Protein AF-B4INZ4-F1 (afdb_monomer)

Solvent-accessible surface area (backbone atoms only — not comparable to full-atom values): 35494 Å² total; per-residue (Å²): 134,81,77,63,56,92,54,33,78,78,42,62,69,62,51,53,52,50,35,51,53,48,46,49,45,40,71,78,51,72,49,47,65,74,44,70,55,65,82,94,34,57,68,61,54,47,55,53,28,49,56,53,33,53,55,36,43,75,65,68,50,48,58,88,77,84,84,70,77,55,80,51,32,49,32,55,50,42,22,50,50,51,49,49,60,54,21,35,54,56,96,87,61,84,56,75,90,51,46,16,88,86,41,51,88,56,38,77,68,44,66,46,32,23,62,51,49,55,50,49,36,27,67,71,49,74,32,51,64,46,50,32,49,41,51,22,36,31,55,64,87,62,36,54,57,52,57,55,44,46,51,58,55,50,74,80,44,58,69,76,70,34,47,62,53,49,34,43,50,50,42,13,47,48,44,21,42,65,73,48,39,45,72,73,60,48,54,53,49,51,51,50,49,51,52,37,48,66,72,66,51,66,48,44,76,76,54,39,59,74,47,88,46,71,68,58,43,45,51,47,53,52,52,53,52,46,40,52,49,51,35,47,44,65,48,65,59,63,60,88,77,60,74,82,57,82,66,33,67,64,37,52,45,48,39,70,74,76,74,74,62,82,51,97,69,46,58,70,60,50,52,51,50,48,49,54,54,47,55,49,48,51,42,39,59,81,70,60,43,71,73,42,51,58,52,26,54,76,34,80,38,94,50,93,91,33,28,38,36,50,47,46,15,35,52,38,35,55,40,48,55,58,32,59,73,33,88,69,61,41,67,40,75,41,54,68,65,40,44,68,38,25,73,66,32,67,52,71,66,60,52,53,68,71,48,52,71,72,58,46,50,58,50,65,74,37,93,81,63,52,72,70,59,42,49,51,45,49,57,50,48,71,70,37,73,72,40,62,72,33,72,72,48,43,50,55,50,40,77,42,43,92,77,62,52,67,67,57,50,46,51,53,45,52,52,48,20,51,54,42,52,57,54,52,56,63,64,71,65,65,76,78,80,85,77,89,78,96,73,77,97,82,72,98,62,85,77,48,67,80,48,46,60,42,43,63,57,36,46,48,55,46,52,71,75,46,53,67,70,49,44,52,55,50,50,36,51,37,59,75,46,49,35,72,79,60,40,83,56,60,55,96,59,45,69,60,54,51,53,52,54,64,75,62,72,57,97,87,62,79,81,64,57,63,62,51,54,51,46,35,63,30,40,38,60,62,48,49,34,56,49,47,55,48,15,20,60,33,70,68,40,33,52,52,48,51,53,50,38,69,72,41,29,74,57,37,60,76,38,48,59,62,33,50,54,54,47,74,75,30,68,76,51,55,69,29,91,27,15,68,64,44,52,53,44,54,66,54,42,60,40,44,61,69,17,42,44,77,54,97,92,38,87,40,72,60,68,94,82,68,91,78,96,74,57,75,67,65,58,57,66,72,75,112

Foldseek 3Di:
DQAQDPALQPQVVLLVVLQVLQVCCCVVHPNQVVPQACPPCVVVLVVSLVVNLVSCVVNVQADPVGPDGDPSSVSPLLNVLLLLLLQADDPPPPDLQWWFPVCSVSHPSHRHHHLLSSVSNCLRNVVLVSLLLCLQQAQLVSNLVNLQSVLRNLVVDDLVSSLVSLLSNLLSLLNNLLNAVDVVSLVSVLVSNLSSCVSRPQLAPVSLVVPPDPVVSLVSLLSNLLSLLCSLCSNQPCSVPDDDDPCSVNNVNTTPDPPDNPDPDSVVSSLSSNLSSLVSVLSSLVVQDPVSLVVQQVACDLQLLGGSLLSSLCSLLVSLVSQCVDPVSNPRPCSVSSVVSVVVHDDLLRSLLPDDPVSLLVNLPDPRDDLVSNLSSLVNCLVDLVLQQDPSSLVSLLVPLVSDALVSLLSVLVSLLVVVVVVVVVVVVDPPPPDDDDDDDDDPPVQAPRRVSVLPRHNLSSLLPYDLVSLLVSLLSNLVSVSVVRYQLADPCLVVLLVVLVVPPDDPDDRPSSSLSSSCSRPVQVSLLVLLLVLLQDVVSVVVSVVVCVVRLQSNLSRLVSNLVVCVVDPVSCPHPRSVVSNVCSLVVNCVSQQFDDDPNDTDRDDPDDGHDDDPVVVVVSPD

Radius of gyration: 36.43 Å; Cα contacts (8 Å, |Δi|>4): 647; chains: 1; bounding box: 94×57×107 Å

Organism: Drosophila sechellia (NCBI:txid7238)

Nearest PDB structures (foldseek):
  6vfk-assembly1_B  TM=3.497E-01  e=1.041E-01  synthetic construct
  7sqc-assembly1_H2  TM=3.010E-01  e=1.305E-01  Chlamydomonas reinhardtii
  5k7v-assembly1_B  TM=2.258E-01  e=2.476E-01  synthetic construct
  6u1s-assembly1_A  TM=2.470E-01  e=3.348E-01  synthetic construct
  8qai-assembly2_B  TM=1.677E-01  e=8.244E+00  synthetic construct

Structure (mmCIF, N/CA/C/O backbone):
data_AF-B4INZ4-F1
#
_entry.id   AF-B4INZ4-F1
#
loop_
_atom_site.group_PDB
_atom_site.id
_atom_site.type_symbol
_atom_site.label_atom_id
_atom_site.label_alt_id
_atom_site.label_comp_id
_atom_site.label_asym_id
_atom_site.label_entity_id
_atom_site.label_seq_id
_atom_site.pdbx_PDB_ins_code
_atom_site.Cartn_x
_atom_site.Cartn_y
_atom_site.Cartn_z
_atom_site.occupancy
_atom_site.B_iso_or_equiv
_atom_site.auth_seq_id
_atom_site.auth_comp_id
_atom_site.auth_asym_id
_atom_site.auth_atom_id
_atom_site.pdbx_PDB_model_num
ATOM 1 N N . MET A 1 1 ? -3.413 -24.691 -17.798 1.00 51.38 1 MET A N 1
ATOM 2 C CA . MET A 1 1 ? -3.088 -24.500 -16.359 1.00 51.38 1 MET A CA 1
ATOM 3 C C . MET A 1 1 ? -1.576 -24.476 -16.229 1.00 51.38 1 MET A C 1
ATOM 5 O O . MET A 1 1 ? -0.945 -25.505 -16.454 1.00 51.38 1 MET A O 1
ATOM 9 N N . ILE A 1 2 ? -1.001 -23.307 -15.942 1.00 61.28 2 ILE A N 1
ATOM 10 C CA . ILE A 1 2 ? 0.451 -23.105 -15.897 1.00 61.28 2 ILE A CA 1
ATOM 11 C C . ILE A 1 2 ? 1.015 -23.823 -14.669 1.00 61.28 2 ILE A C 1
ATOM 13 O O . ILE A 1 2 ? 0.662 -23.518 -13.532 1.00 61.28 2 ILE A O 1
ATOM 17 N N . THR A 1 3 ? 1.898 -24.796 -14.876 1.00 64.31 3 THR A N 1
ATOM 18 C CA . THR A 1 3 ? 2.639 -25.415 -13.773 1.00 64.31 3 THR A CA 1
ATOM 19 C C . THR A 1 3 ? 3.769 -24.485 -13.349 1.00 64.31 3 THR A C 1
ATOM 21 O O . THR A 1 3 ? 4.727 -24.313 -14.103 1.00 64.31 3 THR A O 1
ATOM 24 N N . ALA A 1 4 ? 3.689 -23.913 -12.146 1.00 63.69 4 ALA A N 1
ATOM 25 C CA . ALA A 1 4 ? 4.745 -23.061 -11.608 1.00 63.69 4 ALA A CA 1
ATOM 26 C C . ALA A 1 4 ? 6.092 -23.810 -11.576 1.00 63.69 4 ALA A C 1
ATOM 28 O O . ALA A 1 4 ? 6.258 -24.804 -10.863 1.00 63.69 4 ALA A O 1
ATOM 29 N N . LYS A 1 5 ? 7.072 -23.336 -12.354 1.00 66.38 5 LYS A N 1
ATOM 30 C CA . LYS A 1 5 ? 8.404 -23.954 -12.406 1.00 66.38 5 LYS A CA 1
ATOM 31 C C . LYS A 1 5 ? 9.279 -23.516 -11.246 1.00 66.38 5 LYS A C 1
ATOM 33 O O . LYS A 1 5 ? 9.379 -22.330 -10.939 1.00 66.38 5 LYS A O 1
ATOM 38 N N . LYS A 1 6 ? 9.983 -24.481 -10.651 1.00 65.31 6 LYS A N 1
ATOM 39 C CA . LYS A 1 6 ? 10.970 -24.236 -9.589 1.00 65.31 6 LYS A CA 1
ATOM 40 C C . LYS A 1 6 ? 12.276 -23.644 -10.134 1.00 65.31 6 LYS A C 1
ATOM 42 O O . LYS A 1 6 ? 12.878 -22.808 -9.467 1.00 65.31 6 LYS A O 1
ATOM 47 N N . HIS A 1 7 ? 12.676 -24.037 -11.345 1.00 74.69 7 HIS A N 1
ATOM 48 C CA . HIS A 1 7 ? 13.897 -23.575 -12.006 1.00 74.69 7 HIS A CA 1
ATOM 49 C C . HIS A 1 7 ? 13.561 -22.863 -13.329 1.00 74.69 7 HIS A C 1
ATOM 51 O O . HIS A 1 7 ? 12.976 -23.484 -14.217 1.00 74.69 7 HIS A O 1
ATOM 57 N N . PRO A 1 8 ? 13.914 -21.570 -13.484 1.00 77.81 8 PRO A N 1
ATOM 58 C CA . PRO A 1 8 ? 13.638 -20.796 -14.699 1.00 77.81 8 PRO A CA 1
ATOM 59 C C . PRO A 1 8 ? 14.218 -21.387 -15.991 1.00 77.81 8 PRO A C 1
ATOM 61 O O . PRO A 1 8 ? 13.613 -21.254 -17.050 1.00 77.81 8 PRO A O 1
ATOM 64 N N . LEU A 1 9 ? 15.373 -22.057 -15.912 1.00 78.44 9 LEU A N 1
ATOM 65 C CA . LEU A 1 9 ? 16.098 -22.586 -17.075 1.00 78.44 9 LEU A CA 1
ATOM 66 C C . LEU A 1 9 ? 15.559 -23.934 -17.586 1.00 78.44 9 LEU A C 1
ATOM 68 O O . LEU A 1 9 ? 15.911 -24.350 -18.685 1.00 78.44 9 LEU A O 1
ATOM 72 N N . ASP A 1 10 ? 14.634 -24.574 -16.865 1.00 77.19 10 ASP A N 1
ATOM 73 C CA . ASP A 1 10 ? 14.036 -25.862 -17.249 1.00 77.19 10 ASP A CA 1
ATOM 74 C C . ASP A 1 10 ? 12.870 -25.668 -18.242 1.00 77.19 10 ASP A C 1
ATOM 76 O O . ASP A 1 10 ? 11.789 -26.250 -18.101 1.00 77.19 10 ASP A O 1
ATOM 80 N N . ASN A 1 11 ? 13.034 -24.791 -19.240 1.00 80.56 11 ASN A N 1
ATOM 81 C CA . ASN A 1 11 ? 11.987 -24.415 -20.197 1.00 80.56 11 ASN A CA 1
ATOM 82 C C . ASN A 1 11 ? 12.196 -24.974 -21.613 1.00 80.56 11 ASN A C 1
ATOM 84 O O . ASN A 1 11 ? 11.962 -24.297 -22.611 1.00 80.56 11 ASN A O 1
ATOM 88 N N . CYS A 1 12 ? 12.592 -26.249 -21.686 1.00 79.44 12 CYS A N 1
ATOM 89 C CA . CYS A 1 12 ? 13.017 -26.924 -22.915 1.00 79.44 12 CYS A CA 1
ATOM 90 C C . CYS A 1 12 ? 12.019 -26.824 -24.080 1.00 79.44 12 CYS A C 1
ATOM 92 O O . CYS A 1 12 ? 12.437 -26.607 -25.212 1.00 79.44 12 CYS A O 1
ATOM 94 N N . GLN A 1 13 ? 10.712 -26.967 -23.831 1.00 84.81 13 GLN A N 1
ATOM 95 C CA . GLN A 1 13 ? 9.705 -26.911 -24.900 1.00 84.81 13 GLN A CA 1
ATOM 96 C C . GLN A 1 13 ? 9.635 -25.520 -25.543 1.00 84.81 13 GLN A C 1
ATOM 98 O O . GLN A 1 13 ? 9.736 -25.413 -26.766 1.00 84.81 13 GLN A O 1
ATOM 103 N N . LEU A 1 14 ? 9.542 -24.469 -24.720 1.00 86.06 14 LEU A N 1
ATOM 104 C CA . LEU A 1 14 ? 9.530 -23.088 -25.198 1.00 86.06 14 LEU A CA 1
ATOM 105 C C . LEU A 1 14 ? 10.840 -22.750 -25.920 1.00 86.06 14 LEU A C 1
ATOM 107 O O . LEU A 1 14 ? 10.804 -22.176 -27.002 1.00 86.06 14 LEU A O 1
ATOM 111 N N . PHE A 1 15 ? 11.992 -23.160 -25.375 1.00 90.12 15 PHE A N 1
ATOM 112 C CA . PHE A 1 15 ? 13.302 -22.913 -25.993 1.00 90.12 15 PHE A CA 1
ATOM 113 C C . PHE A 1 15 ? 13.436 -23.581 -27.366 1.00 90.12 15 PHE A C 1
ATOM 115 O O . PHE A 1 15 ? 13.928 -22.960 -28.304 1.00 90.12 15 PHE A O 1
ATOM 122 N N . VAL A 1 16 ? 12.951 -24.817 -27.523 1.00 89.00 16 VAL A N 1
ATOM 123 C CA . VAL A 1 16 ? 12.966 -25.521 -28.815 1.00 89.00 16 VAL A CA 1
ATOM 124 C C . VAL A 1 16 ? 12.075 -24.825 -29.845 1.00 89.00 16 VAL A C 1
ATOM 126 O O . VAL A 1 16 ? 12.470 -24.712 -31.006 1.00 89.00 16 VAL A O 1
ATOM 129 N N . GLN A 1 17 ? 10.890 -24.355 -29.451 1.00 89.50 17 GLN A N 1
ATOM 130 C CA . GLN A 1 17 ? 9.996 -23.626 -30.357 1.00 89.50 17 GLN A CA 1
ATOM 131 C C . GLN A 1 17 ? 10.566 -22.253 -30.736 1.00 89.50 17 GLN A C 1
ATOM 133 O O . GLN A 1 17 ? 10.583 -21.925 -31.921 1.00 89.50 17 GLN A O 1
ATOM 138 N N . LEU A 1 18 ? 11.142 -21.516 -29.778 1.00 89.62 18 LEU A N 1
ATOM 139 C CA . LEU A 1 18 ? 11.868 -20.269 -30.043 1.00 89.62 18 LEU A CA 1
ATOM 140 C C . LEU A 1 18 ? 13.015 -20.490 -31.027 1.00 89.62 18 LEU A C 1
ATOM 142 O O . LEU A 1 18 ? 13.162 -19.762 -32.005 1.00 89.62 18 LEU A O 1
ATOM 146 N N . LYS A 1 19 ? 13.818 -21.531 -30.786 1.00 89.88 19 LYS A N 1
ATOM 147 C CA . LYS A 1 19 ? 14.938 -21.887 -31.650 1.00 89.88 19 LYS A CA 1
ATOM 148 C C . LYS A 1 19 ? 14.467 -22.112 -33.083 1.00 89.88 19 LYS A C 1
ATOM 150 O O . LYS A 1 19 ? 15.082 -21.574 -33.999 1.00 89.88 19 LYS A O 1
ATOM 155 N N . LYS A 1 20 ? 13.392 -22.880 -33.284 1.00 88.75 20 LYS A N 1
ATOM 156 C CA . LYS A 1 20 ? 12.818 -23.118 -34.619 1.00 88.75 20 LYS A CA 1
ATOM 157 C C . LYS A 1 20 ? 12.350 -21.820 -35.277 1.00 88.75 20 LYS A C 1
ATOM 159 O O . LYS A 1 20 ? 12.676 -21.602 -36.438 1.00 88.75 20 LYS A O 1
ATOM 164 N N . LEU A 1 21 ? 11.658 -20.962 -34.529 1.00 89.25 21 LEU A N 1
ATOM 165 C CA . LEU A 1 21 ? 11.178 -19.660 -34.998 1.00 89.25 21 LEU A CA 1
ATOM 166 C C . LEU A 1 21 ? 12.339 -18.783 -35.492 1.00 89.25 21 LEU A C 1
ATOM 168 O O . LEU A 1 21 ? 12.305 -18.294 -36.619 1.00 89.25 21 LEU A O 1
ATOM 172 N N . PHE A 1 22 ? 13.401 -18.629 -34.695 1.00 88.75 22 PHE A N 1
ATOM 173 C CA . PHE A 1 22 ? 14.542 -17.792 -35.077 1.00 88.75 22 PHE A CA 1
ATOM 174 C C . PHE A 1 22 ? 15.360 -18.365 -36.238 1.00 88.75 22 PHE A C 1
ATOM 176 O O . PHE A 1 22 ? 15.821 -17.593 -37.074 1.00 88.75 22 PHE A O 1
ATOM 183 N N . HIS A 1 23 ? 15.524 -19.690 -36.334 1.00 87.06 23 HIS A N 1
ATOM 184 C CA . HIS A 1 23 ? 16.171 -20.299 -37.505 1.00 87.06 23 HIS A CA 1
ATOM 185 C C . HIS A 1 23 ? 15.343 -20.086 -38.773 1.00 87.06 23 HIS A C 1
ATOM 187 O O . HIS A 1 23 ? 15.900 -19.648 -39.773 1.00 87.06 23 HIS A O 1
ATOM 193 N N . GLY A 1 24 ? 14.024 -20.302 -38.706 1.00 83.62 24 GLY A N 1
ATOM 194 C CA . GLY A 1 24 ? 13.122 -20.055 -39.833 1.00 83.62 24 GLY A CA 1
ATOM 195 C C . GLY A 1 24 ? 13.192 -18.607 -40.314 1.00 83.62 24 GLY A C 1
ATOM 196 O O . GLY A 1 24 ? 13.429 -18.361 -41.489 1.00 83.62 24 GLY A O 1
ATOM 197 N N . ASN A 1 25 ? 13.117 -17.633 -39.402 1.00 81.88 25 ASN A N 1
ATOM 198 C CA . ASN A 1 25 ? 13.246 -16.218 -39.766 1.00 81.88 25 ASN A CA 1
ATOM 199 C C . ASN A 1 25 ? 14.622 -15.863 -40.346 1.00 81.88 25 ASN A C 1
ATOM 201 O O . ASN A 1 25 ? 14.708 -15.037 -41.250 1.00 81.88 25 ASN A O 1
ATOM 205 N N . ASN A 1 26 ? 15.696 -16.477 -39.848 1.00 81.94 26 ASN A N 1
ATOM 206 C CA . ASN A 1 26 ? 17.045 -16.231 -40.353 1.00 81.94 26 ASN A CA 1
ATOM 207 C C . ASN A 1 26 ? 17.288 -16.833 -41.752 1.00 81.94 26 ASN A C 1
ATOM 209 O O . ASN A 1 26 ? 18.203 -16.386 -42.441 1.00 81.94 26 ASN A O 1
ATOM 213 N N . GLU A 1 27 ? 16.506 -17.841 -42.151 1.00 78.81 27 GLU A N 1
ATOM 214 C CA . GLU A 1 27 ? 16.570 -18.496 -43.466 1.00 78.81 27 GLU A CA 1
ATOM 215 C C . GLU A 1 27 ? 15.585 -17.893 -44.484 1.00 78.81 27 GLU A C 1
ATOM 217 O O . GLU A 1 27 ? 15.933 -17.737 -45.653 1.00 78.81 27 GLU A O 1
ATOM 222 N N . GLU A 1 28 ? 14.369 -17.543 -44.054 1.00 72.25 28 GLU A N 1
ATOM 223 C CA . GLU A 1 28 ? 13.276 -17.079 -44.924 1.00 72.25 28 GLU A CA 1
ATOM 224 C C . GLU A 1 28 ? 13.213 -15.551 -45.090 1.00 72.25 28 GLU A C 1
ATOM 226 O O . GLU A 1 28 ? 12.586 -15.059 -46.031 1.00 72.25 28 GLU A O 1
ATOM 231 N N . ALA A 1 29 ? 13.832 -14.787 -44.185 1.00 73.81 29 ALA A N 1
ATOM 232 C CA . ALA A 1 29 ? 13.800 -13.325 -44.175 1.00 73.81 29 ALA A CA 1
ATOM 233 C C . ALA A 1 29 ? 15.217 -12.721 -44.118 1.00 73.81 29 ALA A C 1
ATOM 235 O O . ALA A 1 29 ? 16.205 -13.341 -44.517 1.00 73.81 29 ALA A O 1
ATOM 236 N N . LYS A 1 30 ? 15.328 -11.466 -43.666 1.00 72.50 30 LYS A N 1
ATOM 237 C CA . LYS A 1 30 ? 16.617 -10.803 -43.452 1.00 72.50 30 LYS A CA 1
ATOM 238 C C . LYS A 1 30 ? 17.405 -11.531 -42.360 1.00 72.50 30 LYS A C 1
ATOM 240 O O . LYS A 1 30 ? 16.855 -11.863 -41.310 1.00 72.50 30 LYS A O 1
ATOM 245 N N . CYS A 1 31 ? 18.701 -11.751 -42.592 1.00 79.81 31 CYS A N 1
ATOM 246 C CA . CYS A 1 31 ? 19.563 -12.400 -41.610 1.00 79.81 31 CYS A CA 1
ATOM 247 C C . CYS A 1 31 ? 19.535 -11.607 -40.297 1.00 79.81 31 CYS A C 1
ATOM 249 O O . CYS A 1 31 ? 19.759 -10.395 -40.293 1.00 79.81 31 CYS A O 1
ATOM 251 N N . LEU A 1 32 ? 19.264 -12.287 -39.180 1.00 81.12 32 LEU A N 1
ATOM 252 C CA . LEU A 1 32 ? 18.994 -11.627 -37.899 1.00 81.12 32 LEU A CA 1
ATOM 253 C C . LEU A 1 32 ? 20.165 -10.754 -37.448 1.00 81.12 32 LEU A C 1
ATOM 255 O O . LEU A 1 32 ? 19.948 -9.669 -36.921 1.00 81.12 32 LEU A O 1
ATOM 259 N N . LYS A 1 33 ? 21.400 -11.181 -37.733 1.00 78.88 33 LYS A N 1
ATOM 260 C CA . LYS A 1 33 ? 22.630 -10.439 -37.418 1.00 78.88 33 LYS A CA 1
ATOM 261 C C . LYS A 1 33 ? 22.715 -9.060 -38.094 1.00 78.88 33 LYS A C 1
ATOM 263 O O . LYS A 1 33 ? 23.441 -8.200 -37.610 1.00 78.88 33 LYS A O 1
ATOM 268 N N . ASP A 1 34 ? 21.978 -8.849 -39.187 1.00 80.56 34 ASP A N 1
ATOM 269 C CA . ASP A 1 34 ? 21.985 -7.601 -39.959 1.00 80.56 34 ASP A CA 1
ATOM 270 C C . ASP A 1 34 ? 20.964 -6.576 -39.415 1.00 80.56 34 ASP A C 1
ATOM 272 O O . ASP A 1 34 ? 20.907 -5.433 -39.881 1.00 80.56 34 ASP A O 1
ATOM 276 N N . ILE A 1 35 ? 20.161 -6.953 -38.409 1.00 81.25 35 ILE A N 1
ATOM 277 C CA . ILE A 1 35 ? 19.206 -6.083 -37.702 1.00 81.25 35 ILE A CA 1
ATOM 278 C C . ILE A 1 35 ? 19.942 -5.335 -36.578 1.00 81.25 35 ILE A C 1
ATOM 280 O O . ILE A 1 35 ? 19.699 -5.523 -35.389 1.00 81.25 35 ILE A O 1
ATOM 284 N N . ILE A 1 36 ? 20.917 -4.512 -36.959 1.00 78.19 36 ILE A N 1
ATOM 285 C CA . ILE A 1 36 ? 21.814 -3.833 -36.006 1.00 78.19 36 ILE A CA 1
ATOM 286 C C . ILE A 1 36 ? 21.144 -2.601 -35.378 1.00 78.19 36 ILE A C 1
ATOM 288 O O . ILE A 1 36 ? 21.390 -2.289 -34.216 1.00 78.19 36 ILE A O 1
ATOM 292 N N . TYR A 1 37 ? 20.267 -1.932 -36.130 1.00 79.25 37 TYR A N 1
ATOM 293 C CA . TYR A 1 37 ? 19.571 -0.711 -35.720 1.00 79.25 37 TYR A CA 1
ATOM 294 C C . TYR A 1 37 ? 18.063 -0.907 -35.766 1.00 79.25 37 TYR A C 1
ATOM 296 O O . TYR A 1 37 ? 17.557 -1.690 -36.571 1.00 79.25 37 TYR A O 1
ATOM 304 N N . TRP A 1 38 ? 17.331 -0.151 -34.953 1.00 80.75 38 TRP A N 1
ATOM 305 C CA . TRP A 1 38 ? 15.870 -0.170 -35.016 1.00 80.75 38 TRP A CA 1
ATOM 306 C C . TRP A 1 38 ? 15.358 0.496 -36.301 1.00 80.75 38 TRP A C 1
ATOM 308 O O . TRP A 1 38 ? 14.532 -0.067 -37.014 1.00 80.75 38 TRP A O 1
ATOM 318 N N . SER A 1 39 ? 15.909 1.669 -36.629 1.00 79.50 39 SER A N 1
ATOM 319 C CA . SER A 1 39 ? 15.538 2.454 -37.811 1.00 79.50 39 SER A CA 1
ATOM 320 C C . SER A 1 39 ? 15.762 1.677 -39.110 1.00 79.50 39 SER A C 1
ATOM 322 O O . SER A 1 39 ? 16.893 1.294 -39.419 1.00 79.50 39 SER A O 1
ATOM 324 N N . GLY A 1 40 ? 14.699 1.497 -39.896 1.00 79.38 40 GLY A N 1
ATOM 325 C CA . GLY A 1 40 ? 14.760 0.792 -41.179 1.00 79.38 40 GLY A CA 1
ATOM 326 C C . GLY A 1 40 ? 14.650 -0.730 -41.061 1.00 79.38 40 GLY A C 1
ATOM 327 O O . GLY A 1 40 ? 14.757 -1.413 -42.075 1.00 79.38 40 GLY A O 1
ATOM 328 N N . ASN A 1 41 ? 14.422 -1.252 -39.850 1.00 84.62 41 ASN A N 1
ATOM 329 C CA . ASN A 1 41 ? 14.072 -2.652 -39.591 1.00 84.62 41 ASN A CA 1
ATOM 330 C C . ASN A 1 41 ? 12.747 -2.775 -38.814 1.00 84.62 41 ASN A C 1
ATOM 332 O O . ASN A 1 41 ? 12.456 -3.823 -38.243 1.00 84.62 41 ASN A O 1
ATOM 336 N N . ASP A 1 42 ? 11.950 -1.706 -38.755 1.00 84.94 42 ASP A N 1
ATOM 337 C CA . ASP A 1 42 ? 10.740 -1.616 -37.937 1.00 84.94 42 ASP A CA 1
ATOM 338 C C . ASP A 1 42 ? 9.724 -2.732 -38.244 1.00 84.94 42 ASP A C 1
ATOM 340 O O . ASP A 1 42 ? 9.144 -3.313 -37.321 1.00 84.94 42 ASP A O 1
ATOM 344 N N . GLU A 1 43 ? 9.537 -3.059 -39.527 1.00 85.75 43 GLU A N 1
ATOM 345 C CA . GLU A 1 43 ? 8.633 -4.124 -39.985 1.00 85.75 43 GLU A CA 1
ATOM 346 C C . GLU A 1 43 ? 9.144 -5.513 -39.580 1.00 85.75 43 GLU A C 1
ATOM 348 O O . GLU A 1 43 ? 8.392 -6.297 -39.000 1.00 85.75 43 GLU A O 1
ATOM 353 N N . ASP A 1 44 ? 10.433 -5.789 -39.798 1.00 86.25 44 ASP A N 1
ATOM 354 C CA . ASP A 1 44 ? 11.066 -7.064 -39.439 1.00 86.25 44 ASP A CA 1
ATOM 355 C C . ASP A 1 44 ? 11.046 -7.294 -37.920 1.00 86.25 44 ASP A C 1
ATOM 357 O O . ASP A 1 44 ? 10.667 -8.367 -37.449 1.00 86.25 44 ASP A O 1
ATOM 361 N N . ILE A 1 45 ? 11.394 -6.268 -37.134 1.00 87.81 45 ILE A N 1
ATOM 362 C CA . ILE A 1 45 ? 11.354 -6.318 -35.666 1.00 87.81 45 ILE A CA 1
ATOM 363 C C . ILE A 1 45 ? 9.928 -6.583 -35.184 1.00 87.81 45 ILE A C 1
ATOM 365 O O . ILE A 1 45 ? 9.727 -7.389 -34.276 1.00 87.81 45 ILE A O 1
ATOM 369 N N . THR A 1 46 ? 8.938 -5.910 -35.775 1.00 88.56 46 THR A N 1
ATOM 370 C CA . THR A 1 46 ? 7.531 -6.076 -35.392 1.00 88.56 46 THR A CA 1
ATOM 371 C C . THR A 1 46 ? 7.044 -7.483 -35.717 1.00 88.56 46 THR A C 1
ATOM 373 O O . THR A 1 46 ? 6.554 -8.153 -34.816 1.00 88.56 46 THR A O 1
ATOM 376 N N . LYS A 1 47 ? 7.320 -7.992 -36.923 1.00 89.50 47 LYS A N 1
ATOM 377 C CA . LYS A 1 47 ? 6.987 -9.368 -37.318 1.00 89.50 47 LYS A CA 1
ATOM 378 C C . LYS A 1 47 ? 7.581 -10.410 -36.365 1.00 89.50 47 LYS A C 1
ATOM 380 O O . LYS A 1 47 ? 6.891 -11.348 -35.975 1.00 89.50 47 LYS A O 1
ATOM 385 N N . ILE A 1 48 ? 8.847 -10.251 -35.974 1.00 90.31 48 ILE A N 1
ATOM 386 C CA . ILE A 1 48 ? 9.501 -11.165 -35.025 1.00 90.31 48 ILE A CA 1
ATOM 387 C C . ILE A 1 48 ? 8.839 -11.073 -33.643 1.00 90.31 48 ILE A C 1
ATOM 389 O O . ILE A 1 48 ? 8.589 -12.101 -33.016 1.00 90.31 48 ILE A O 1
ATOM 393 N N . CYS A 1 49 ? 8.537 -9.863 -33.164 1.00 90.56 49 CYS A N 1
ATOM 394 C CA . CYS A 1 49 ? 7.864 -9.673 -31.878 1.00 90.56 49 CYS A CA 1
ATOM 395 C C . CYS A 1 49 ? 6.454 -10.277 -31.870 1.00 90.56 49 CYS A C 1
ATOM 397 O O . CYS A 1 49 ? 6.072 -10.889 -30.875 1.00 90.56 49 CYS A O 1
ATOM 399 N N . ASP A 1 50 ? 5.706 -10.158 -32.966 1.00 90.00 50 ASP A N 1
ATOM 400 C CA . ASP A 1 50 ? 4.361 -10.724 -33.087 1.00 90.00 50 ASP A CA 1
ATOM 401 C C . ASP A 1 50 ? 4.412 -12.255 -33.004 1.00 90.00 50 ASP A C 1
ATOM 403 O O . ASP A 1 50 ? 3.732 -12.851 -32.175 1.00 90.00 50 ASP A O 1
ATOM 407 N N . GLN A 1 51 ? 5.326 -12.898 -33.738 1.00 90.44 51 GLN A N 1
ATOM 408 C CA . GLN A 1 51 ? 5.497 -14.355 -33.681 1.00 90.44 51 GLN A CA 1
ATOM 409 C C . GLN A 1 51 ? 5.943 -14.856 -32.296 1.00 90.44 51 GLN A C 1
ATOM 411 O O . GLN A 1 51 ? 5.525 -15.925 -31.851 1.00 90.44 51 GLN A O 1
ATOM 416 N N . VAL A 1 52 ? 6.807 -14.106 -31.599 1.00 90.50 52 VAL A N 1
ATOM 417 C CA . VAL A 1 52 ? 7.199 -14.439 -30.218 1.00 90.50 52 VAL A CA 1
ATOM 418 C C . VAL A 1 52 ? 6.021 -14.248 -29.262 1.00 90.50 52 VAL A C 1
ATOM 420 O O . VAL A 1 52 ? 5.840 -15.055 -28.352 1.00 90.50 52 VAL A O 1
ATOM 423 N N . THR A 1 53 ? 5.203 -13.218 -29.472 1.00 89.19 53 THR A N 1
ATOM 424 C CA . THR A 1 53 ? 3.991 -12.963 -28.685 1.00 89.19 53 THR A CA 1
ATOM 425 C C . THR A 1 53 ? 2.978 -14.090 -28.868 1.00 89.19 53 THR A C 1
ATOM 427 O O . THR A 1 53 ? 2.497 -14.617 -27.869 1.00 89.19 53 THR A O 1
ATOM 430 N N . ASP A 1 54 ? 2.723 -14.527 -30.102 1.00 88.19 54 ASP A N 1
ATOM 431 C CA . ASP A 1 54 ? 1.824 -15.647 -30.405 1.00 88.19 54 ASP A CA 1
ATOM 432 C C . ASP A 1 54 ? 2.266 -16.931 -29.694 1.00 88.19 54 ASP A C 1
ATOM 434 O O . ASP A 1 54 ? 1.457 -17.623 -29.077 1.00 88.19 54 ASP A O 1
ATOM 438 N N . LEU A 1 55 ? 3.573 -17.207 -29.699 1.00 89.12 55 LEU A N 1
ATOM 439 C CA . LEU A 1 55 ? 4.141 -18.345 -28.984 1.00 89.12 55 LEU A CA 1
ATOM 440 C C . LEU A 1 55 ? 3.970 -18.213 -27.462 1.00 89.12 55 LEU A C 1
ATOM 442 O O . LEU A 1 55 ? 3.692 -19.195 -26.782 1.00 89.12 55 LEU A O 1
ATOM 446 N N . LEU A 1 56 ? 4.128 -17.019 -26.892 1.00 87.12 56 LEU A N 1
ATOM 447 C CA . LEU A 1 56 ? 3.916 -16.805 -25.458 1.00 87.12 56 LEU A CA 1
ATOM 448 C C . LEU A 1 56 ? 2.442 -16.945 -25.055 1.00 87.12 56 LEU A C 1
ATOM 450 O O . LEU A 1 56 ? 2.166 -17.458 -23.969 1.00 87.12 56 LEU A O 1
ATOM 454 N N . VAL A 1 57 ? 1.518 -16.530 -25.925 1.00 86.44 57 VAL A N 1
ATOM 455 C CA . VAL A 1 57 ? 0.072 -16.725 -25.747 1.00 86.44 57 VAL A CA 1
ATOM 456 C C . VAL A 1 57 ? -0.289 -18.211 -25.835 1.00 86.44 57 VAL A C 1
ATOM 458 O O . VAL A 1 57 ? -1.046 -18.687 -24.997 1.00 86.44 57 VAL A O 1
ATOM 461 N N . GLU A 1 58 ? 0.293 -18.974 -26.771 1.00 85.62 58 GLU A N 1
ATOM 462 C CA . GLU A 1 58 ? 0.073 -20.431 -26.895 1.00 85.62 58 GLU A CA 1
ATOM 463 C C . GLU A 1 58 ? 0.429 -21.191 -25.603 1.00 85.62 58 GLU A C 1
ATOM 465 O O . GLU A 1 58 ? -0.203 -22.190 -25.262 1.00 85.62 58 GLU A O 1
ATOM 470 N N . HIS A 1 59 ? 1.432 -20.710 -24.862 1.00 83.19 59 HIS A N 1
ATOM 471 C CA . HIS A 1 59 ? 1.866 -21.300 -23.589 1.00 83.19 59 HIS A CA 1
ATOM 472 C C . HIS A 1 59 ? 1.147 -20.733 -22.356 1.00 83.19 59 HIS A C 1
ATOM 474 O O . HIS A 1 59 ? 1.575 -21.010 -21.233 1.00 83.19 59 HIS A O 1
ATOM 480 N N . ASP A 1 60 ? 0.094 -19.933 -22.543 1.00 78.62 60 ASP A N 1
ATOM 481 C CA . ASP A 1 60 ? -0.617 -19.196 -21.489 1.00 78.62 60 ASP A CA 1
ATOM 482 C C . ASP A 1 60 ? 0.300 -18.258 -20.664 1.00 78.62 60 ASP A C 1
ATOM 484 O O . ASP A 1 60 ? -0.047 -17.863 -19.555 1.00 78.62 60 ASP A O 1
ATOM 488 N N . LEU A 1 61 ? 1.495 -17.890 -21.151 1.00 79.69 61 LEU A N 1
ATOM 489 C CA . LEU A 1 61 ? 2.478 -17.133 -20.355 1.00 79.69 61 LEU A CA 1
ATOM 490 C C . LEU A 1 61 ? 2.180 -15.633 -20.288 1.00 79.69 61 LEU A C 1
ATOM 492 O O . LEU A 1 61 ? 2.652 -14.958 -19.371 1.00 79.69 61 LEU A O 1
ATOM 496 N N . ILE A 1 62 ? 1.424 -15.119 -21.257 1.00 76.69 62 ILE A N 1
ATOM 497 C CA . ILE A 1 62 ? 0.941 -13.738 -21.308 1.00 76.69 62 ILE A CA 1
ATOM 498 C C . ILE A 1 62 ? -0.547 -13.734 -21.679 1.00 76.69 62 ILE A C 1
ATOM 500 O O . ILE A 1 62 ? -0.990 -14.536 -22.498 1.00 76.69 62 ILE A O 1
ATOM 504 N N . ILE A 1 63 ? -1.316 -12.820 -21.084 1.00 66.88 63 ILE A N 1
ATOM 505 C CA . ILE A 1 63 ? -2.757 -12.659 -21.331 1.00 66.88 63 ILE A CA 1
ATOM 506 C C . ILE A 1 63 ? -2.967 -11.422 -22.213 1.00 66.88 63 ILE A C 1
ATOM 508 O O . ILE A 1 63 ? -2.325 -10.392 -21.999 1.00 66.88 63 ILE A O 1
ATOM 512 N N . GLN A 1 64 ? -3.868 -11.513 -23.196 1.00 59.84 64 GLN A N 1
ATOM 513 C CA . GLN A 1 64 ? -4.342 -10.359 -23.966 1.00 59.84 64 GLN A CA 1
ATOM 514 C C . GLN A 1 64 ? -5.814 -10.058 -23.610 1.00 59.84 64 GLN A C 1
ATOM 516 O O . GLN A 1 64 ? -6.648 -10.951 -23.771 1.00 59.84 64 GLN A O 1
ATOM 521 N N . PRO A 1 65 ? -6.166 -8.831 -23.164 1.00 52.72 65 PRO A N 1
ATOM 522 C CA . PRO A 1 65 ? -5.295 -7.671 -22.943 1.00 52.72 65 PRO A CA 1
ATOM 523 C C . PRO A 1 65 ? -4.390 -7.824 -21.697 1.00 52.72 65 PRO A C 1
ATOM 525 O O . PRO A 1 65 ? -4.732 -8.562 -20.772 1.00 52.72 65 PRO A O 1
ATOM 528 N N . PRO A 1 66 ? -3.227 -7.144 -21.659 1.00 55.16 66 PRO A N 1
ATOM 529 C CA . PRO A 1 66 ? -2.210 -7.331 -20.627 1.00 55.16 66 PRO A CA 1
ATOM 530 C C . PRO A 1 66 ? -2.596 -6.602 -19.335 1.00 55.16 66 PRO A C 1
ATOM 532 O O . PRO A 1 66 ? -2.105 -5.507 -19.072 1.00 55.16 66 PRO A O 1
ATOM 535 N N . GLU A 1 67 ? -3.491 -7.176 -18.531 1.00 47.41 67 GLU A N 1
ATOM 536 C CA . GLU A 1 67 ? -3.942 -6.517 -17.295 1.00 47.41 67 GLU A CA 1
ATOM 537 C C . GLU A 1 67 ? -3.271 -7.020 -16.015 1.00 47.41 67 GLU A C 1
ATOM 539 O O . GLU A 1 67 ? -3.302 -6.310 -15.022 1.00 47.41 67 GLU A O 1
ATOM 544 N N . THR A 1 68 ? -2.579 -8.160 -16.013 1.00 51.31 68 THR A N 1
ATOM 545 C CA . THR A 1 68 ? -1.614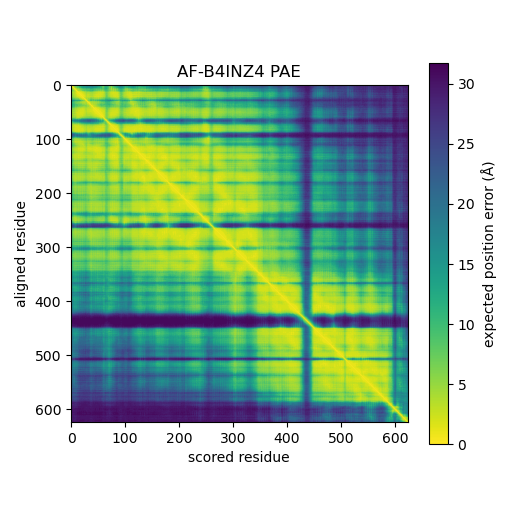 -8.558 -14.962 1.00 51.31 68 THR A CA 1
ATOM 546 C C . THR A 1 68 ? -0.945 -9.872 -15.368 1.00 51.31 68 THR A C 1
ATOM 548 O O . THR A 1 68 ? -1.600 -10.758 -15.914 1.00 51.31 68 THR A O 1
ATOM 551 N N . MET A 1 69 ? 0.365 -10.014 -15.141 1.00 58.00 69 MET A N 1
ATOM 552 C CA . MET A 1 69 ? 1.062 -11.279 -15.403 1.00 58.00 69 MET A CA 1
ATOM 553 C C . MET A 1 69 ? 0.751 -12.298 -14.304 1.00 58.00 69 MET A C 1
ATOM 555 O O . MET A 1 69 ? 0.788 -11.957 -13.122 1.00 58.00 69 MET A O 1
ATOM 559 N N . ASP A 1 70 ? 0.476 -13.551 -14.681 1.00 64.12 70 ASP A N 1
ATOM 560 C CA . ASP A 1 70 ? 0.302 -14.638 -13.713 1.00 64.12 70 ASP A CA 1
ATOM 561 C C . ASP A 1 70 ? 1.630 -14.852 -12.952 1.00 64.12 70 ASP A C 1
ATOM 563 O O . ASP A 1 70 ? 2.659 -15.143 -13.579 1.00 64.12 70 ASP A O 1
ATOM 567 N N . PRO A 1 71 ? 1.650 -14.756 -11.607 1.00 64.38 71 PRO A N 1
ATOM 568 C CA . PRO A 1 71 ? 2.833 -15.051 -10.802 1.00 64.38 71 PRO A CA 1
ATOM 569 C C . PRO A 1 71 ? 3.463 -16.423 -11.106 1.00 64.38 71 PRO A C 1
ATOM 571 O O . PRO A 1 71 ? 4.674 -16.596 -10.937 1.00 64.38 71 PRO A O 1
ATOM 574 N N . CYS A 1 72 ? 2.670 -17.390 -11.584 1.00 69.50 72 CYS A N 1
ATOM 575 C CA . CYS A 1 72 ? 3.127 -18.720 -11.984 1.00 69.50 72 CYS A CA 1
ATOM 576 C C . CYS A 1 72 ? 3.948 -18.713 -13.289 1.00 69.50 72 CYS A C 1
ATOM 578 O O . CYS A 1 72 ? 4.820 -19.571 -13.460 1.00 69.50 72 CYS A O 1
ATOM 580 N N . ALA A 1 73 ? 3.735 -17.733 -14.177 1.00 79.75 73 ALA A N 1
ATOM 581 C CA . ALA A 1 73 ? 4.433 -17.591 -15.458 1.00 79.75 73 ALA A CA 1
ATOM 582 C C . ALA A 1 73 ? 5.823 -16.937 -15.325 1.00 79.75 73 ALA A C 1
ATOM 584 O O . ALA A 1 73 ? 6.705 -17.161 -16.157 1.00 79.75 73 ALA A O 1
ATOM 585 N N . MET A 1 74 ? 6.078 -16.185 -14.249 1.00 84.25 74 MET A N 1
ATOM 586 C CA . MET A 1 74 ? 7.290 -15.365 -14.105 1.00 84.25 74 MET A CA 1
ATOM 587 C C . MET A 1 74 ? 8.608 -16.134 -14.247 1.00 84.25 74 MET A C 1
ATOM 589 O O . MET A 1 74 ? 9.553 -15.635 -14.855 1.00 84.25 74 MET A O 1
ATOM 593 N N . ASN A 1 75 ? 8.702 -17.365 -13.735 1.00 85.62 75 ASN A N 1
ATOM 594 C CA . ASN A 1 75 ? 9.926 -18.160 -13.893 1.00 85.62 75 ASN A CA 1
ATOM 595 C C . ASN A 1 75 ? 10.153 -18.624 -15.339 1.00 85.62 75 ASN A C 1
ATOM 597 O O . ASN A 1 75 ? 11.304 -18.711 -15.761 1.00 85.62 75 ASN A O 1
ATOM 601 N N . HIS A 1 76 ? 9.095 -18.859 -16.117 1.00 85.38 76 HIS A N 1
ATOM 602 C CA . HIS A 1 76 ? 9.230 -19.169 -17.541 1.00 85.38 76 HIS A CA 1
ATOM 603 C C . HIS A 1 76 ? 9.766 -17.965 -18.319 1.00 85.38 76 HIS A C 1
ATOM 605 O O . HIS A 1 76 ? 10.663 -18.122 -19.146 1.00 85.38 76 HIS A O 1
ATOM 611 N N . LEU A 1 77 ? 9.256 -16.770 -18.012 1.00 88.88 77 LEU A N 1
ATOM 612 C CA . LEU A 1 77 ? 9.653 -15.519 -18.660 1.00 88.88 77 LEU A CA 1
ATOM 613 C C . LEU A 1 77 ? 11.083 -15.100 -18.284 1.00 88.88 77 LEU A C 1
ATOM 615 O O . LEU A 1 77 ? 11.843 -14.674 -19.151 1.00 88.88 77 LEU A O 1
ATOM 619 N N . ARG A 1 78 ? 11.497 -15.305 -17.023 1.00 89.69 78 ARG A N 1
ATOM 620 C CA . ARG A 1 78 ? 12.904 -15.165 -16.596 1.00 89.69 78 ARG A CA 1
ATOM 621 C C . ARG A 1 78 ? 13.821 -16.084 -17.402 1.00 89.69 78 ARG A C 1
ATOM 623 O O . ARG A 1 78 ? 14.837 -15.633 -17.919 1.00 89.69 78 ARG A O 1
ATOM 630 N N . GLY A 1 79 ? 13.449 -17.359 -17.538 1.00 89.00 79 GLY A N 1
ATOM 631 C CA . GLY A 1 79 ? 14.199 -18.333 -18.332 1.00 89.00 79 GLY A CA 1
ATOM 632 C C . GLY A 1 79 ? 14.309 -17.945 -19.802 1.00 89.00 79 GLY A C 1
ATOM 633 O O . GLY A 1 79 ? 15.391 -18.022 -20.376 1.00 89.00 79 GLY A O 1
ATOM 634 N N . LEU A 1 80 ? 13.205 -17.479 -20.392 1.00 91.38 80 LEU A N 1
ATOM 635 C CA . LEU A 1 80 ? 13.170 -16.978 -21.763 1.00 91.38 80 LEU A CA 1
ATOM 636 C C . LEU A 1 80 ? 14.114 -15.792 -21.963 1.00 91.38 80 LEU A C 1
ATOM 638 O O . LEU A 1 80 ? 14.899 -15.796 -22.909 1.00 91.38 80 LEU A O 1
ATOM 642 N N . LEU A 1 81 ? 14.072 -14.799 -21.072 1.00 92.38 81 LEU A N 1
ATOM 643 C CA . LEU A 1 81 ? 14.967 -13.651 -21.168 1.00 92.38 81 LEU A CA 1
ATOM 644 C C . LEU A 1 81 ? 16.432 -14.086 -21.076 1.00 92.38 81 LEU A C 1
ATOM 646 O O . LEU A 1 81 ? 17.238 -13.656 -21.895 1.00 92.38 81 LEU A O 1
ATOM 650 N N . VAL A 1 82 ? 16.775 -14.966 -20.130 1.00 90.12 82 VAL A N 1
ATOM 651 C CA . VAL A 1 82 ? 18.142 -15.499 -20.022 1.00 90.12 82 VAL A CA 1
ATOM 652 C C . VAL A 1 82 ? 18.544 -16.226 -21.306 1.00 90.12 82 VAL A C 1
ATOM 654 O O . VAL A 1 82 ? 19.645 -16.012 -21.802 1.00 90.12 82 VAL A O 1
ATOM 657 N N . TYR A 1 83 ? 17.652 -17.022 -21.896 1.00 90.56 83 TYR A N 1
ATOM 658 C CA . TYR A 1 83 ? 17.922 -17.722 -23.152 1.00 90.56 83 TYR A CA 1
ATOM 659 C C . TYR A 1 83 ? 18.202 -16.767 -24.323 1.00 90.56 83 TYR A C 1
ATOM 661 O O . TYR A 1 83 ? 19.146 -16.993 -25.083 1.00 90.56 83 TYR A O 1
ATOM 669 N N . LEU A 1 84 ? 17.437 -15.675 -24.440 1.00 90.62 84 LEU A N 1
ATOM 670 C CA . LEU A 1 84 ? 17.679 -14.618 -25.429 1.00 90.62 84 LEU A CA 1
ATOM 671 C C . LEU A 1 84 ? 19.023 -13.919 -25.182 1.00 90.62 84 LEU A C 1
ATOM 673 O O . LEU A 1 84 ? 19.821 -13.772 -26.106 1.00 90.62 84 LEU A O 1
ATOM 677 N N . VAL A 1 85 ? 19.304 -13.551 -23.929 1.00 89.25 85 VAL A N 1
ATOM 678 C CA . VAL A 1 85 ? 20.549 -12.885 -23.520 1.00 89.25 85 VAL A CA 1
ATOM 679 C C . VAL A 1 85 ? 21.780 -13.729 -23.866 1.00 89.25 85 VAL A C 1
ATOM 681 O O . VAL A 1 85 ? 22.725 -13.213 -24.456 1.00 89.25 85 VAL A O 1
ATOM 684 N N . LEU A 1 86 ? 21.757 -15.032 -23.564 1.00 86.62 86 LEU A N 1
ATOM 685 C CA . LEU A 1 86 ? 22.868 -15.960 -23.831 1.00 86.62 86 LEU A CA 1
ATOM 686 C C . LEU A 1 86 ? 23.157 -16.173 -25.324 1.00 86.62 86 LEU A C 1
ATOM 688 O O . LEU A 1 86 ? 24.252 -16.595 -25.684 1.00 86.62 86 LEU A O 1
ATOM 692 N N . ASN A 1 87 ? 22.178 -15.913 -26.191 1.00 86.31 87 ASN A N 1
ATOM 693 C CA . ASN A 1 87 ? 22.294 -16.060 -27.644 1.00 86.31 87 ASN A CA 1
ATOM 694 C C . ASN A 1 87 ? 22.328 -14.701 -28.366 1.00 86.31 87 ASN A C 1
ATOM 696 O O . ASN A 1 87 ? 22.161 -14.627 -29.587 1.00 86.31 87 ASN A O 1
ATOM 700 N N . THR A 1 88 ? 22.533 -13.616 -27.617 1.00 84.38 88 THR A N 1
ATOM 701 C CA . THR A 1 88 ? 22.677 -12.285 -28.196 1.00 84.38 88 THR A CA 1
ATOM 702 C C . THR A 1 88 ? 24.073 -12.144 -28.819 1.00 84.38 88 THR A C 1
ATOM 704 O O . THR A 1 88 ? 25.076 -12.520 -28.219 1.00 84.38 88 THR A O 1
ATOM 707 N N . ALA A 1 89 ? 24.145 -11.619 -30.041 1.00 65.19 89 ALA A N 1
ATOM 708 C CA . ALA A 1 89 ? 25.369 -11.375 -30.789 1.00 65.19 89 ALA A CA 1
ATOM 709 C C . ALA A 1 89 ? 26.237 -10.369 -30.027 1.00 65.19 89 ALA A C 1
ATOM 711 O O . ALA A 1 89 ? 25.852 -9.206 -29.873 1.00 65.19 89 ALA A O 1
ATOM 712 N N . HIS A 1 90 ? 27.384 -10.810 -29.516 1.00 64.81 90 HIS A N 1
ATOM 713 C CA . HIS A 1 90 ? 28.356 -9.924 -28.892 1.00 64.81 90 HIS A CA 1
ATOM 714 C C . HIS A 1 90 ? 29.754 -10.205 -29.453 1.00 64.81 90 HIS A C 1
ATOM 716 O O . HIS A 1 90 ? 30.245 -11.330 -29.353 1.00 64.81 90 HIS A O 1
ATOM 722 N N . ASP A 1 91 ? 30.423 -9.176 -29.974 1.00 52.94 91 ASP A N 1
ATOM 723 C CA . ASP A 1 91 ? 31.776 -9.306 -30.537 1.00 52.94 91 ASP A CA 1
ATOM 724 C C . ASP A 1 91 ? 32.845 -9.606 -29.458 1.00 52.94 91 ASP A C 1
ATOM 726 O O . ASP A 1 91 ? 33.869 -10.223 -29.743 1.00 52.94 91 ASP A O 1
ATOM 730 N N . ASP A 1 92 ? 32.577 -9.260 -28.191 1.00 52.28 92 ASP A N 1
ATOM 731 C CA . ASP A 1 92 ? 33.527 -9.374 -27.069 1.00 52.28 92 ASP A CA 1
ATOM 732 C C . ASP A 1 92 ? 33.439 -10.691 -26.256 1.00 52.28 92 ASP A C 1
ATOM 734 O O . ASP A 1 92 ? 34.206 -10.880 -25.304 1.00 52.28 92 ASP A O 1
ATOM 738 N N . PHE A 1 93 ? 32.500 -11.598 -26.568 1.00 53.91 93 PHE A N 1
ATOM 739 C CA . PHE A 1 93 ? 32.140 -12.742 -25.698 1.00 53.91 93 PHE A CA 1
ATOM 740 C C . PHE A 1 93 ? 32.432 -14.121 -26.305 1.00 53.91 93 PHE A C 1
ATOM 742 O O . PHE A 1 93 ? 31.949 -15.140 -25.816 1.00 53.91 93 PHE A O 1
ATOM 749 N N . LEU A 1 94 ? 33.292 -14.181 -27.322 1.00 50.47 94 LEU A N 1
ATOM 750 C CA . LEU A 1 94 ? 33.706 -15.425 -27.990 1.00 50.47 94 LEU A CA 1
ATOM 751 C C . LEU A 1 94 ? 34.536 -16.383 -27.106 1.00 50.47 94 LEU A C 1
ATOM 753 O O . LEU A 1 94 ? 34.986 -17.424 -27.579 1.00 50.47 94 LEU A O 1
ATOM 757 N N . CYS A 1 95 ? 34.762 -16.057 -25.830 1.00 53.41 95 CYS A N 1
ATOM 758 C CA . CYS A 1 95 ? 35.495 -16.911 -24.903 1.00 53.41 95 CYS A CA 1
ATOM 759 C C . CYS A 1 95 ? 34.516 -17.679 -23.999 1.00 53.41 95 CYS A C 1
ATOM 761 O O . CYS A 1 95 ? 34.009 -17.137 -23.016 1.00 53.41 95 CYS A O 1
ATOM 763 N N . GLU A 1 96 ? 34.278 -18.958 -24.316 1.00 55.97 96 GLU A N 1
ATOM 764 C CA . GLU A 1 96 ? 33.395 -19.877 -23.570 1.00 55.97 96 GLU A CA 1
ATOM 765 C C . GLU A 1 96 ? 33.731 -19.986 -22.070 1.00 55.97 96 GLU A C 1
ATOM 767 O O . GLU A 1 96 ? 32.872 -20.353 -21.271 1.00 55.97 96 GLU A O 1
ATOM 772 N N . SER A 1 97 ? 34.949 -19.608 -21.660 1.00 56.28 97 SER A N 1
ATOM 773 C CA . SER A 1 97 ? 35.428 -19.675 -20.274 1.00 56.28 97 SER A CA 1
ATOM 774 C C . SER A 1 97 ? 34.735 -18.712 -19.299 1.00 56.28 97 SER A C 1
ATOM 776 O O . SER A 1 97 ? 35.063 -18.720 -18.116 1.00 56.28 97 SER A O 1
ATOM 778 N N . GLN A 1 98 ? 33.840 -17.842 -19.777 1.00 70.38 98 GLN A N 1
ATOM 779 C CA . GLN A 1 98 ? 33.192 -16.793 -18.975 1.00 70.38 98 GLN A CA 1
ATOM 780 C C . GLN A 1 98 ? 31.777 -17.177 -18.507 1.00 70.38 98 GLN A C 1
ATOM 782 O O . GLN A 1 98 ? 31.270 -16.620 -17.525 1.00 70.38 98 GLN A O 1
ATOM 787 N N . TRP A 1 99 ? 31.146 -18.141 -19.183 1.00 79.56 99 TRP A N 1
ATOM 788 C CA . TRP A 1 99 ? 29.817 -18.641 -18.838 1.00 79.56 99 TRP A CA 1
ATOM 789 C C . TRP A 1 99 ? 29.899 -19.682 -17.728 1.00 79.56 99 TRP A C 1
ATOM 791 O O . TRP A 1 99 ? 30.824 -20.493 -17.682 1.00 79.56 99 TRP A O 1
ATOM 801 N N . SER A 1 100 ? 28.918 -19.686 -16.825 1.00 82.06 100 SER A N 1
ATOM 802 C CA . SER A 1 100 ? 28.864 -20.733 -15.805 1.00 82.06 100 SER A CA 1
ATOM 803 C C . SER A 1 100 ? 28.484 -22.087 -16.420 1.00 82.06 100 SER A C 1
ATOM 805 O O . SER A 1 100 ? 27.772 -22.167 -17.428 1.00 82.06 100 SER A O 1
ATOM 807 N N . ALA A 1 101 ? 28.873 -23.177 -15.754 1.00 81.06 101 ALA A N 1
ATOM 808 C CA . ALA A 1 101 ? 28.480 -24.532 -16.145 1.00 81.06 101 ALA A CA 1
ATOM 809 C C . ALA A 1 101 ? 26.950 -24.733 -16.194 1.00 81.06 101 ALA A C 1
ATOM 811 O O . ALA A 1 101 ? 26.464 -25.595 -16.925 1.00 81.06 101 ALA A O 1
ATOM 812 N N . ASN A 1 102 ? 26.183 -23.916 -15.463 1.00 80.81 102 ASN A N 1
ATOM 813 C CA . ASN A 1 102 ? 24.725 -24.016 -15.408 1.00 80.81 102 ASN A CA 1
ATOM 814 C C . ASN A 1 102 ? 24.043 -23.499 -16.680 1.00 80.81 102 ASN A C 1
ATOM 816 O O . ASN A 1 102 ? 22.906 -23.876 -16.940 1.00 80.81 102 ASN A O 1
ATOM 820 N N . VAL A 1 103 ? 24.708 -22.645 -17.465 1.00 84.00 103 VAL A N 1
ATOM 821 C CA . VAL A 1 103 ? 24.092 -21.972 -18.623 1.00 84.00 103 VAL A CA 1
ATOM 822 C C . VAL A 1 103 ? 24.808 -22.227 -19.944 1.00 84.00 103 VAL A C 1
ATOM 824 O O . VAL A 1 103 ? 24.210 -22.015 -20.993 1.00 84.00 103 VAL A O 1
ATOM 827 N N . ILE A 1 104 ? 26.048 -22.729 -19.920 1.00 83.50 104 ILE A N 1
ATOM 828 C CA . ILE A 1 104 ? 26.869 -22.908 -21.129 1.00 83.50 104 ILE A CA 1
ATOM 829 C C . ILE A 1 104 ? 26.188 -23.767 -22.206 1.00 83.50 104 ILE A C 1
ATOM 831 O O . ILE A 1 104 ? 26.328 -23.506 -23.396 1.00 83.50 104 ILE A O 1
ATOM 835 N N . HIS A 1 105 ? 25.383 -24.751 -21.795 1.00 83.38 105 HIS A N 1
ATOM 836 C CA . HIS A 1 105 ? 24.649 -25.629 -22.704 1.00 83.38 105 HIS A CA 1
ATOM 837 C C . HIS A 1 105 ? 23.541 -24.911 -23.494 1.00 83.38 105 HIS A C 1
ATOM 839 O O . HIS A 1 105 ? 23.065 -25.462 -24.484 1.00 83.38 105 HIS A O 1
ATOM 845 N N . LEU A 1 106 ? 23.120 -23.715 -23.064 1.00 85.25 106 LEU A N 1
ATOM 846 C CA . LEU A 1 106 ? 22.092 -22.887 -23.702 1.00 85.25 106 LEU A CA 1
ATOM 847 C C . LEU A 1 106 ? 22.670 -21.835 -24.663 1.00 85.25 106 LEU A C 1
ATOM 849 O O . LEU A 1 106 ? 21.906 -21.226 -25.414 1.00 85.25 106 LEU A O 1
ATOM 853 N N . CYS A 1 107 ? 23.988 -21.624 -24.656 1.00 84.06 107 CYS A N 1
ATOM 854 C CA . CYS A 1 107 ? 24.671 -20.697 -25.556 1.00 84.06 107 CYS A CA 1
ATOM 855 C C . CYS A 1 107 ? 24.738 -21.254 -26.989 1.00 84.06 107 CYS A C 1
ATOM 857 O O . CYS A 1 107 ? 24.751 -22.469 -27.193 1.00 84.06 107 CYS A O 1
ATOM 859 N N . ASN A 1 108 ? 24.819 -20.365 -27.987 1.00 80.25 108 ASN A N 1
ATOM 860 C CA . ASN A 1 108 ? 24.968 -20.700 -29.414 1.00 80.25 108 ASN A CA 1
ATOM 861 C C . ASN A 1 108 ? 23.904 -21.671 -29.968 1.00 80.25 108 ASN A C 1
ATOM 863 O O . ASN A 1 108 ? 24.131 -22.377 -30.952 1.00 80.25 108 ASN A O 1
ATOM 867 N N . GLN A 1 109 ? 22.733 -21.738 -29.333 1.00 84.00 109 GLN A N 1
ATOM 868 C CA . GLN A 1 109 ? 21.634 -22.588 -29.773 1.00 84.00 109 GLN A CA 1
ATOM 869 C C . GLN A 1 109 ? 20.746 -21.921 -30.823 1.00 84.00 109 GLN A C 1
ATOM 871 O O . GLN A 1 109 ? 20.055 -22.651 -31.535 1.00 84.00 109 GLN A O 1
ATOM 876 N N . MET A 1 110 ? 20.740 -20.588 -30.898 1.00 84.44 110 MET A N 1
ATOM 877 C CA . MET A 1 110 ? 19.991 -19.775 -31.864 1.00 84.44 110 MET A CA 1
ATOM 878 C C . MET A 1 110 ? 20.955 -19.049 -32.816 1.00 84.44 110 MET A C 1
ATOM 880 O O . MET A 1 110 ? 22.128 -18.885 -32.471 1.00 84.44 110 MET A O 1
ATOM 884 N N . PRO A 1 111 ? 20.497 -18.588 -33.998 1.00 83.25 111 PRO A N 1
ATOM 885 C CA . PRO A 1 111 ? 21.278 -17.647 -34.791 1.00 83.25 111 PRO A CA 1
ATOM 886 C C . PRO A 1 111 ? 21.569 -16.396 -33.945 1.00 83.25 111 PRO A C 1
ATOM 888 O O . PRO A 1 111 ? 20.738 -16.040 -33.109 1.00 83.25 111 PRO A O 1
ATOM 891 N N . PRO A 1 112 ? 22.717 -15.727 -34.136 1.00 81.81 112 PRO A N 1
ATOM 892 C CA . PRO A 1 112 ? 23.118 -14.598 -33.302 1.00 81.81 112 PRO A CA 1
ATOM 893 C C . PRO A 1 112 ? 22.089 -13.460 -33.386 1.00 81.81 112 PRO A C 1
ATOM 895 O O . PRO A 1 112 ? 21.850 -12.908 -34.461 1.00 81.81 112 PRO A O 1
ATOM 898 N N . ILE A 1 113 ? 21.481 -13.122 -32.245 1.00 85.94 113 ILE A N 1
ATOM 899 C CA . ILE A 1 113 ? 20.412 -12.117 -32.137 1.00 85.94 113 ILE A CA 1
ATOM 900 C C . ILE A 1 113 ? 21.029 -10.768 -31.744 1.00 85.94 113 ILE A C 1
ATOM 902 O O . ILE A 1 113 ? 21.674 -10.698 -30.706 1.00 85.94 113 ILE A O 1
ATOM 906 N N . PRO A 1 114 ? 20.857 -9.668 -32.487 1.00 87.50 114 PRO A N 1
ATOM 907 C CA . PRO A 1 114 ? 21.364 -8.365 -32.053 1.00 87.50 114 PRO A CA 1
ATOM 908 C C . PRO A 1 114 ? 20.740 -7.885 -30.731 1.00 87.50 114 PRO A C 1
ATOM 910 O O . PRO A 1 114 ? 19.558 -8.119 -30.476 1.00 87.50 114 PRO A O 1
ATOM 913 N N . LEU A 1 115 ? 21.502 -7.135 -29.921 1.00 88.50 115 LEU A N 1
ATOM 914 C CA . LEU A 1 115 ? 21.040 -6.556 -28.642 1.00 88.50 115 LEU A CA 1
ATOM 915 C C . LEU A 1 115 ? 19.709 -5.803 -28.778 1.00 88.50 115 LEU A C 1
ATOM 917 O O . LEU A 1 115 ? 18.816 -5.944 -27.941 1.00 88.50 115 LEU A O 1
ATOM 921 N N . ILE A 1 116 ? 19.571 -5.021 -29.853 1.00 88.31 116 ILE A N 1
ATOM 922 C CA . ILE A 1 116 ? 18.375 -4.221 -30.119 1.00 88.31 116 ILE A CA 1
ATOM 923 C C . ILE A 1 116 ? 17.128 -5.094 -30.299 1.00 88.31 116 ILE A C 1
ATOM 925 O O . ILE A 1 116 ? 16.057 -4.732 -29.817 1.00 88.31 116 ILE A O 1
ATOM 929 N N . LEU A 1 117 ? 17.272 -6.273 -30.914 1.00 89.06 117 LEU A N 1
ATOM 930 C CA . LEU A 1 117 ? 16.177 -7.212 -31.133 1.00 89.06 117 LEU A CA 1
ATOM 931 C C . LEU A 1 117 ? 15.780 -7.905 -29.823 1.00 89.06 117 LEU A C 1
ATOM 933 O O . LEU A 1 117 ? 14.590 -8.008 -29.534 1.00 89.06 117 LEU A O 1
ATOM 937 N N . THR A 1 118 ? 16.746 -8.282 -28.978 1.00 91.12 118 THR A N 1
ATOM 938 C CA . THR A 1 118 ? 16.469 -8.799 -27.624 1.00 91.12 118 THR A CA 1
ATOM 939 C C . THR A 1 118 ? 15.679 -7.786 -26.788 1.00 91.12 118 THR A C 1
ATOM 941 O O . THR A 1 118 ? 14.701 -8.145 -26.130 1.00 91.12 118 THR A O 1
ATOM 944 N N . ILE A 1 119 ? 16.050 -6.502 -26.845 1.00 91.19 119 ILE A N 1
ATOM 945 C CA . ILE A 1 119 ? 15.334 -5.422 -26.148 1.00 91.19 119 ILE A CA 1
ATOM 946 C C . ILE A 1 119 ? 13.944 -5.196 -26.748 1.00 91.19 119 ILE A C 1
ATOM 948 O O . ILE A 1 119 ? 12.980 -5.042 -25.998 1.00 91.19 119 ILE A O 1
ATOM 952 N N . ALA A 1 120 ? 13.816 -5.204 -28.077 1.00 90.06 120 ALA A N 1
ATOM 953 C CA . ALA A 1 120 ? 12.532 -5.050 -28.755 1.00 90.06 120 ALA A CA 1
ATOM 954 C C . ALA A 1 120 ? 11.543 -6.143 -28.336 1.00 90.06 120 ALA A C 1
ATOM 956 O O . ALA A 1 120 ? 10.423 -5.832 -27.928 1.00 90.06 120 ALA A O 1
ATOM 957 N N . ILE A 1 121 ? 11.994 -7.401 -28.347 1.00 90.44 121 ILE A N 1
ATOM 958 C CA . ILE A 1 121 ? 11.220 -8.548 -27.870 1.00 90.44 121 ILE A CA 1
ATOM 959 C C . ILE A 1 121 ? 10.843 -8.338 -26.408 1.00 90.44 121 ILE A C 1
ATOM 961 O O . ILE A 1 121 ? 9.681 -8.507 -26.044 1.00 90.44 121 ILE A O 1
ATOM 965 N N . ALA A 1 122 ? 11.782 -7.904 -25.567 1.00 90.88 122 ALA A N 1
ATOM 966 C CA . ALA A 1 122 ? 11.491 -7.733 -24.155 1.00 90.88 122 ALA A CA 1
ATOM 967 C C . ALA A 1 122 ? 10.446 -6.640 -23.870 1.00 90.88 122 ALA A C 1
ATOM 969 O O . ALA A 1 122 ? 9.579 -6.815 -23.012 1.00 90.88 122 ALA A O 1
ATOM 970 N N . ILE A 1 123 ? 10.490 -5.533 -24.615 1.00 88.25 123 ILE A N 1
ATOM 971 C CA . ILE A 1 123 ? 9.544 -4.421 -24.477 1.00 88.25 123 ILE A CA 1
ATOM 972 C C . ILE A 1 123 ? 8.171 -4.776 -25.064 1.00 88.25 123 ILE A C 1
ATOM 974 O O . ILE A 1 123 ? 7.157 -4.448 -24.443 1.00 88.25 123 ILE A O 1
ATOM 978 N N . LYS A 1 124 ? 8.120 -5.421 -26.239 1.00 86.81 124 LYS A N 1
ATOM 979 C CA . LYS A 1 124 ? 6.870 -5.685 -26.975 1.00 86.81 124 LYS A CA 1
ATOM 980 C C . LYS A 1 124 ? 6.165 -6.984 -26.565 1.00 86.81 124 LYS A C 1
ATOM 982 O O . LYS A 1 124 ? 4.944 -7.021 -26.599 1.00 86.81 124 LYS A O 1
ATOM 987 N N . CYS A 1 125 ? 6.895 -8.002 -26.105 1.00 87.69 125 CYS A N 1
ATOM 988 C CA . CYS A 1 125 ? 6.360 -9.351 -25.855 1.00 87.69 125 CYS A CA 1
ATOM 989 C C . CYS A 1 125 ? 6.126 -9.648 -24.359 1.00 87.69 125 CYS A C 1
ATOM 991 O O . CYS A 1 125 ? 6.222 -10.791 -23.923 1.00 87.69 125 CYS A O 1
ATOM 993 N N . GLY A 1 126 ? 5.889 -8.623 -23.532 1.00 82.19 126 GLY A N 1
ATOM 994 C CA . GLY A 1 126 ? 5.550 -8.811 -22.112 1.00 82.19 126 GLY A CA 1
ATOM 995 C C . GLY A 1 126 ? 6.716 -9.163 -21.172 1.00 82.19 126 GLY A C 1
ATOM 996 O O . GLY A 1 126 ? 6.475 -9.481 -20.014 1.00 82.19 126 GLY A O 1
ATOM 997 N N . LEU A 1 127 ? 7.983 -9.052 -21.594 1.00 88.25 127 LEU A N 1
ATOM 998 C CA . LEU A 1 127 ? 9.149 -9.341 -20.731 1.00 88.25 127 LEU A CA 1
ATOM 999 C C . LEU A 1 127 ? 9.716 -8.097 -20.024 1.00 88.25 127 LEU A C 1
ATOM 1001 O O . LEU A 1 127 ? 10.874 -8.103 -19.601 1.00 88.25 127 LEU A O 1
ATOM 1005 N N . LYS A 1 128 ? 8.921 -7.032 -19.866 1.00 89.19 128 LYS A N 1
ATOM 1006 C CA . LYS A 1 128 ? 9.356 -5.776 -19.223 1.00 89.19 128 LYS A CA 1
ATOM 1007 C C . LYS A 1 128 ? 9.832 -6.002 -17.785 1.00 89.19 128 LYS A C 1
ATOM 1009 O O . LYS A 1 128 ? 10.883 -5.495 -17.406 1.00 89.19 128 LYS A O 1
ATOM 1014 N N . GLU A 1 129 ? 9.088 -6.790 -17.008 1.00 89.56 129 GLU A N 1
ATOM 1015 C CA . GLU A 1 129 ? 9.450 -7.132 -15.628 1.00 89.56 129 GLU A CA 1
ATOM 1016 C C . GLU A 1 129 ? 10.729 -7.988 -15.551 1.00 89.56 129 GLU A C 1
ATOM 1018 O O . GLU A 1 129 ? 11.662 -7.566 -14.863 1.00 89.56 129 GLU A O 1
ATOM 1023 N N . PRO A 1 130 ? 10.857 -9.123 -16.279 1.00 91.19 130 PRO A N 1
ATOM 1024 C CA . PRO A 1 130 ? 12.124 -9.848 -16.381 1.00 91.19 130 PRO A CA 1
ATOM 1025 C C . PRO A 1 130 ? 13.307 -8.966 -16.797 1.00 91.19 130 PRO A C 1
ATOM 1027 O O . PRO A 1 130 ? 14.387 -9.095 -16.224 1.00 91.19 130 PRO A O 1
ATOM 1030 N N . LEU A 1 131 ? 13.119 -8.054 -17.759 1.00 93.25 131 LEU A N 1
ATOM 1031 C CA . LEU A 1 131 ? 14.173 -7.140 -18.206 1.00 93.25 131 LEU A CA 1
ATOM 1032 C C . LEU A 1 131 ? 14.605 -6.200 -17.077 1.00 93.25 131 LEU A C 1
ATOM 1034 O O . LEU A 1 131 ? 15.802 -6.022 -16.859 1.00 93.25 131 LEU A O 1
ATOM 1038 N N . GLU A 1 132 ? 13.653 -5.640 -16.326 1.00 93.12 132 GLU A N 1
ATOM 1039 C CA . GLU A 1 132 ? 13.949 -4.808 -15.158 1.00 93.12 132 GLU A CA 1
ATOM 1040 C C . GLU A 1 132 ? 14.743 -5.593 -14.096 1.00 93.12 132 GLU A C 1
ATOM 1042 O O . GLU A 1 132 ? 15.726 -5.088 -13.549 1.00 93.12 132 GLU A O 1
ATOM 1047 N N . GLU A 1 133 ? 14.355 -6.843 -13.818 1.00 92.75 133 GLU A N 1
ATOM 1048 C CA . GLU A 1 133 ? 15.083 -7.711 -12.887 1.00 92.75 133 GLU A CA 1
ATOM 1049 C C . GLU A 1 133 ? 16.501 -8.026 -13.372 1.00 92.75 133 GLU A C 1
ATOM 1051 O O . GLU A 1 133 ? 17.445 -7.958 -12.582 1.00 92.75 133 GLU A O 1
ATOM 1056 N N . PHE A 1 134 ? 16.655 -8.345 -14.658 1.00 92.56 134 PHE A N 1
ATOM 1057 C CA . PHE A 1 134 ? 17.942 -8.643 -15.270 1.00 92.56 134 PHE A CA 1
ATOM 1058 C C . PHE A 1 134 ? 18.886 -7.435 -15.208 1.00 92.56 134 PHE A C 1
ATOM 1060 O O . PHE A 1 134 ? 20.034 -7.575 -14.799 1.00 92.56 134 PHE A O 1
ATOM 1067 N N . LEU A 1 135 ? 18.412 -6.229 -15.521 1.00 92.94 135 LEU A N 1
ATOM 1068 C CA . LEU A 1 135 ? 19.215 -5.005 -15.404 1.00 92.94 135 LEU A CA 1
ATOM 1069 C C . LEU A 1 135 ? 19.628 -4.706 -13.953 1.00 92.94 135 LEU A C 1
ATOM 1071 O O . LEU A 1 135 ? 20.708 -4.165 -13.713 1.00 92.94 135 LEU A O 1
ATOM 1075 N N . ALA A 1 136 ? 18.775 -5.060 -12.986 1.00 90.81 136 ALA A N 1
ATOM 1076 C CA . ALA A 1 136 ? 19.012 -4.843 -11.561 1.00 90.81 136 ALA A CA 1
ATOM 1077 C C . ALA A 1 136 ? 19.957 -5.877 -10.922 1.00 90.81 136 ALA A C 1
ATOM 1079 O O . ALA A 1 136 ? 20.673 -5.561 -9.967 1.00 90.81 136 ALA A O 1
ATOM 1080 N N . CYS A 1 137 ? 19.899 -7.126 -11.389 1.00 88.94 137 CYS A N 1
ATOM 1081 C CA . CYS A 1 137 ? 20.476 -8.293 -10.715 1.00 88.94 137 CYS A CA 1
ATOM 1082 C C . CYS A 1 137 ? 21.366 -9.155 -11.617 1.00 88.94 137 CYS A C 1
ATOM 1084 O O . CYS A 1 137 ? 21.794 -10.223 -11.194 1.00 88.94 137 CYS A O 1
ATOM 1086 N N . GLY A 1 138 ? 21.584 -8.752 -12.865 1.00 87.81 138 GLY A N 1
ATOM 1087 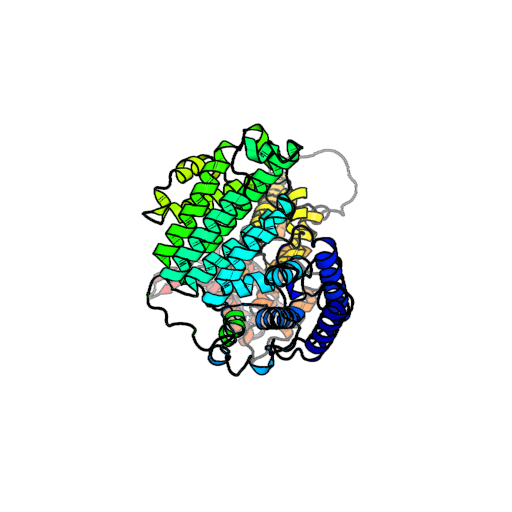C CA . GLY A 1 138 ? 22.439 -9.447 -13.812 1.00 87.81 138 GLY A CA 1
ATOM 1088 C C . GLY A 1 138 ? 23.907 -9.041 -13.695 1.00 87.81 138 GLY A C 1
ATOM 1089 O O . GLY A 1 138 ? 24.226 -7.992 -13.128 1.00 87.81 138 GLY A O 1
ATOM 1090 N N . PRO A 1 139 ? 24.822 -9.839 -14.272 1.00 84.75 139 PRO A N 1
ATOM 1091 C CA . PRO A 1 139 ? 26.243 -9.515 -14.307 1.00 84.75 139 PRO A CA 1
ATOM 1092 C C . PRO A 1 139 ? 26.487 -8.117 -14.887 1.00 84.75 139 PRO A C 1
ATOM 1094 O O . PRO A 1 139 ? 26.024 -7.788 -15.985 1.00 84.75 139 PRO A O 1
ATOM 1097 N N . ARG A 1 140 ? 27.231 -7.277 -14.155 1.00 81.19 140 ARG A N 1
ATOM 1098 C CA . ARG A 1 140 ? 27.381 -5.849 -14.475 1.00 81.19 140 ARG A CA 1
ATOM 1099 C C . ARG A 1 140 ? 27.925 -5.600 -15.883 1.00 81.19 140 ARG A C 1
ATOM 1101 O O . ARG A 1 140 ? 27.352 -4.805 -16.624 1.00 81.19 140 ARG A O 1
ATOM 1108 N N . ARG A 1 141 ? 28.965 -6.342 -16.268 1.00 77.38 141 ARG A N 1
ATOM 1109 C CA . ARG A 1 141 ? 29.586 -6.269 -17.599 1.00 77.38 141 ARG A CA 1
ATOM 1110 C C . ARG A 1 141 ? 28.590 -6.531 -18.734 1.00 77.38 141 ARG A C 1
ATOM 1112 O O . ARG A 1 141 ? 28.737 -5.958 -19.807 1.00 77.38 141 ARG A O 1
ATOM 1119 N N . LEU A 1 142 ? 27.590 -7.384 -18.502 1.00 82.88 142 LEU A N 1
ATOM 1120 C CA . LEU A 1 142 ? 26.575 -7.716 -19.500 1.00 82.88 142 LEU A CA 1
ATOM 1121 C C . LEU A 1 142 ? 25.469 -6.656 -19.515 1.00 82.88 142 LEU A C 1
ATOM 1123 O O . LEU A 1 142 ? 25.169 -6.077 -20.554 1.00 82.88 142 LEU A O 1
ATOM 1127 N N . THR A 1 143 ? 24.921 -6.326 -18.344 1.00 88.50 143 THR A N 1
ATOM 1128 C CA . THR A 1 143 ? 23.823 -5.349 -18.220 1.00 88.50 143 THR A CA 1
ATOM 1129 C C . THR A 1 143 ? 24.177 -3.959 -18.761 1.00 88.50 143 THR A C 1
ATOM 1131 O O . THR A 1 143 ? 23.299 -3.283 -19.292 1.00 88.50 143 THR A O 1
ATOM 1134 N N . ILE A 1 144 ? 25.443 -3.524 -18.694 1.00 86.50 144 ILE A N 1
ATOM 1135 C CA . ILE A 1 144 ? 25.844 -2.178 -19.138 1.00 86.50 144 ILE A CA 1
ATOM 1136 C C . ILE A 1 144 ? 25.624 -1.933 -20.637 1.00 86.50 144 ILE A C 1
ATOM 1138 O O . ILE A 1 144 ? 25.254 -0.827 -21.025 1.00 86.50 144 ILE A O 1
ATOM 1142 N N . GLN A 1 145 ? 25.771 -2.972 -21.464 1.00 86.06 145 GLN A N 1
ATOM 1143 C CA . GLN A 1 145 ? 25.505 -2.905 -22.905 1.00 86.06 145 GLN A CA 1
ATOM 1144 C C . GLN A 1 145 ? 24.004 -2.778 -23.182 1.00 86.06 145 GLN A C 1
ATOM 1146 O O . GLN A 1 145 ? 23.585 -2.050 -24.077 1.00 86.06 145 GLN A O 1
ATOM 1151 N N . TYR A 1 146 ? 23.176 -3.415 -22.352 1.00 90.62 146 TYR A N 1
ATOM 1152 C CA . TYR A 1 146 ? 21.725 -3.299 -22.452 1.00 90.62 146 TYR A CA 1
ATOM 1153 C C . TYR A 1 146 ? 21.246 -1.896 -22.074 1.00 90.62 146 TYR A C 1
ATOM 1155 O O . TYR A 1 146 ? 20.366 -1.373 -22.746 1.00 90.62 146 TYR A O 1
ATOM 1163 N N . PHE A 1 147 ? 21.846 -1.237 -21.074 1.00 90.25 147 PHE A N 1
ATOM 1164 C CA . PHE A 1 147 ? 21.536 0.173 -20.786 1.00 90.25 147 PHE A CA 1
ATOM 1165 C C . PHE A 1 147 ? 21.835 1.092 -21.985 1.00 90.25 147 PHE A C 1
ATOM 1167 O O . PHE A 1 147 ? 21.050 1.996 -22.274 1.00 90.25 147 PHE A O 1
ATOM 1174 N N . GLU A 1 148 ? 22.934 0.841 -22.703 1.00 86.19 148 GLU A N 1
ATOM 1175 C CA . GLU A 1 148 ? 23.308 1.569 -23.924 1.00 86.19 148 GLU A CA 1
ATOM 1176 C C . GLU A 1 148 ? 22.303 1.331 -25.060 1.00 86.19 148 GLU A C 1
ATOM 1178 O O . GLU A 1 148 ? 21.757 2.289 -25.609 1.00 86.19 148 GLU A O 1
ATOM 1183 N N . SER A 1 149 ? 21.984 0.074 -25.373 1.00 87.94 149 SER A N 1
ATOM 1184 C CA . SER A 1 149 ? 21.041 -0.261 -26.449 1.00 87.94 149 SER A CA 1
ATOM 1185 C C . SER A 1 149 ? 19.589 0.126 -26.131 1.00 87.94 149 SER A C 1
ATOM 1187 O O . SER A 1 149 ? 18.844 0.504 -27.034 1.00 87.94 149 SER A O 1
ATOM 1189 N N . ILE A 1 150 ? 19.173 0.109 -24.858 1.00 91.00 150 ILE A N 1
ATOM 1190 C CA . ILE A 1 150 ? 17.848 0.603 -24.441 1.00 91.00 150 ILE A CA 1
ATOM 1191 C C . ILE A 1 150 ? 17.719 2.092 -24.755 1.00 91.00 150 ILE A C 1
ATOM 1193 O O . ILE A 1 150 ? 16.676 2.526 -25.239 1.00 91.00 150 ILE A O 1
ATOM 1197 N N . ASN A 1 151 ? 18.774 2.880 -24.530 1.00 88.25 151 ASN A N 1
ATOM 1198 C CA . ASN A 1 151 ? 18.762 4.306 -24.848 1.00 88.25 151 ASN A CA 1
ATOM 1199 C C . ASN A 1 151 ? 18.456 4.559 -26.337 1.00 88.25 151 ASN A C 1
ATOM 1201 O O . ASN A 1 151 ? 17.784 5.532 -26.674 1.00 88.25 151 ASN A O 1
ATOM 1205 N N . GLU A 1 152 ? 18.913 3.681 -27.228 1.00 85.56 152 GLU A N 1
ATOM 1206 C CA . GLU A 1 152 ? 18.566 3.742 -28.645 1.00 85.56 152 GLU A CA 1
ATOM 1207 C C . GLU A 1 152 ? 17.118 3.301 -28.903 1.00 85.56 152 GLU A C 1
ATOM 1209 O O . GLU A 1 152 ? 16.359 4.050 -29.519 1.00 85.56 152 GLU A O 1
ATOM 1214 N N . ALA A 1 153 ? 16.708 2.145 -28.371 1.00 86.88 153 ALA A N 1
ATOM 1215 C CA . ALA A 1 153 ? 15.361 1.596 -28.556 1.00 86.88 153 ALA A CA 1
ATOM 1216 C C . ALA A 1 153 ? 14.253 2.579 -28.137 1.00 86.88 153 ALA A C 1
ATOM 1218 O O . ALA A 1 153 ? 13.252 2.740 -28.833 1.00 86.88 153 ALA A O 1
ATOM 1219 N N . LEU A 1 154 ? 14.453 3.291 -27.023 1.00 88.38 154 LEU A N 1
ATOM 1220 C CA . LEU A 1 154 ? 13.490 4.256 -26.487 1.00 88.38 154 LEU A CA 1
ATOM 1221 C C . LEU A 1 154 ? 13.206 5.433 -27.437 1.00 88.38 154 LEU A C 1
ATOM 1223 O O . LEU A 1 154 ? 12.140 6.036 -27.333 1.00 88.38 154 LEU A O 1
ATOM 1227 N N . SER A 1 155 ? 14.101 5.748 -28.386 1.00 86.00 155 SER A N 1
ATOM 1228 C CA . SER A 1 155 ? 13.851 6.797 -29.390 1.00 86.00 155 SER A CA 1
ATOM 1229 C C . SER A 1 155 ? 12.775 6.433 -30.410 1.00 86.00 155 SER A C 1
ATOM 1231 O O . SER A 1 155 ? 12.284 7.326 -31.095 1.00 86.00 155 SER A O 1
ATOM 1233 N N . HIS A 1 156 ? 12.409 5.156 -30.507 1.00 83.94 156 HIS A N 1
ATOM 1234 C CA . HIS A 1 156 ? 11.408 4.652 -31.448 1.00 83.94 156 HIS A CA 1
ATOM 1235 C C . HIS A 1 156 ? 10.037 4.427 -30.796 1.00 83.94 156 HIS A C 1
ATOM 1237 O O . HIS A 1 156 ? 9.108 3.950 -31.443 1.00 83.94 156 HIS A O 1
ATOM 1243 N N . ILE A 1 157 ? 9.902 4.776 -29.514 1.00 83.81 157 ILE A N 1
ATOM 1244 C CA . ILE A 1 157 ? 8.679 4.622 -28.725 1.00 83.81 157 ILE A CA 1
ATOM 1245 C C . ILE A 1 157 ? 8.074 6.008 -28.471 1.00 83.81 157 ILE A C 1
ATOM 1247 O O . ILE A 1 157 ? 8.786 7.010 -28.376 1.00 83.81 157 ILE A O 1
ATOM 1251 N N . ASN A 1 158 ? 6.744 6.085 -28.374 1.00 83.06 158 ASN A N 1
ATOM 1252 C CA . ASN A 1 158 ? 6.057 7.333 -28.056 1.00 83.06 158 ASN A CA 1
ATOM 1253 C C . ASN A 1 158 ? 6.497 7.865 -26.683 1.00 83.06 158 ASN A C 1
ATOM 1255 O O . ASN A 1 158 ? 6.463 7.127 -25.704 1.00 83.06 158 ASN A O 1
ATOM 1259 N N . CYS A 1 159 ? 6.807 9.162 -26.580 1.00 83.19 159 CYS A N 1
ATOM 1260 C CA . CYS A 1 159 ? 7.316 9.788 -25.356 1.00 83.19 159 CYS A CA 1
ATOM 1261 C C . CYS A 1 159 ? 6.509 9.489 -24.078 1.00 83.19 159 CYS A C 1
ATOM 1263 O O . CYS A 1 159 ? 7.106 9.411 -23.006 1.00 83.19 159 CYS A O 1
ATOM 1265 N N . LEU A 1 160 ? 5.179 9.342 -24.155 1.00 83.88 160 LEU A N 1
ATOM 1266 C CA . LEU A 1 160 ? 4.360 8.985 -22.985 1.00 83.88 160 LEU A CA 1
ATOM 1267 C C . LEU A 1 160 ? 4.541 7.520 -22.565 1.00 83.88 160 LEU A C 1
ATOM 1269 O O . LEU A 1 160 ? 4.577 7.224 -21.375 1.00 83.88 160 LEU A O 1
ATOM 1273 N N . GLU A 1 161 ? 4.696 6.614 -23.527 1.00 85.50 161 GLU A N 1
ATOM 1274 C CA . GLU A 1 161 ? 4.969 5.191 -23.285 1.00 85.50 161 GLU A CA 1
ATOM 1275 C C . GLU A 1 161 ? 6.421 4.958 -22.840 1.00 85.50 161 GLU A C 1
ATOM 1277 O O . GLU A 1 161 ? 6.713 4.003 -22.117 1.00 85.50 161 GLU A O 1
ATOM 1282 N N . THR A 1 162 ? 7.328 5.862 -23.220 1.00 88.50 162 THR A N 1
ATOM 1283 C CA . THR A 1 162 ? 8.738 5.848 -22.821 1.00 88.50 162 THR A CA 1
ATOM 1284 C C . THR A 1 162 ? 8.921 6.130 -21.323 1.00 88.50 162 THR A C 1
ATOM 1286 O O . THR A 1 162 ? 9.825 5.566 -20.711 1.00 88.50 162 THR A O 1
ATOM 1289 N N . LEU A 1 163 ? 8.072 6.959 -20.698 1.00 91.06 163 LEU A N 1
ATOM 1290 C CA . LEU A 1 163 ? 8.226 7.367 -19.290 1.00 91.06 163 LEU A CA 1
ATOM 1291 C C . LEU A 1 163 ? 8.214 6.184 -18.296 1.00 91.06 163 LEU A C 1
ATOM 1293 O O . LEU A 1 163 ? 9.171 6.065 -17.523 1.00 91.06 163 LEU A O 1
ATOM 1297 N N . PRO A 1 164 ? 7.225 5.263 -18.322 1.00 90.44 164 PRO A N 1
ATOM 1298 C CA . PRO A 1 164 ? 7.253 4.073 -17.473 1.00 90.44 164 PRO A CA 1
ATOM 1299 C C . PRO A 1 164 ? 8.475 3.178 -17.711 1.00 90.44 164 PRO A C 1
ATOM 1301 O O . PRO A 1 164 ? 9.014 2.615 -16.758 1.00 90.44 164 PRO A O 1
ATOM 1304 N N . LEU A 1 165 ? 8.931 3.055 -18.964 1.00 91.19 165 LEU A N 1
ATOM 1305 C CA . LEU A 1 165 ? 10.104 2.249 -19.318 1.00 91.19 165 LEU A CA 1
ATOM 1306 C C . LEU A 1 165 ? 11.390 2.861 -18.753 1.00 91.19 165 LEU A C 1
ATOM 1308 O O . LEU A 1 165 ? 12.187 2.149 -18.148 1.00 91.19 165 LEU A O 1
ATOM 1312 N N . ILE A 1 166 ? 11.565 4.179 -18.884 1.00 93.19 166 ILE A N 1
ATOM 1313 C CA . ILE A 1 166 ? 12.688 4.901 -18.274 1.00 93.19 166 ILE A CA 1
ATOM 1314 C C . ILE A 1 166 ? 12.650 4.728 -16.759 1.00 93.19 166 ILE A C 1
ATOM 1316 O O . ILE A 1 166 ? 13.652 4.340 -16.173 1.00 93.19 166 ILE A O 1
ATOM 1320 N N . SER A 1 167 ? 11.495 4.934 -16.123 1.00 92.75 167 SER A N 1
ATOM 1321 C CA . SER A 1 167 ? 11.343 4.757 -14.674 1.00 92.75 167 SER A CA 1
ATOM 1322 C C . SER A 1 167 ? 11.766 3.353 -14.217 1.00 92.75 167 SER A C 1
ATOM 1324 O O . SER A 1 167 ? 12.553 3.221 -13.280 1.00 92.75 167 SER A O 1
ATOM 1326 N N . ALA A 1 168 ? 11.333 2.302 -14.922 1.00 92.12 168 ALA A N 1
ATOM 1327 C CA . ALA A 1 168 ? 11.748 0.925 -14.656 1.00 92.12 168 ALA A CA 1
ATOM 1328 C C . ALA A 1 168 ? 13.273 0.743 -14.774 1.00 92.12 168 ALA A C 1
ATOM 1330 O O . ALA A 1 168 ? 13.912 0.223 -13.859 1.00 92.12 168 ALA A O 1
ATOM 1331 N N . VAL A 1 169 ? 13.874 1.238 -15.858 1.00 94.31 169 VAL A N 1
ATOM 1332 C CA . VAL A 1 169 ? 15.323 1.167 -16.109 1.00 94.31 169 VAL A CA 1
ATOM 1333 C C . VAL A 1 169 ? 16.120 1.931 -15.043 1.00 94.31 169 VAL A C 1
ATOM 1335 O O . VAL A 1 169 ? 17.132 1.431 -14.554 1.00 94.31 169 VAL A O 1
ATOM 1338 N N . LEU A 1 170 ? 15.649 3.103 -14.616 1.00 95.19 170 LEU A N 1
ATOM 1339 C CA . LEU A 1 170 ? 16.271 3.902 -13.559 1.00 95.19 170 LEU A CA 1
ATOM 1340 C C . LEU A 1 170 ? 16.193 3.207 -12.192 1.00 95.19 170 LEU A C 1
ATOM 1342 O O . LEU A 1 170 ? 17.198 3.141 -11.480 1.00 95.19 170 LEU A O 1
ATOM 1346 N N . ARG A 1 171 ? 15.041 2.616 -11.839 1.00 93.81 171 ARG A N 1
ATOM 1347 C CA . ARG A 1 171 ? 14.913 1.781 -10.628 1.00 93.81 171 ARG A CA 1
ATOM 1348 C C . ARG A 1 171 ? 15.854 0.584 -10.681 1.00 93.81 171 ARG A C 1
ATOM 1350 O O . ARG A 1 171 ? 16.499 0.270 -9.678 1.00 93.81 171 ARG A O 1
ATOM 1357 N N . ALA A 1 172 ? 15.951 -0.081 -11.833 1.00 93.38 172 ALA A N 1
ATOM 1358 C CA . ALA A 1 172 ? 16.873 -1.191 -12.028 1.00 93.38 172 ALA A CA 1
ATOM 1359 C C . ALA A 1 172 ? 18.325 -0.753 -11.824 1.00 93.38 172 ALA A C 1
ATOM 1361 O O . ALA A 1 172 ? 19.072 -1.422 -11.115 1.00 93.38 172 ALA A O 1
ATOM 1362 N N . ALA A 1 173 ? 18.709 0.404 -12.362 1.00 93.88 173 ALA A N 1
ATOM 1363 C CA . ALA A 1 173 ? 20.054 0.930 -12.203 1.00 93.88 173 ALA A CA 1
ATOM 1364 C C . ALA A 1 173 ? 20.390 1.264 -10.742 1.00 93.88 173 ALA A C 1
ATOM 1366 O O . ALA A 1 173 ? 21.448 0.858 -10.257 1.00 93.88 173 ALA A O 1
ATOM 1367 N N . GLY A 1 174 ? 19.472 1.917 -10.019 1.00 92.00 174 GLY A N 1
ATOM 1368 C CA . GLY A 1 174 ? 19.623 2.176 -8.586 1.00 92.00 174 GLY A CA 1
ATOM 1369 C C . GLY A 1 174 ? 19.774 0.887 -7.771 1.00 92.00 174 GLY A C 1
ATOM 1370 O O . GLY A 1 174 ? 20.689 0.774 -6.956 1.00 92.00 174 GLY A O 1
ATOM 1371 N N . ARG A 1 175 ? 18.954 -0.139 -8.053 1.00 89.94 175 ARG A N 1
ATOM 1372 C CA . ARG A 1 175 ? 19.109 -1.477 -7.448 1.00 89.94 175 ARG A CA 1
ATOM 1373 C C . ARG A 1 175 ? 20.451 -2.105 -7.778 1.00 89.94 175 ARG A C 1
ATOM 1375 O O . ARG A 1 175 ? 21.088 -2.683 -6.906 1.00 89.94 175 ARG A O 1
ATOM 1382 N N . ALA A 1 176 ? 20.893 -1.982 -9.020 1.00 89.56 176 ALA A N 1
ATOM 1383 C CA . ALA A 1 176 ? 22.141 -2.573 -9.448 1.00 89.56 176 ALA A CA 1
ATOM 1384 C C . ALA A 1 176 ? 23.342 -1.938 -8.727 1.00 89.56 176 ALA A C 1
ATOM 1386 O O . ALA A 1 176 ? 24.278 -2.655 -8.391 1.00 89.56 176 ALA A O 1
ATOM 1387 N N . ILE A 1 177 ? 23.327 -0.621 -8.473 1.00 89.94 177 ILE A N 1
ATOM 1388 C CA . ILE A 1 177 ? 24.374 0.070 -7.691 1.00 89.94 177 ILE A CA 1
ATOM 1389 C C . ILE A 1 177 ? 24.473 -0.515 -6.273 1.00 89.94 177 ILE A C 1
ATOM 1391 O O . ILE A 1 177 ? 25.577 -0.729 -5.779 1.00 89.94 177 ILE A O 1
ATOM 1395 N N . VAL A 1 178 ? 23.333 -0.820 -5.641 1.00 87.44 178 VAL A N 1
ATOM 1396 C CA . VAL A 1 178 ? 23.283 -1.465 -4.315 1.00 87.44 178 VAL A CA 1
ATOM 1397 C C . VAL A 1 178 ? 23.750 -2.921 -4.379 1.00 87.44 178 VAL A C 1
ATOM 1399 O O . VAL A 1 178 ? 24.536 -3.363 -3.546 1.00 87.44 178 VAL A O 1
ATOM 1402 N N . ASN A 1 179 ? 23.279 -3.674 -5.374 1.00 84.00 179 ASN A N 1
ATOM 1403 C CA . ASN A 1 179 ? 23.557 -5.103 -5.513 1.00 84.00 179 ASN A CA 1
ATOM 1404 C C . ASN A 1 179 ? 25.013 -5.404 -5.908 1.00 84.00 179 ASN A C 1
ATOM 1406 O O . ASN A 1 179 ? 25.547 -6.443 -5.509 1.00 84.00 179 ASN A O 1
ATOM 1410 N N . TYR A 1 180 ? 25.627 -4.514 -6.697 1.00 79.69 180 TYR A N 1
ATOM 1411 C CA . TYR A 1 180 ? 26.979 -4.628 -7.241 1.00 79.69 180 TYR A CA 1
ATOM 1412 C C . TYR A 1 180 ? 27.782 -3.362 -6.954 1.00 79.69 180 TYR A C 1
ATOM 1414 O O . TYR A 1 180 ? 27.703 -2.365 -7.680 1.00 79.69 180 TYR A O 1
ATOM 1422 N N . ILE A 1 181 ? 28.615 -3.425 -5.919 1.00 75.88 181 ILE A N 1
ATOM 1423 C CA . ILE A 1 181 ? 29.454 -2.302 -5.506 1.00 75.88 181 ILE A CA 1
ATOM 1424 C C . ILE A 1 181 ? 30.742 -2.294 -6.345 1.00 75.88 181 ILE A C 1
ATOM 1426 O O . ILE A 1 181 ? 31.813 -2.705 -5.898 1.00 75.88 181 ILE A O 1
ATOM 1430 N N . LEU A 1 182 ? 30.609 -1.855 -7.601 1.00 81.44 182 LEU A N 1
ATOM 1431 C CA . LEU A 1 182 ? 31.678 -1.786 -8.602 1.00 81.44 182 LEU A CA 1
ATOM 1432 C C . LEU A 1 182 ? 31.859 -0.335 -9.083 1.00 81.44 182 LEU A C 1
ATOM 1434 O O . LEU A 1 182 ? 31.320 0.033 -10.129 1.00 81.44 182 LEU A O 1
ATOM 1438 N N . PRO A 1 183 ? 32.633 0.508 -8.369 1.00 79.44 183 PRO A N 1
ATOM 1439 C CA . PRO A 1 183 ? 32.670 1.955 -8.619 1.00 79.44 183 PRO A CA 1
ATOM 1440 C C . PRO A 1 183 ? 33.061 2.362 -10.049 1.00 79.44 183 PRO A C 1
ATOM 1442 O O . PRO A 1 183 ? 32.565 3.354 -10.580 1.00 79.44 183 PRO A O 1
ATOM 1445 N N . ALA A 1 184 ? 33.959 1.616 -10.703 1.00 82.00 184 ALA A N 1
ATOM 1446 C CA . ALA A 1 184 ? 34.374 1.910 -12.078 1.00 82.00 184 ALA A CA 1
ATOM 1447 C C . ALA A 1 184 ? 33.238 1.677 -13.092 1.00 82.00 184 ALA A C 1
ATOM 1449 O O . ALA A 1 184 ? 32.970 2.536 -13.932 1.00 82.00 184 ALA A O 1
ATOM 1450 N N . GLU A 1 185 ? 32.537 0.550 -12.968 1.00 82.88 185 GLU A N 1
ATOM 1451 C CA . GLU A 1 185 ? 31.375 0.202 -13.792 1.00 82.88 185 GLU A CA 1
ATOM 1452 C C . GLU A 1 185 ? 30.181 1.119 -13.489 1.00 82.88 185 GLU A C 1
ATOM 1454 O O . GLU A 1 185 ? 29.514 1.601 -14.406 1.00 82.88 185 GLU A O 1
ATOM 1459 N N . ASN A 1 186 ? 29.955 1.444 -12.210 1.00 87.62 186 ASN A N 1
ATOM 1460 C CA . ASN A 1 186 ? 28.900 2.363 -11.784 1.00 87.62 186 ASN A CA 1
ATOM 1461 C C . ASN A 1 186 ? 29.086 3.752 -12.409 1.00 87.62 186 ASN A C 1
ATOM 1463 O O . ASN A 1 186 ? 28.117 4.339 -12.878 1.00 87.62 186 ASN A O 1
ATOM 1467 N N . LYS A 1 187 ? 30.318 4.262 -12.539 1.00 89.25 187 LYS A N 1
ATOM 1468 C CA . LYS A 1 187 ? 30.575 5.524 -13.261 1.00 89.25 187 LYS A CA 1
ATOM 1469 C C . LYS A 1 187 ? 30.148 5.474 -14.728 1.00 89.25 187 LYS A C 1
ATOM 1471 O O . LYS A 1 187 ? 29.640 6.473 -15.238 1.00 89.25 187 LYS A O 1
ATOM 1476 N N . ARG A 1 188 ? 30.352 4.348 -15.423 1.00 89.56 188 ARG A N 1
ATOM 1477 C CA . ARG A 1 188 ? 29.887 4.186 -16.812 1.00 89.56 188 ARG A CA 1
ATOM 1478 C C . ARG A 1 188 ? 28.360 4.117 -16.858 1.00 89.56 188 ARG A C 1
ATOM 1480 O O . ARG A 1 188 ? 27.766 4.836 -17.654 1.00 89.56 188 ARG A O 1
ATOM 1487 N N . LEU A 1 189 ? 27.733 3.364 -15.954 1.00 91.19 189 LEU A N 1
ATOM 1488 C CA . LEU A 1 189 ? 26.274 3.307 -15.817 1.00 91.19 189 LEU A CA 1
ATOM 1489 C C . LEU A 1 189 ? 25.657 4.696 -15.575 1.00 91.19 189 LEU A C 1
ATOM 1491 O O . LEU A 1 189 ? 24.717 5.076 -16.265 1.00 91.19 189 LEU A O 1
ATOM 1495 N N . LEU A 1 190 ? 26.216 5.475 -14.645 1.00 93.56 190 LEU A N 1
ATOM 1496 C CA . LEU A 1 190 ? 25.761 6.831 -14.312 1.00 93.56 190 LEU A CA 1
ATOM 1497 C C . LEU A 1 190 ? 25.805 7.770 -15.525 1.00 93.56 190 LEU A C 1
ATOM 1499 O O . LEU A 1 190 ? 24.877 8.549 -15.733 1.00 93.56 190 LEU A O 1
ATOM 1503 N N . ARG A 1 191 ? 26.837 7.660 -16.375 1.00 92.38 191 ARG A N 1
ATOM 1504 C CA . ARG A 1 191 ? 26.894 8.403 -17.646 1.00 92.38 191 ARG A CA 1
ATOM 1505 C C . ARG A 1 191 ? 25.782 7.979 -18.602 1.00 92.38 191 ARG A C 1
ATOM 1507 O O . ARG A 1 191 ? 25.156 8.847 -19.201 1.00 92.38 191 ARG A O 1
ATOM 1514 N N . GLN A 1 192 ? 25.519 6.677 -18.722 1.00 91.00 192 GLN A N 1
ATOM 1515 C CA . GLN A 1 192 ? 24.456 6.177 -19.599 1.00 91.00 192 GLN A CA 1
ATOM 1516 C C . GLN A 1 192 ? 23.071 6.634 -19.146 1.00 91.00 192 GLN A C 1
ATOM 1518 O O . GLN A 1 192 ? 22.273 7.063 -19.975 1.00 91.00 192 GLN A O 1
ATOM 1523 N N . ILE A 1 193 ? 22.819 6.629 -17.837 1.00 93.62 193 ILE A N 1
ATOM 1524 C CA . ILE A 1 193 ? 21.592 7.178 -17.251 1.00 93.62 193 ILE A CA 1
ATOM 1525 C C . ILE A 1 193 ? 21.443 8.659 -17.597 1.00 93.62 193 ILE A C 1
ATOM 1527 O O . ILE A 1 193 ? 20.426 9.049 -18.162 1.00 93.62 193 ILE A O 1
ATOM 1531 N N . ALA A 1 194 ? 22.474 9.470 -17.335 1.00 93.69 194 ALA A N 1
ATOM 1532 C CA . ALA A 1 194 ? 22.425 10.901 -17.622 1.00 93.69 194 ALA A CA 1
ATOM 1533 C C . ALA A 1 194 ? 22.160 11.181 -19.113 1.00 93.69 194 ALA A C 1
ATOM 1535 O O . ALA A 1 194 ? 21.361 12.053 -19.453 1.00 93.69 194 ALA A O 1
ATOM 1536 N N . CYS A 1 195 ? 22.791 10.420 -20.015 1.00 92.25 195 CYS A N 1
ATOM 1537 C CA . CYS A 1 195 ? 22.546 10.516 -21.454 1.00 92.25 195 CYS A CA 1
ATOM 1538 C C . CYS A 1 195 ? 21.119 10.100 -21.838 1.00 92.25 195 CYS A C 1
ATOM 1540 O O . CYS A 1 195 ? 20.505 10.758 -22.679 1.00 92.25 195 CYS A O 1
ATOM 1542 N N . MET A 1 196 ? 20.592 9.030 -21.240 1.00 93.06 196 MET A N 1
ATOM 1543 C CA . MET A 1 196 ? 19.238 8.536 -21.491 1.00 93.06 196 MET A CA 1
ATOM 1544 C C . MET A 1 196 ? 18.186 9.562 -21.065 1.00 93.06 196 MET A C 1
ATOM 1546 O O . MET A 1 196 ? 17.306 9.913 -21.850 1.00 93.06 196 MET A O 1
ATOM 1550 N N . GLU A 1 197 ? 18.308 10.116 -19.863 1.00 91.62 197 GLU A N 1
ATOM 1551 C CA . GLU A 1 197 ? 17.385 11.143 -19.383 1.00 91.62 197 GLU A CA 1
ATOM 1552 C C . GLU A 1 197 ? 17.469 12.414 -20.212 1.00 91.62 197 GLU A C 1
ATOM 1554 O O . GLU A 1 197 ? 16.443 12.945 -20.637 1.00 91.62 197 GLU A O 1
ATOM 1559 N N . TYR A 1 198 ? 18.690 12.861 -20.518 1.00 91.06 198 TYR A N 1
ATOM 1560 C CA . TYR A 1 198 ? 18.890 14.008 -21.389 1.00 91.06 198 TYR A CA 1
ATOM 1561 C C . TYR A 1 198 ? 18.231 13.794 -22.754 1.00 91.06 198 TYR A C 1
ATOM 1563 O O . TYR A 1 198 ? 17.628 14.721 -23.282 1.00 91.06 198 TYR A O 1
ATOM 1571 N N . ARG A 1 199 ? 18.280 12.588 -23.327 1.00 90.81 199 ARG A N 1
ATOM 1572 C CA . ARG A 1 199 ? 17.713 12.301 -24.652 1.00 90.81 199 ARG A CA 1
ATOM 1573 C C . ARG A 1 199 ? 16.190 12.181 -24.654 1.00 90.81 199 ARG A C 1
ATOM 1575 O O . ARG A 1 199 ? 15.562 12.680 -25.588 1.00 90.81 199 ARG A O 1
ATOM 1582 N N . HIS A 1 200 ? 15.596 11.582 -23.625 1.00 92.31 200 HIS A N 1
ATOM 1583 C CA . HIS A 1 200 ? 14.188 11.164 -23.678 1.00 92.31 200 HIS A CA 1
ATOM 1584 C C . HIS A 1 200 ? 13.238 11.945 -22.766 1.00 92.31 200 HIS A C 1
ATOM 1586 O O . HIS A 1 200 ? 12.035 11.963 -23.027 1.00 92.31 200 HIS A O 1
ATOM 1592 N N . I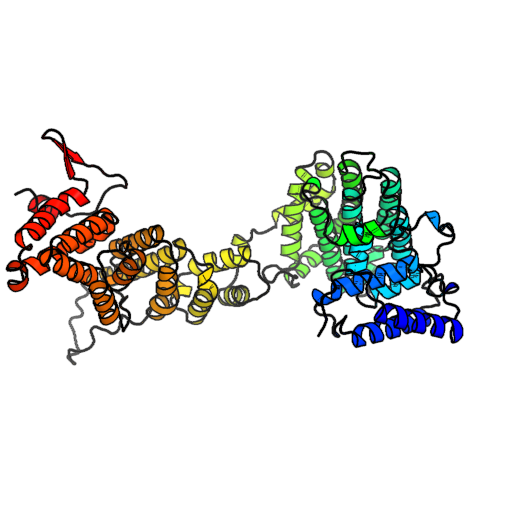LE A 1 201 ? 13.738 12.623 -21.729 1.00 93.81 201 ILE A N 1
ATOM 1593 C CA . ILE A 1 201 ? 12.896 13.450 -20.857 1.00 93.81 201 ILE A CA 1
ATOM 1594 C C . ILE A 1 201 ? 12.735 14.851 -21.455 1.00 93.81 201 ILE A C 1
ATOM 1596 O O . ILE A 1 201 ? 13.714 15.541 -21.730 1.00 93.81 201 ILE A O 1
ATOM 1600 N N . LEU A 1 202 ? 11.493 15.302 -21.653 1.00 93.88 202 LEU A N 1
ATOM 1601 C CA . LEU A 1 202 ? 11.173 16.627 -22.193 1.00 93.88 202 LEU A CA 1
ATOM 1602 C C . LEU A 1 202 ? 11.250 17.684 -21.080 1.00 93.88 202 LEU A C 1
ATOM 1604 O O . LEU A 1 202 ? 10.247 18.166 -20.563 1.00 93.88 202 LEU A O 1
ATOM 1608 N N . ASP A 1 203 ? 12.476 18.042 -20.721 1.00 91.44 203 ASP A N 1
ATOM 1609 C CA . ASP A 1 203 ? 12.839 18.909 -19.596 1.00 91.44 203 ASP A CA 1
ATOM 1610 C C . ASP A 1 203 ? 13.009 20.395 -19.967 1.00 91.44 203 ASP A C 1
ATOM 1612 O O . ASP A 1 203 ? 13.575 21.181 -19.207 1.00 91.44 203 ASP A O 1
ATOM 1616 N N . SER A 1 204 ? 12.515 20.817 -21.134 1.00 93.81 204 SER A N 1
ATOM 1617 C CA . SER A 1 204 ? 12.536 22.220 -21.553 1.00 93.81 204 SER A CA 1
ATOM 1618 C C . SER A 1 204 ? 11.287 22.605 -22.339 1.00 93.81 204 SER A C 1
ATOM 1620 O O . SER A 1 204 ? 10.647 21.768 -22.979 1.00 93.81 204 SER A O 1
ATOM 1622 N N . LYS A 1 205 ? 10.957 23.905 -22.353 1.00 91.62 205 LYS A N 1
ATOM 1623 C CA . LYS A 1 205 ? 9.794 24.419 -23.100 1.00 91.62 205 LYS A CA 1
ATOM 1624 C C . LYS A 1 205 ? 9.841 24.021 -24.575 1.00 91.62 205 LYS A C 1
ATOM 1626 O O . LYS A 1 205 ? 8.842 23.549 -25.097 1.00 91.62 205 LYS A O 1
ATOM 1631 N N . GLN A 1 206 ? 10.994 24.168 -25.230 1.00 92.25 206 GLN A N 1
ATOM 1632 C CA . GLN A 1 206 ? 11.160 23.819 -26.647 1.00 92.25 206 GLN A CA 1
ATOM 1633 C C . GLN A 1 206 ? 10.913 22.329 -26.901 1.00 92.25 206 GLN A C 1
ATOM 1635 O O . GLN A 1 206 ? 10.235 21.972 -27.859 1.00 92.25 206 GLN A O 1
ATOM 1640 N N . ARG A 1 207 ? 11.407 21.460 -26.015 1.00 91.75 207 ARG A N 1
ATOM 1641 C CA . ARG A 1 207 ? 11.237 20.010 -26.144 1.00 91.75 207 ARG A CA 1
ATOM 1642 C C . ARG A 1 207 ? 9.806 19.565 -25.870 1.00 91.75 207 ARG A C 1
ATOM 1644 O O . ARG A 1 207 ? 9.302 18.704 -26.580 1.00 91.75 207 ARG A O 1
ATOM 1651 N N . LEU A 1 208 ? 9.111 20.200 -24.928 1.00 91.81 208 LEU A N 1
ATOM 1652 C CA . LEU A 1 208 ? 7.685 19.955 -24.686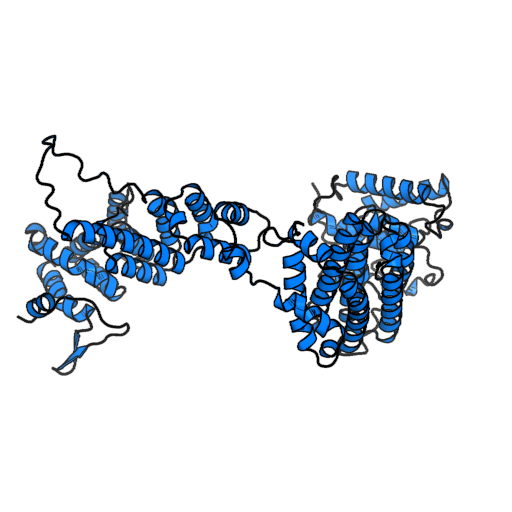 1.00 91.81 208 LEU A CA 1
ATOM 1653 C C . LEU A 1 208 ? 6.802 20.331 -25.881 1.00 91.81 208 LEU A C 1
ATOM 1655 O O . LEU A 1 208 ? 5.742 19.736 -26.062 1.00 91.81 208 LEU A O 1
ATOM 1659 N N . LEU A 1 209 ? 7.216 21.298 -26.710 1.00 91.94 209 LEU A N 1
ATOM 1660 C CA . LEU A 1 209 ? 6.462 21.683 -27.909 1.00 91.94 209 LEU A CA 1
ATOM 1661 C C . LEU A 1 209 ? 6.428 20.584 -28.981 1.00 91.94 209 LEU A C 1
ATOM 1663 O O . LEU A 1 209 ? 5.569 20.657 -29.856 1.00 91.94 209 LEU A O 1
ATOM 1667 N N . THR A 1 210 ? 7.286 19.558 -28.891 1.00 89.69 210 THR A N 1
ATOM 1668 C CA . THR A 1 210 ? 7.198 18.366 -29.757 1.00 89.69 210 THR A CA 1
ATOM 1669 C C . THR A 1 210 ? 5.888 17.604 -29.546 1.00 89.69 210 THR A C 1
ATOM 1671 O O . THR A 1 210 ? 5.367 16.998 -30.479 1.00 89.69 210 THR A O 1
ATOM 1674 N N . LEU A 1 211 ? 5.292 17.706 -28.352 1.00 90.50 211 LEU A N 1
ATOM 1675 C CA . LEU A 1 211 ? 3.940 17.230 -28.096 1.00 90.50 211 LEU A CA 1
ATOM 1676 C C . LEU A 1 211 ? 2.934 18.245 -28.667 1.00 90.50 211 LEU A C 1
ATOM 1678 O O . LEU A 1 211 ? 2.952 19.417 -28.269 1.00 90.50 211 LEU A O 1
ATOM 1682 N N . PRO A 1 212 ? 2.021 17.838 -29.565 1.00 86.00 212 PRO A N 1
ATOM 1683 C CA . PRO A 1 212 ? 1.204 18.778 -30.333 1.00 86.00 212 PRO A CA 1
ATOM 1684 C C . PRO A 1 212 ? 0.128 19.477 -29.490 1.00 86.00 212 PRO A C 1
ATOM 1686 O O . PRO A 1 212 ? -0.189 20.640 -29.733 1.00 86.00 212 PRO A O 1
ATOM 1689 N N . ARG A 1 213 ? -0.432 18.793 -28.483 1.00 90.94 213 ARG A N 1
ATOM 1690 C CA . ARG A 1 213 ? -1.577 19.288 -27.703 1.00 90.94 213 ARG A CA 1
ATOM 1691 C C . ARG A 1 213 ? -1.147 19.836 -26.335 1.00 90.94 213 ARG A C 1
ATOM 1693 O O . ARG A 1 213 ? -0.402 19.154 -25.629 1.00 90.94 213 ARG A O 1
ATOM 1700 N N . PRO A 1 214 ? -1.664 21.003 -25.901 1.00 89.12 214 PRO A N 1
ATOM 1701 C CA . PRO A 1 214 ? -1.402 21.540 -24.564 1.00 89.12 214 PRO A CA 1
ATOM 1702 C C . PRO A 1 214 ? -1.777 20.579 -23.430 1.00 89.12 214 PRO A C 1
ATOM 1704 O O . PRO A 1 214 ? -0.999 20.420 -22.496 1.00 89.12 214 PRO A O 1
ATOM 1707 N N . SER A 1 215 ? -2.913 19.882 -23.530 1.00 90.06 215 SER A N 1
ATOM 1708 C CA . SER A 1 215 ? -3.343 18.888 -22.533 1.00 90.06 215 SER A CA 1
ATOM 1709 C C . SER A 1 215 ? -2.348 17.732 -22.399 1.00 90.06 215 SER A C 1
ATOM 1711 O O . SER A 1 215 ? -1.974 17.368 -21.290 1.00 90.06 215 SER A O 1
ATOM 1713 N N . THR A 1 216 ? -1.829 17.215 -23.516 1.00 91.44 216 THR A N 1
ATOM 1714 C CA . THR A 1 216 ? -0.794 16.168 -23.520 1.00 91.44 216 THR A CA 1
ATOM 1715 C C . THR A 1 216 ? 0.495 16.636 -22.847 1.00 91.44 216 THR A C 1
ATOM 1717 O O . THR A 1 216 ? 1.117 15.859 -22.131 1.00 91.44 216 THR A O 1
ATOM 1720 N N . ARG A 1 217 ? 0.879 17.912 -23.004 1.00 94.38 217 ARG A N 1
ATOM 1721 C CA . ARG A 1 217 ? 2.041 18.490 -22.302 1.00 94.38 217 ARG A CA 1
ATOM 1722 C C . ARG A 1 217 ? 1.821 18.543 -20.791 1.00 94.38 217 ARG A C 1
ATOM 1724 O O . ARG A 1 217 ? 2.732 18.210 -20.040 1.00 94.38 217 ARG A O 1
ATOM 1731 N N . LYS A 1 218 ? 0.618 18.933 -20.351 1.00 94.31 218 LYS A N 1
ATOM 1732 C CA . LYS A 1 218 ? 0.248 18.947 -18.927 1.00 94.31 218 LYS A CA 1
ATOM 1733 C C . LYS A 1 218 ? 0.293 17.538 -18.329 1.00 94.31 218 LYS A C 1
ATOM 1735 O O . LYS A 1 218 ? 0.877 17.365 -17.265 1.00 94.31 218 LYS A O 1
ATOM 1740 N N . ILE A 1 219 ? -0.255 16.543 -19.031 1.00 93.06 219 ILE A N 1
ATOM 1741 C CA . ILE A 1 219 ? -0.229 15.129 -18.614 1.00 93.06 219 ILE A CA 1
ATOM 1742 C C . ILE A 1 219 ? 1.210 14.605 -18.551 1.00 93.06 219 ILE A C 1
ATOM 1744 O O . ILE A 1 219 ? 1.598 14.001 -17.557 1.00 93.06 219 ILE A O 1
ATOM 1748 N N . TYR A 1 220 ? 2.017 14.881 -19.581 1.00 94.69 220 TYR A N 1
ATOM 1749 C CA . TYR A 1 220 ? 3.415 14.458 -19.631 1.00 94.69 220 TYR A CA 1
ATOM 1750 C C . TYR A 1 220 ? 4.213 14.984 -18.436 1.00 94.69 220 TYR A C 1
ATOM 1752 O O . TYR A 1 220 ? 4.945 14.227 -17.812 1.00 94.69 220 TYR A O 1
ATOM 1760 N N . LEU A 1 221 ? 4.061 16.270 -18.101 1.00 95.19 221 LEU A N 1
ATOM 1761 C CA . LEU A 1 221 ? 4.758 16.871 -16.963 1.00 95.19 221 LEU A CA 1
ATOM 1762 C C . LEU A 1 221 ? 4.385 16.197 -15.634 1.00 95.19 221 LEU A C 1
ATOM 1764 O O . LEU A 1 221 ? 5.275 15.935 -14.829 1.00 95.19 221 LEU A O 1
ATOM 1768 N N . ALA A 1 222 ? 3.102 15.877 -15.437 1.00 93.69 222 ALA A N 1
ATOM 1769 C CA . ALA A 1 222 ? 2.630 15.150 -14.260 1.00 93.69 222 ALA A CA 1
ATOM 1770 C C . ALA A 1 222 ? 3.280 13.762 -14.160 1.00 93.69 222 ALA A C 1
ATOM 1772 O O . ALA A 1 222 ? 3.881 13.428 -13.139 1.00 93.69 222 ALA A O 1
ATOM 1773 N N . GLU A 1 223 ? 3.213 12.970 -15.235 1.00 93.06 223 GLU A N 1
ATOM 1774 C CA . GLU A 1 223 ? 3.778 11.617 -15.249 1.00 93.06 223 GLU A CA 1
ATOM 1775 C C . GLU A 1 223 ? 5.307 11.627 -15.130 1.00 93.06 223 GLU A C 1
ATOM 1777 O O . GLU A 1 223 ? 5.865 10.817 -14.396 1.00 93.06 223 GLU A O 1
ATOM 1782 N N . ALA A 1 224 ? 6.000 12.568 -15.777 1.00 94.69 224 ALA A N 1
ATOM 1783 C CA . ALA A 1 224 ? 7.452 12.695 -15.671 1.00 94.69 224 ALA A CA 1
ATOM 1784 C C . ALA A 1 224 ? 7.890 13.025 -14.235 1.00 94.69 224 ALA A C 1
ATOM 1786 O O . ALA A 1 224 ? 8.798 12.380 -13.713 1.00 94.69 224 ALA A O 1
ATOM 1787 N N . MET A 1 225 ? 7.229 13.986 -13.574 1.00 94.38 225 MET A N 1
ATOM 1788 C CA . MET A 1 225 ? 7.525 14.319 -12.176 1.00 94.38 225 MET A CA 1
ATOM 1789 C C . MET A 1 225 ? 7.267 13.137 -11.252 1.00 94.38 225 MET A C 1
ATOM 1791 O O . MET A 1 225 ? 8.149 12.764 -10.482 1.00 94.38 225 MET A O 1
ATOM 1795 N N . LYS A 1 226 ? 6.089 12.520 -11.365 1.00 92.94 226 LYS A N 1
ATOM 1796 C CA . LYS A 1 226 ? 5.708 11.351 -10.573 1.00 92.94 226 LYS A CA 1
ATOM 1797 C C . LYS A 1 226 ? 6.720 10.216 -10.723 1.00 92.94 226 LYS A C 1
ATOM 1799 O O . LYS A 1 226 ? 7.244 9.737 -9.725 1.00 92.94 226 LYS A O 1
ATOM 1804 N N . HIS A 1 227 ? 7.071 9.840 -11.952 1.00 91.94 227 HIS A N 1
ATOM 1805 C CA . HIS A 1 227 ? 8.026 8.761 -12.200 1.00 91.94 227 HIS A CA 1
ATOM 1806 C C . HIS A 1 227 ? 9.422 9.041 -11.631 1.00 91.94 227 HIS A C 1
ATOM 1808 O O . HIS A 1 227 ? 10.037 8.132 -11.075 1.00 91.94 227 HIS A O 1
ATOM 1814 N N . LEU A 1 228 ? 9.929 10.272 -11.748 1.00 94.81 228 LEU A N 1
ATOM 1815 C CA . LEU A 1 228 ? 11.245 10.646 -11.214 1.00 94.81 228 LEU A CA 1
ATOM 1816 C C . LEU A 1 228 ? 11.251 10.692 -9.679 1.00 94.81 228 LEU A C 1
ATOM 1818 O O . LEU A 1 228 ? 12.193 10.210 -9.050 1.00 94.81 228 LEU A O 1
ATOM 1822 N N . ILE A 1 229 ? 10.189 11.225 -9.065 1.00 95.75 229 ILE A N 1
ATOM 1823 C CA . ILE A 1 229 ? 10.041 11.247 -7.604 1.00 95.75 229 ILE A CA 1
ATOM 1824 C C . ILE A 1 229 ? 9.910 9.817 -7.063 1.00 95.75 229 ILE A C 1
ATOM 1826 O O . ILE A 1 229 ? 10.590 9.470 -6.099 1.00 95.75 229 ILE A O 1
ATOM 1830 N N . GLU A 1 230 ? 9.112 8.963 -7.709 1.00 93.81 230 GLU A N 1
ATOM 1831 C CA . GLU A 1 230 ? 8.974 7.546 -7.354 1.00 93.81 230 GLU A CA 1
ATOM 1832 C C . GLU A 1 230 ? 10.310 6.801 -7.455 1.00 93.81 230 GLU A C 1
ATOM 1834 O O . GLU A 1 230 ? 10.643 6.033 -6.556 1.00 93.81 230 GLU A O 1
ATOM 1839 N N . VAL A 1 231 ? 11.109 7.042 -8.502 1.00 94.75 231 VAL A N 1
ATOM 1840 C CA . VAL A 1 231 ? 12.462 6.472 -8.639 1.00 94.75 231 VAL A CA 1
ATOM 1841 C C . VAL A 1 231 ? 13.361 6.919 -7.489 1.00 94.75 231 VAL A C 1
ATOM 1843 O O . VAL A 1 231 ? 14.073 6.090 -6.922 1.00 94.75 231 VAL A O 1
ATOM 1846 N N . LEU A 1 232 ? 13.342 8.201 -7.124 1.00 95.19 232 LEU A N 1
ATOM 1847 C CA . LEU A 1 232 ? 14.166 8.743 -6.042 1.00 95.19 232 LEU A CA 1
ATOM 1848 C C . LEU A 1 232 ? 13.756 8.201 -4.670 1.00 95.19 232 LEU A C 1
ATOM 1850 O O . LEU A 1 232 ? 14.607 7.705 -3.934 1.00 95.19 232 LEU A O 1
ATOM 1854 N N . LEU A 1 233 ? 12.461 8.216 -4.350 1.00 93.75 233 LEU A N 1
ATOM 1855 C CA . LEU A 1 233 ? 11.921 7.597 -3.137 1.00 93.75 233 LEU A CA 1
ATOM 1856 C C . LEU A 1 233 ? 12.273 6.112 -3.090 1.00 93.75 233 LEU A C 1
ATOM 1858 O O . LEU A 1 233 ? 12.772 5.606 -2.086 1.00 93.75 233 LEU A O 1
ATOM 1862 N N . TYR A 1 234 ? 12.084 5.417 -4.211 1.00 90.62 234 TYR A N 1
ATOM 1863 C CA . TYR A 1 234 ? 12.413 4.009 -4.311 1.00 90.62 234 TYR A CA 1
ATOM 1864 C C . TYR A 1 234 ? 13.909 3.752 -4.177 1.00 90.62 234 TYR A C 1
ATOM 1866 O O . TYR A 1 234 ? 14.266 2.703 -3.675 1.00 90.62 234 TYR A O 1
ATOM 1874 N N . THR A 1 235 ? 14.812 4.624 -4.606 1.00 88.75 235 THR A N 1
ATOM 1875 C CA . THR A 1 235 ? 16.259 4.342 -4.546 1.00 88.75 235 THR A CA 1
ATOM 1876 C C . THR A 1 235 ? 16.893 4.772 -3.227 1.00 88.75 235 THR A C 1
ATOM 1878 O O . THR A 1 235 ? 17.796 4.091 -2.747 1.00 88.75 235 THR A O 1
ATOM 1881 N N . LEU A 1 236 ? 16.396 5.848 -2.613 1.00 89.50 236 LEU A N 1
ATOM 1882 C CA . LEU A 1 236 ? 16.972 6.446 -1.406 1.00 89.50 236 LEU A CA 1
ATOM 1883 C C . LEU A 1 236 ? 16.342 5.964 -0.094 1.00 89.50 236 LEU A C 1
ATOM 1885 O O . LEU A 1 236 ? 16.966 6.116 0.954 1.00 89.50 236 LEU A O 1
ATOM 1889 N N . ASN A 1 237 ? 15.139 5.382 -0.115 1.00 84.88 237 ASN A N 1
ATOM 1890 C CA . ASN A 1 237 ? 14.491 4.909 1.109 1.00 84.88 237 ASN A CA 1
ATOM 1891 C C . ASN A 1 237 ? 15.122 3.591 1.608 1.00 84.88 237 ASN A C 1
ATOM 1893 O O . ASN A 1 237 ? 14.888 2.526 1.026 1.00 84.88 237 ASN A O 1
ATOM 1897 N N . ASP A 1 238 ? 15.929 3.671 2.669 1.00 79.44 238 ASP A N 1
ATOM 1898 C CA . ASP A 1 238 ? 16.599 2.548 3.344 1.00 79.44 238 ASP A CA 1
ATOM 1899 C C . ASP A 1 238 ? 17.321 1.552 2.396 1.00 79.44 238 ASP A C 1
ATOM 1901 O O . ASP A 1 238 ? 17.074 0.342 2.446 1.00 79.44 238 ASP A O 1
ATOM 1905 N N . PRO A 1 239 ? 18.250 2.004 1.527 1.00 78.75 239 PRO A N 1
ATOM 1906 C CA . PRO A 1 239 ? 18.895 1.140 0.532 1.00 78.75 239 PRO A CA 1
ATOM 1907 C C . PRO A 1 239 ? 19.707 -0.002 1.160 1.00 78.75 239 PRO A C 1
ATOM 1909 O O . PRO A 1 239 ? 19.762 -1.093 0.600 1.00 78.75 239 PRO A O 1
ATOM 1912 N N . LEU A 1 240 ? 20.295 0.222 2.341 1.00 75.25 240 LEU A N 1
ATOM 1913 C CA . LEU A 1 240 ? 21.158 -0.745 3.032 1.00 75.25 240 LEU A CA 1
ATOM 1914 C C . LEU A 1 240 ? 20.392 -1.873 3.738 1.00 75.25 240 LEU A C 1
ATOM 1916 O O . LEU A 1 240 ? 20.976 -2.914 4.022 1.00 75.25 240 LEU A O 1
ATOM 1920 N N . LYS A 1 241 ? 19.097 -1.689 4.028 1.00 76.00 241 LYS A N 1
ATOM 1921 C CA . LYS A 1 241 ? 18.265 -2.717 4.682 1.00 76.00 241 LYS A CA 1
ATOM 1922 C C . LYS A 1 241 ? 17.633 -3.691 3.687 1.00 76.00 241 LYS A C 1
ATOM 1924 O O . LYS A 1 241 ? 16.916 -4.602 4.090 1.00 76.00 241 LYS A O 1
ATOM 1929 N N . ARG A 1 242 ? 17.846 -3.489 2.385 1.00 76.81 242 ARG A N 1
ATOM 1930 C CA . ARG A 1 242 ? 17.186 -4.278 1.345 1.00 76.81 242 ARG A CA 1
ATOM 1931 C C . ARG A 1 242 ? 17.900 -5.596 1.136 1.00 76.81 242 ARG A C 1
ATOM 1933 O O . ARG A 1 242 ? 19.050 -5.639 0.707 1.00 76.81 242 ARG A O 1
ATOM 1940 N N . GLU A 1 243 ? 17.176 -6.676 1.383 1.00 77.62 243 GLU A N 1
ATOM 1941 C CA . GLU A 1 243 ? 17.626 -8.008 1.011 1.00 77.62 243 GLU A CA 1
ATOM 1942 C C . GLU A 1 243 ? 17.661 -8.161 -0.513 1.00 77.62 243 GLU A C 1
ATOM 1944 O O . GLU A 1 243 ? 16.827 -7.613 -1.244 1.00 77.62 243 GLU A O 1
ATOM 1949 N N . LYS A 1 244 ? 18.632 -8.939 -1.005 1.00 82.12 244 LYS A N 1
ATOM 1950 C CA . LYS A 1 244 ? 18.703 -9.278 -2.427 1.00 82.12 244 LYS A CA 1
ATOM 1951 C C . LYS A 1 244 ? 17.436 -10.048 -2.821 1.00 82.12 244 LYS A C 1
ATOM 1953 O O . LYS A 1 244 ? 17.065 -11.001 -2.132 1.00 82.12 244 LYS A O 1
ATOM 1958 N N . PRO A 1 245 ? 16.771 -9.684 -3.931 1.00 84.69 245 PRO A N 1
ATOM 1959 C CA . PRO A 1 245 ? 15.544 -10.354 -4.335 1.00 84.69 245 PRO A CA 1
ATOM 1960 C C . PRO A 1 245 ? 15.825 -11.810 -4.723 1.00 84.69 245 PRO A C 1
ATOM 1962 O O . PRO A 1 245 ? 16.913 -12.141 -5.191 1.00 84.69 245 PRO A O 1
ATOM 1965 N N . LYS A 1 246 ? 14.822 -12.689 -4.611 1.00 83.81 246 LYS A N 1
ATOM 1966 C CA . LYS A 1 246 ? 14.955 -14.118 -4.969 1.00 83.81 246 LYS A CA 1
ATOM 1967 C C . LYS A 1 246 ? 15.444 -14.336 -6.409 1.00 83.81 246 LYS A C 1
ATOM 1969 O O . LYS A 1 246 ? 16.166 -15.293 -6.672 1.00 83.81 246 LYS A O 1
ATOM 1974 N N . CYS A 1 247 ? 15.085 -13.439 -7.332 1.00 83.56 247 CYS A N 1
ATOM 1975 C CA . CYS A 1 247 ? 15.536 -13.480 -8.723 1.00 83.56 247 CYS A CA 1
ATOM 1976 C C . CYS A 1 247 ? 17.044 -13.218 -8.884 1.00 83.56 247 CYS A C 1
ATOM 1978 O O . CYS A 1 247 ? 17.615 -13.637 -9.886 1.00 83.56 247 CYS A O 1
ATOM 1980 N N . PHE A 1 248 ? 17.720 -12.624 -7.890 1.00 84.88 248 PHE A N 1
ATOM 1981 C CA . PHE A 1 248 ? 19.170 -12.418 -7.915 1.00 84.88 248 PHE A CA 1
ATOM 1982 C C . PHE A 1 248 ? 19.924 -13.733 -8.117 1.00 84.88 248 PHE A C 1
ATOM 1984 O O . PHE A 1 248 ? 20.831 -13.791 -8.938 1.00 84.88 248 PHE A O 1
ATOM 1991 N N . ALA A 1 249 ? 19.492 -14.806 -7.445 1.00 82.19 249 ALA A N 1
ATOM 1992 C CA . ALA A 1 249 ? 20.099 -16.130 -7.572 1.00 82.19 249 ALA A CA 1
ATOM 1993 C C . ALA A 1 249 ? 19.999 -16.711 -8.995 1.00 82.19 249 ALA A C 1
ATOM 1995 O O . ALA A 1 249 ? 20.833 -17.519 -9.388 1.00 82.19 249 ALA A O 1
ATOM 1996 N N . VAL A 1 250 ? 18.979 -16.318 -9.763 1.00 83.44 250 VAL A N 1
ATOM 1997 C CA . VAL A 1 250 ? 18.771 -16.782 -11.143 1.00 83.44 250 VAL A CA 1
ATOM 1998 C C . VAL A 1 250 ? 19.792 -16.127 -12.065 1.00 83.44 250 VAL A C 1
ATOM 2000 O O . VAL A 1 250 ? 20.484 -16.807 -12.816 1.00 83.44 250 VAL A O 1
ATOM 2003 N N . TYR A 1 251 ? 19.929 -14.806 -11.978 1.00 85.38 251 TYR A N 1
ATOM 2004 C CA . TYR A 1 251 ? 20.823 -14.052 -12.853 1.00 85.38 251 TYR A CA 1
ATOM 2005 C C . TYR A 1 251 ? 22.295 -14.148 -12.430 1.00 85.38 251 TYR A C 1
ATOM 2007 O O . TYR A 1 251 ? 23.185 -14.094 -13.278 1.00 85.38 251 TYR A O 1
ATOM 2015 N N . SER A 1 252 ? 22.569 -14.382 -11.143 1.00 78.06 252 SER A N 1
ATOM 2016 C CA . SER A 1 252 ? 23.923 -14.635 -10.643 1.00 78.06 252 SER A CA 1
ATOM 2017 C C . SER A 1 252 ? 24.533 -15.922 -11.199 1.00 78.06 252 SER A C 1
ATOM 2019 O O . SER A 1 252 ? 25.747 -16.072 -11.216 1.00 78.06 252 SER A O 1
ATOM 2021 N N . GLN A 1 253 ? 23.707 -16.866 -11.655 1.00 78.50 253 GLN A N 1
ATOM 2022 C CA . GLN A 1 253 ? 24.172 -18.125 -12.237 1.00 78.50 253 GLN A CA 1
ATOM 2023 C C . GLN A 1 253 ? 24.636 -17.983 -13.692 1.00 78.50 253 GLN A C 1
ATOM 2025 O O . GLN A 1 253 ? 25.060 -18.976 -14.268 1.00 78.50 253 GLN A O 1
ATOM 2030 N N . ILE A 1 254 ? 24.564 -16.802 -14.314 1.00 80.94 254 ILE A N 1
ATOM 2031 C CA . ILE A 1 254 ? 24.913 -16.631 -15.734 1.00 80.94 254 ILE A CA 1
ATOM 2032 C C . ILE A 1 254 ? 26.438 -16.664 -15.954 1.00 80.94 254 ILE A C 1
ATOM 2034 O O . ILE A 1 254 ? 26.912 -17.287 -16.903 1.00 80.94 254 ILE A O 1
ATOM 2038 N N . THR A 1 255 ? 27.226 -16.047 -15.073 1.00 75.31 255 THR A N 1
ATOM 2039 C CA . THR A 1 255 ? 28.687 -15.906 -15.231 1.00 75.31 255 THR A CA 1
ATOM 2040 C C . THR A 1 255 ? 29.452 -16.452 -14.032 1.00 75.31 255 THR A C 1
ATOM 2042 O O . THR A 1 255 ? 28.920 -16.505 -12.926 1.00 75.31 255 THR A O 1
ATOM 2045 N N . VAL A 1 256 ? 30.713 -16.840 -14.250 1.00 65.94 256 VAL A N 1
ATOM 2046 C CA . VAL A 1 256 ? 31.610 -17.355 -13.194 1.00 65.94 256 VAL A CA 1
ATOM 2047 C C . VAL A 1 256 ? 32.102 -16.237 -12.263 1.00 65.94 256 VAL A C 1
ATOM 2049 O O . VAL A 1 256 ? 32.193 -16.443 -11.057 1.00 65.94 256 VAL A O 1
ATOM 2052 N N . ASP A 1 257 ? 32.333 -15.037 -12.805 1.00 59.16 257 ASP A N 1
ATOM 2053 C CA . ASP A 1 257 ? 32.841 -13.881 -12.062 1.00 59.16 257 ASP A CA 1
ATOM 2054 C C . ASP A 1 257 ? 31.717 -12.893 -11.734 1.00 59.16 257 ASP A C 1
ATOM 2056 O O . ASP A 1 257 ? 31.400 -11.987 -12.508 1.00 59.16 257 ASP A O 1
ATOM 2060 N N . ILE A 1 258 ? 31.129 -13.018 -10.547 1.00 59.56 258 ILE A N 1
ATOM 2061 C CA . ILE A 1 258 ? 30.530 -11.856 -9.887 1.00 59.56 258 ILE A CA 1
ATOM 2062 C C . ILE A 1 258 ? 31.657 -11.251 -9.072 1.00 59.56 258 ILE A C 1
ATOM 2064 O O . ILE A 1 258 ? 31.800 -11.560 -7.896 1.00 59.56 258 ILE A O 1
ATOM 2068 N N . SER A 1 259 ? 32.508 -10.480 -9.750 1.00 53.59 259 SER A N 1
ATOM 2069 C CA . SER A 1 259 ? 33.670 -9.815 -9.163 1.00 53.59 259 SER A CA 1
ATOM 2070 C C . SER A 1 259 ? 33.345 -9.282 -7.768 1.00 53.59 259 SER A C 1
ATOM 2072 O O . SER A 1 259 ? 32.413 -8.482 -7.620 1.00 53.59 259 SER A O 1
ATOM 2074 N N . ASP A 1 260 ? 34.104 -9.767 -6.786 1.00 50.19 260 ASP A N 1
ATOM 2075 C CA . ASP A 1 260 ? 33.978 -9.445 -5.372 1.00 50.19 260 ASP A CA 1
ATOM 2076 C C . ASP A 1 260 ? 33.817 -7.934 -5.147 1.00 50.19 260 ASP A C 1
ATOM 2078 O O . ASP A 1 260 ? 34.501 -7.097 -5.746 1.00 50.19 260 ASP A O 1
ATOM 2082 N N . SER A 1 261 ? 32.864 -7.580 -4.285 1.00 54.34 261 SER A N 1
ATOM 2083 C CA . SER A 1 261 ? 32.577 -6.210 -3.868 1.00 54.34 261 SER A CA 1
ATOM 2084 C C . SER A 1 261 ? 33.811 -5.588 -3.209 1.00 54.34 261 SER A C 1
ATOM 2086 O O . SER A 1 261 ? 34.100 -5.857 -2.046 1.00 54.34 261 SER A O 1
ATOM 2088 N N . ASN A 1 262 ? 34.530 -4.732 -3.935 1.00 52.41 262 ASN A N 1
ATOM 2089 C CA . ASN A 1 262 ? 35.737 -4.071 -3.424 1.00 52.41 262 ASN A CA 1
ATOM 2090 C C . ASN A 1 262 ? 35.440 -2.857 -2.515 1.00 52.41 262 ASN A C 1
ATOM 2092 O O . ASN A 1 262 ? 36.366 -2.247 -1.986 1.00 52.41 262 ASN A O 1
ATOM 2096 N N . SER A 1 263 ? 34.170 -2.477 -2.340 1.00 55.62 263 SER A N 1
ATOM 2097 C CA . SER A 1 263 ? 33.726 -1.376 -1.473 1.00 55.62 263 SER A CA 1
ATOM 2098 C C . SER A 1 263 ? 32.635 -1.859 -0.513 1.00 55.62 263 SER A C 1
ATOM 2100 O O . SER A 1 263 ? 31.815 -2.699 -0.878 1.00 55.62 263 SER A O 1
ATOM 2102 N N . SER A 1 264 ? 32.627 -1.315 0.707 1.00 67.62 264 SER A N 1
ATOM 2103 C CA . SER A 1 264 ? 31.636 -1.613 1.746 1.00 67.62 264 SER A CA 1
ATOM 2104 C C . SER A 1 264 ? 30.409 -0.690 1.726 1.00 67.62 264 SER A C 1
ATOM 2106 O O . SER A 1 264 ? 29.493 -0.925 2.507 1.00 67.62 264 SER A O 1
ATOM 2108 N N . ASP A 1 265 ? 30.374 0.353 0.882 1.00 82.38 265 ASP A N 1
ATOM 2109 C CA . ASP A 1 265 ? 29.302 1.364 0.894 1.00 82.38 265 ASP A CA 1
ATOM 2110 C C . ASP A 1 265 ? 28.869 1.809 -0.528 1.00 82.38 265 ASP A C 1
ATOM 2112 O O . ASP A 1 265 ? 29.684 2.374 -1.268 1.00 82.38 265 ASP A O 1
ATOM 2116 N N . PRO A 1 266 ? 27.599 1.587 -0.935 1.00 85.88 266 PRO A N 1
ATOM 2117 C CA . PRO A 1 266 ? 27.046 2.062 -2.208 1.00 85.88 266 PRO A CA 1
ATOM 2118 C C . PRO A 1 266 ? 26.623 3.544 -2.194 1.00 85.88 266 PRO A C 1
ATOM 2120 O O . PRO A 1 266 ? 26.307 4.099 -3.251 1.00 85.88 266 PRO A O 1
ATOM 2123 N N . MET A 1 267 ? 26.591 4.209 -1.032 1.00 89.69 267 MET A N 1
ATOM 2124 C CA . MET A 1 267 ? 26.025 5.556 -0.889 1.00 89.69 267 MET A CA 1
ATOM 2125 C C . MET A 1 267 ? 26.665 6.638 -1.772 1.00 89.69 267 MET A C 1
ATOM 2127 O O . MET A 1 267 ? 25.915 7.471 -2.283 1.00 89.69 267 MET A O 1
ATOM 2131 N N . PRO A 1 268 ? 27.991 6.684 -2.011 1.00 90.62 268 PRO A N 1
ATOM 2132 C CA . PRO A 1 268 ? 28.574 7.699 -2.891 1.00 90.62 268 PRO A CA 1
ATOM 2133 C C . PRO A 1 268 ? 28.021 7.646 -4.324 1.00 90.62 268 PRO A C 1
ATOM 2135 O O . PRO A 1 268 ? 27.663 8.682 -4.889 1.00 90.62 268 PRO A O 1
ATOM 2138 N N . ASP A 1 269 ? 27.898 6.441 -4.887 1.00 91.19 269 ASP A N 1
ATOM 2139 C CA . ASP A 1 269 ? 27.361 6.234 -6.235 1.00 91.19 269 ASP A CA 1
ATOM 2140 C C . ASP A 1 269 ? 25.844 6.487 -6.269 1.00 91.19 269 ASP A C 1
ATOM 2142 O O . ASP A 1 269 ? 25.349 7.091 -7.220 1.00 91.19 269 ASP A O 1
ATOM 2146 N N . LEU A 1 270 ? 25.109 6.112 -5.212 1.00 92.00 270 LEU A N 1
ATOM 2147 C CA . LEU A 1 270 ? 23.677 6.417 -5.080 1.00 92.00 270 LEU A CA 1
ATOM 2148 C C . LEU A 1 270 ? 23.395 7.916 -4.951 1.00 92.00 270 LEU A C 1
ATOM 2150 O O . LEU A 1 270 ? 22.445 8.410 -5.553 1.00 92.00 270 LEU A O 1
ATOM 2154 N N . ARG A 1 271 ? 24.221 8.667 -4.216 1.00 93.62 271 ARG A N 1
ATOM 2155 C CA . ARG A 1 271 ? 24.111 10.132 -4.152 1.00 93.62 271 ARG A CA 1
ATOM 2156 C C . ARG A 1 271 ? 24.364 10.758 -5.518 1.00 93.62 271 ARG A C 1
ATOM 2158 O O . ARG A 1 271 ? 23.665 11.696 -5.892 1.00 93.62 271 ARG A O 1
ATOM 2165 N N . HIS A 1 272 ? 25.333 10.242 -6.278 1.00 94.31 272 HIS A N 1
ATOM 2166 C CA . HIS A 1 272 ? 25.576 10.714 -7.641 1.00 94.31 272 HIS A CA 1
ATOM 2167 C C . HIS A 1 272 ? 24.398 10.394 -8.565 1.00 94.31 272 HIS A C 1
ATOM 2169 O O . HIS A 1 272 ? 23.941 11.276 -9.285 1.00 94.31 272 HIS A O 1
ATOM 2175 N N . PHE A 1 273 ? 23.866 9.171 -8.490 1.00 95.31 273 PHE A N 1
ATOM 2176 C CA . PHE A 1 273 ? 22.644 8.772 -9.186 1.00 95.31 273 PHE A CA 1
ATOM 2177 C C . PHE A 1 273 ? 21.491 9.729 -8.870 1.00 95.31 273 PHE A C 1
ATOM 2179 O O . PHE A 1 273 ? 20.924 10.330 -9.779 1.00 95.31 273 PHE A O 1
ATOM 2186 N N . ALA A 1 274 ? 21.196 9.932 -7.584 1.00 95.88 274 ALA A N 1
ATOM 2187 C CA . ALA A 1 274 ? 20.120 10.804 -7.138 1.00 95.88 274 ALA A CA 1
ATOM 2188 C C . ALA A 1 274 ? 20.317 12.246 -7.610 1.00 95.88 274 ALA A C 1
ATOM 2190 O O . ALA A 1 274 ? 19.365 12.877 -8.051 1.00 95.88 274 ALA A O 1
ATOM 2191 N N . ARG A 1 275 ? 21.550 12.763 -7.594 1.00 95.81 275 ARG A N 1
ATOM 2192 C CA . ARG A 1 275 ? 21.845 14.107 -8.097 1.00 95.81 275 ARG A CA 1
ATOM 2193 C C . ARG A 1 275 ? 21.490 14.273 -9.575 1.00 95.81 275 ARG A C 1
ATOM 2195 O O . ARG A 1 275 ? 20.885 15.280 -9.917 1.00 95.81 275 ARG A O 1
ATOM 2202 N N . ILE A 1 276 ? 21.787 13.282 -10.420 1.00 95.50 276 ILE A N 1
ATOM 2203 C CA . ILE A 1 276 ? 21.406 13.316 -11.842 1.00 95.50 276 ILE A CA 1
ATOM 2204 C C . ILE A 1 276 ? 19.875 13.442 -11.977 1.00 95.50 276 ILE A C 1
ATOM 2206 O O . ILE A 1 276 ? 19.388 14.302 -12.709 1.00 95.50 276 ILE A O 1
ATOM 2210 N N . GLN A 1 277 ? 19.116 12.657 -11.207 1.00 95.44 277 GLN A N 1
ATOM 2211 C CA . GLN A 1 277 ? 17.646 12.712 -11.196 1.00 95.44 277 GLN A CA 1
ATOM 2212 C C . GLN A 1 277 ? 17.118 14.069 -10.693 1.00 95.44 277 GLN A C 1
ATOM 2214 O O . GLN A 1 277 ? 16.191 14.650 -11.261 1.00 95.44 277 GLN A O 1
ATOM 2219 N N . LEU A 1 278 ? 17.720 14.605 -9.627 1.00 96.44 278 LEU A N 1
ATOM 2220 C CA . LEU A 1 278 ? 17.367 15.906 -9.054 1.00 96.44 278 LEU A CA 1
ATOM 2221 C C . LEU A 1 278 ? 17.661 17.057 -10.024 1.00 96.44 278 LEU A C 1
ATOM 2223 O O . LEU A 1 278 ? 16.880 18.008 -10.081 1.00 96.44 278 LEU A O 1
ATOM 2227 N N . ASP A 1 279 ? 18.731 16.962 -10.817 1.00 96.25 279 ASP A N 1
ATOM 2228 C CA . ASP A 1 279 ? 19.047 17.925 -11.875 1.00 96.25 279 ASP A CA 1
ATOM 2229 C C . ASP A 1 279 ? 17.960 17.929 -12.964 1.00 96.25 279 ASP A C 1
ATOM 2231 O O . ASP A 1 279 ? 17.608 18.993 -13.482 1.00 96.25 279 ASP A O 1
ATOM 2235 N N . VAL A 1 280 ? 17.409 16.762 -13.323 1.00 95.62 280 VAL A N 1
ATOM 2236 C CA . VAL A 1 280 ? 16.278 16.655 -14.263 1.00 95.62 280 VAL A CA 1
ATOM 2237 C C . VAL A 1 280 ? 15.022 17.281 -13.657 1.00 95.62 280 VAL A C 1
ATOM 2239 O O . VAL A 1 280 ? 14.401 18.140 -14.286 1.00 95.62 280 VAL A O 1
ATOM 2242 N N . LEU A 1 281 ? 14.680 16.931 -12.412 1.00 95.62 281 LEU A N 1
ATOM 2243 C CA . LEU A 1 281 ? 13.542 17.525 -11.704 1.00 95.62 281 LEU A CA 1
ATOM 2244 C C . LEU A 1 281 ? 13.657 19.051 -11.614 1.00 95.62 281 LEU A C 1
ATOM 2246 O O . LEU A 1 281 ? 12.685 19.750 -11.893 1.00 95.62 281 LEU A O 1
ATOM 2250 N N . GLN A 1 282 ? 14.848 19.582 -11.321 1.00 95.69 282 GLN A N 1
ATOM 2251 C CA . GLN A 1 282 ? 15.110 21.024 -11.273 1.00 95.69 282 GLN A CA 1
ATOM 2252 C C . GLN A 1 282 ? 14.788 21.739 -12.592 1.00 95.69 282 GLN A C 1
ATOM 2254 O O . GLN A 1 282 ? 14.430 22.919 -12.582 1.00 95.69 282 GLN A O 1
ATOM 2259 N N . ARG A 1 283 ? 14.915 21.052 -13.732 1.00 95.75 283 ARG A N 1
ATOM 2260 C CA . ARG A 1 283 ? 14.551 21.599 -15.047 1.00 95.75 283 ARG A CA 1
ATOM 2261 C C . ARG A 1 283 ? 13.059 21.464 -15.346 1.00 95.75 283 ARG A C 1
ATOM 2263 O O . ARG A 1 283 ? 12.512 22.327 -16.028 1.00 95.75 283 ARG A O 1
ATOM 2270 N N . ILE A 1 284 ? 12.396 20.445 -14.800 1.00 94.88 284 ILE A N 1
ATOM 2271 C CA . ILE A 1 284 ? 10.961 20.196 -14.987 1.00 94.88 284 ILE A CA 1
ATOM 2272 C C . ILE A 1 284 ? 10.091 21.121 -14.127 1.00 94.88 284 ILE A C 1
ATOM 2274 O O . ILE A 1 284 ? 9.133 21.686 -14.650 1.00 94.88 284 ILE A O 1
ATOM 2278 N N . PHE A 1 285 ? 10.419 21.324 -12.845 1.00 93.44 285 PHE A N 1
ATOM 2279 C CA . PHE A 1 285 ? 9.620 22.147 -11.917 1.00 93.44 285 PHE A CA 1
ATOM 2280 C C . PHE A 1 285 ? 9.242 23.534 -12.488 1.00 93.44 285 PHE A C 1
ATOM 2282 O O . PHE A 1 285 ? 8.063 23.888 -12.450 1.00 93.44 285 PHE A O 1
ATOM 2289 N N . PRO A 1 286 ? 10.166 24.310 -13.098 1.00 93.25 286 PRO A N 1
ATOM 2290 C CA . PRO A 1 286 ? 9.848 25.612 -13.696 1.00 93.25 286 PRO A CA 1
ATOM 2291 C C . PRO A 1 286 ? 8.916 25.572 -14.920 1.00 93.25 286 PRO A C 1
ATOM 2293 O O . PRO A 1 286 ? 8.467 26.622 -15.386 1.00 93.25 286 PRO A O 1
ATOM 2296 N N . LEU A 1 287 ? 8.661 24.394 -15.497 1.00 94.56 287 LEU A N 1
ATOM 2297 C CA . LEU A 1 287 ? 7.753 24.213 -16.637 1.00 94.56 287 LEU A CA 1
ATOM 2298 C C . LEU A 1 287 ? 6.292 24.081 -16.189 1.00 94.56 287 LEU A C 1
ATOM 2300 O O . LEU A 1 287 ? 5.386 24.215 -17.015 1.00 94.56 287 LEU A O 1
ATOM 2304 N N . VAL A 1 288 ? 6.057 23.842 -14.897 1.00 94.06 288 VAL A N 1
ATOM 2305 C CA . VAL A 1 288 ? 4.722 23.719 -14.315 1.00 94.06 288 VAL A CA 1
ATOM 2306 C C . VAL A 1 288 ? 4.162 25.114 -14.054 1.00 94.06 288 VAL A C 1
ATOM 2308 O O . VAL A 1 288 ? 4.558 25.815 -13.127 1.00 94.06 288 VAL A O 1
ATOM 2311 N N . SER A 1 289 ? 3.237 25.538 -14.911 1.00 92.75 289 SER A N 1
ATOM 2312 C CA . SER A 1 289 ? 2.468 26.766 -14.698 1.00 92.75 289 SER A CA 1
ATOM 2313 C C . SER A 1 289 ? 1.344 26.547 -13.680 1.00 92.75 289 SER A C 1
ATOM 2315 O O . SER A 1 289 ? 0.949 25.408 -13.436 1.00 92.75 289 SER A O 1
ATOM 2317 N N . VAL A 1 290 ? 0.760 27.626 -13.149 1.00 91.81 290 VAL A N 1
ATOM 2318 C CA . VAL A 1 290 ? -0.433 27.538 -12.282 1.00 91.81 290 VAL A CA 1
ATOM 2319 C C . VAL A 1 290 ? -1.581 26.816 -12.996 1.00 91.81 290 VAL A C 1
ATOM 2321 O O . VAL A 1 290 ? -2.209 25.941 -12.419 1.00 91.81 290 VAL A O 1
ATOM 2324 N N . ASP A 1 291 ? -1.800 27.104 -14.280 1.00 92.62 291 ASP A N 1
ATOM 2325 C CA . ASP A 1 291 ? -2.804 26.428 -15.114 1.00 92.62 291 ASP A CA 1
ATOM 2326 C C . ASP A 1 291 ? -2.502 24.927 -15.320 1.00 92.62 291 ASP A C 1
ATOM 2328 O O . ASP A 1 291 ? -3.410 24.099 -15.399 1.00 92.62 291 ASP A O 1
ATOM 2332 N N . THR A 1 292 ? -1.223 24.544 -15.373 1.00 93.38 292 THR A N 1
ATOM 2333 C CA . THR A 1 292 ? -0.815 23.130 -15.391 1.00 93.38 292 THR A CA 1
ATOM 2334 C C . THR A 1 292 ? -1.114 22.466 -14.051 1.00 93.38 292 THR A C 1
ATOM 2336 O O . THR A 1 292 ? -1.697 21.388 -14.019 1.00 93.38 292 THR A O 1
ATOM 2339 N N . PHE A 1 293 ? -0.739 23.122 -12.955 1.00 92.88 293 PHE A N 1
ATOM 2340 C CA . PHE A 1 293 ? -0.920 22.610 -11.603 1.00 92.88 293 PHE A CA 1
ATOM 2341 C C . PHE A 1 293 ? -2.403 22.436 -11.254 1.00 92.88 293 PHE A C 1
ATOM 2343 O O . PHE A 1 293 ? -2.785 21.390 -10.745 1.00 92.88 293 PHE A O 1
ATOM 2350 N N . MET A 1 294 ? -3.252 23.408 -11.605 1.00 92.25 294 MET A N 1
ATOM 2351 C CA . MET A 1 294 ? -4.705 23.314 -11.415 1.00 92.25 294 MET A CA 1
ATOM 2352 C C . MET A 1 294 ? -5.330 22.212 -12.272 1.00 92.25 294 MET A C 1
ATOM 2354 O O . MET A 1 294 ? -6.193 21.488 -11.796 1.00 92.25 294 MET A O 1
ATOM 2358 N N . TYR A 1 295 ? -4.858 22.019 -13.507 1.00 93.06 295 TYR A N 1
ATOM 2359 C CA . TYR A 1 295 ? -5.325 20.916 -14.351 1.00 93.06 295 TYR A CA 1
ATOM 2360 C C . TYR A 1 295 ? -5.045 19.538 -13.726 1.00 93.06 295 TYR A C 1
ATOM 2362 O O . TYR A 1 295 ? -5.838 18.613 -13.877 1.00 93.06 295 TYR A O 1
ATOM 2370 N N . TRP A 1 296 ? -3.939 19.381 -12.990 1.00 93.69 296 TRP A N 1
ATOM 2371 C CA . TRP A 1 296 ? -3.623 18.123 -12.301 1.00 93.69 296 TRP A CA 1
ATOM 2372 C C . TRP A 1 296 ? -4.573 17.791 -11.151 1.00 93.69 296 TRP A C 1
ATOM 2374 O O . TRP A 1 296 ? -4.664 16.622 -10.777 1.00 93.69 296 TRP A O 1
ATOM 2384 N N . HIS A 1 297 ? -5.278 18.783 -10.607 1.00 89.31 297 HIS A N 1
ATOM 2385 C CA . HIS A 1 297 ? -6.295 18.569 -9.581 1.00 89.31 297 HIS A CA 1
ATOM 2386 C C . HIS A 1 297 ? -7.480 17.752 -10.120 1.00 89.31 297 HIS A C 1
ATOM 2388 O O . HIS A 1 297 ? -8.053 16.925 -9.420 1.00 89.31 297 HIS A O 1
ATOM 2394 N N . GLU A 1 298 ? -7.818 17.942 -11.396 1.00 86.88 298 GLU A N 1
ATOM 2395 C CA . GLU A 1 298 ? -8.922 17.241 -12.065 1.00 86.88 298 GLU A CA 1
ATOM 2396 C C . GLU A 1 298 ? -8.506 15.859 -12.596 1.00 86.88 298 GLU A C 1
ATOM 2398 O O . GLU A 1 298 ? -9.346 15.014 -12.915 1.00 86.88 298 GLU A O 1
ATOM 2403 N N . MET A 1 299 ? -7.199 15.602 -12.702 1.00 88.00 299 MET A N 1
ATOM 2404 C CA . MET A 1 299 ? -6.673 14.325 -13.170 1.00 88.00 299 MET A CA 1
ATOM 2405 C C . MET A 1 299 ? -6.744 13.269 -12.065 1.00 88.00 299 MET A C 1
ATOM 2407 O O . MET A 1 299 ? -6.170 13.437 -10.989 1.00 88.00 299 MET A O 1
ATOM 2411 N N . LYS A 1 300 ? -7.369 12.126 -12.363 1.00 82.12 300 LYS A N 1
ATOM 2412 C CA . LYS A 1 300 ? -7.348 10.956 -11.475 1.00 82.12 300 LYS A CA 1
ATOM 2413 C C . LYS A 1 300 ? -5.931 10.390 -11.375 1.00 82.12 300 LYS A C 1
ATOM 2415 O O . LYS A 1 300 ? -5.256 10.235 -12.394 1.00 82.12 300 LYS A O 1
ATOM 2420 N N . SER A 1 301 ? -5.486 10.075 -10.160 1.00 80.19 301 SER A N 1
ATOM 2421 C CA . SER A 1 301 ? -4.229 9.356 -9.948 1.00 80.19 301 SER A CA 1
ATOM 2422 C C . SER A 1 301 ? -4.448 7.836 -9.941 1.00 80.19 301 SER A C 1
ATOM 2424 O O . SER A 1 301 ? -5.568 7.352 -10.098 1.00 80.19 301 SER A O 1
ATOM 2426 N N . LYS A 1 302 ? -3.361 7.069 -9.769 1.00 69.94 302 LYS A N 1
ATOM 2427 C CA . LYS A 1 302 ? -3.441 5.616 -9.542 1.00 69.94 302 LYS A CA 1
ATOM 2428 C C . LYS A 1 302 ? -4.019 5.267 -8.165 1.00 69.94 302 LYS A C 1
ATOM 2430 O O . LYS A 1 302 ? -4.570 4.184 -8.017 1.00 69.94 302 LYS A O 1
ATOM 2435 N N . SER A 1 303 ? -3.878 6.153 -7.176 1.00 69.88 303 SER A N 1
ATOM 2436 C CA . SER A 1 303 ? -4.535 6.002 -5.878 1.00 69.88 303 SER A CA 1
ATOM 2437 C C . SER A 1 303 ? -5.924 6.630 -5.954 1.00 69.88 303 SER A C 1
ATOM 2439 O O . SER A 1 303 ? -6.070 7.783 -6.362 1.00 69.88 303 SER A O 1
ATOM 2441 N N . VAL A 1 304 ? -6.942 5.868 -5.553 1.00 69.62 304 VAL A N 1
ATOM 2442 C CA . VAL A 1 304 ? -8.354 6.283 -5.611 1.00 69.62 304 VAL A CA 1
ATOM 2443 C C . VAL A 1 304 ? -8.608 7.552 -4.780 1.00 69.62 304 VAL A C 1
ATOM 2445 O O . VAL A 1 304 ? -9.465 8.356 -5.136 1.00 69.62 304 VAL A O 1
ATOM 2448 N N . LEU A 1 305 ? -7.819 7.774 -3.724 1.00 74.81 305 LEU A N 1
ATOM 2449 C CA . LEU A 1 305 ? -7.953 8.904 -2.795 1.00 74.81 305 LEU A CA 1
ATOM 2450 C C . LEU A 1 305 ? -7.472 10.245 -3.349 1.00 74.81 305 LEU A C 1
ATOM 2452 O O . LEU A 1 305 ? -7.968 11.308 -2.954 1.00 74.81 305 LEU A O 1
ATOM 2456 N N . TYR A 1 306 ? -6.468 10.212 -4.220 1.00 81.19 306 TYR A N 1
ATOM 2457 C CA . TYR A 1 306 ? -5.684 11.392 -4.560 1.00 81.19 306 TYR A CA 1
ATOM 2458 C C . TYR A 1 306 ? -5.897 11.801 -6.014 1.00 81.19 306 TYR A C 1
ATOM 2460 O O . TYR A 1 306 ? -5.881 10.968 -6.928 1.00 81.19 306 TYR A O 1
ATOM 2468 N N . SER A 1 307 ? -6.023 13.109 -6.241 1.00 86.62 307 SER A N 1
ATOM 2469 C CA . SER A 1 307 ? -5.776 13.664 -7.570 1.00 86.62 307 SER A CA 1
ATOM 2470 C C . SER A 1 307 ? -4.298 13.494 -7.938 1.00 86.62 307 SER A C 1
ATOM 2472 O O . SER A 1 307 ? -3.442 13.225 -7.088 1.00 86.62 307 SER A O 1
ATOM 2474 N N . CYS A 1 308 ? -3.966 13.652 -9.217 1.00 89.50 308 CYS A N 1
ATOM 2475 C CA . CYS A 1 308 ? -2.573 13.633 -9.655 1.00 89.50 308 CYS A CA 1
ATOM 2476 C C . CYS A 1 308 ? -1.757 14.731 -8.951 1.00 89.50 308 CYS A C 1
ATOM 2478 O O . CYS A 1 308 ? -0.626 14.486 -8.533 1.00 89.50 308 CYS A O 1
ATOM 2480 N N . GLN A 1 309 ? -2.365 15.904 -8.750 1.00 92.75 309 GLN A N 1
ATOM 2481 C CA . GLN A 1 309 ? -1.777 17.005 -7.992 1.00 92.75 309 GLN A CA 1
ATOM 2482 C C . GLN A 1 309 ? -1.456 16.601 -6.548 1.00 92.75 309 GLN A C 1
ATOM 2484 O O . GLN A 1 309 ? -0.312 16.750 -6.120 1.00 92.75 309 GLN A O 1
ATOM 2489 N N . ASP A 1 310 ? -2.438 16.067 -5.817 1.00 89.62 310 ASP A N 1
ATOM 2490 C CA . ASP A 1 310 ? -2.262 15.695 -4.408 1.00 89.62 310 ASP A CA 1
ATOM 2491 C C . ASP A 1 310 ? -1.185 14.618 -4.248 1.00 89.62 310 ASP A C 1
ATOM 2493 O O . ASP A 1 310 ? -0.345 14.702 -3.349 1.00 89.62 310 ASP A O 1
ATOM 2497 N N . LEU A 1 311 ? -1.171 13.635 -5.156 1.00 90.25 311 LEU A N 1
ATOM 2498 C CA . LEU A 1 311 ? -0.172 12.572 -5.159 1.00 90.25 311 LEU A CA 1
ATOM 2499 C C . LEU A 1 311 ? 1.241 13.136 -5.355 1.00 90.25 311 LEU A C 1
ATOM 2501 O O . LEU A 1 311 ? 2.143 12.785 -4.596 1.00 90.25 311 LEU A O 1
ATOM 2505 N N . ILE A 1 312 ? 1.433 14.037 -6.324 1.00 93.19 312 ILE A N 1
ATOM 2506 C CA . ILE A 1 312 ? 2.732 14.679 -6.566 1.00 93.19 312 ILE A CA 1
ATOM 2507 C C . ILE A 1 312 ? 3.162 15.499 -5.345 1.00 93.19 312 ILE A C 1
ATOM 2509 O O . ILE A 1 312 ? 4.319 15.400 -4.934 1.00 93.19 312 ILE A O 1
ATOM 2513 N N . CYS A 1 313 ? 2.262 16.276 -4.735 1.00 94.25 313 CYS A N 1
ATOM 2514 C CA . CYS A 1 313 ? 2.569 17.055 -3.532 1.00 94.25 313 CYS A CA 1
ATOM 2515 C C . CYS A 1 313 ? 2.994 16.150 -2.368 1.00 94.25 313 CYS A C 1
ATOM 2517 O O . CYS A 1 313 ? 4.044 16.380 -1.764 1.00 94.25 313 CYS A O 1
ATOM 2519 N N . ARG A 1 314 ? 2.243 15.073 -2.100 1.00 91.50 314 ARG A N 1
ATOM 2520 C CA . ARG A 1 314 ? 2.564 14.093 -1.051 1.00 91.50 314 ARG A CA 1
ATOM 2521 C C . ARG A 1 314 ? 3.908 13.411 -1.294 1.00 91.50 314 ARG A C 1
ATOM 2523 O O . ARG A 1 314 ? 4.760 13.417 -0.408 1.00 91.50 314 ARG A O 1
ATOM 2530 N N . GLN A 1 315 ? 4.127 12.876 -2.492 1.00 92.75 315 GLN A N 1
ATOM 2531 C CA . GLN A 1 315 ? 5.393 12.232 -2.849 1.00 92.75 315 GLN A CA 1
ATOM 2532 C C . GLN A 1 315 ? 6.566 13.224 -2.775 1.00 92.75 315 GLN A C 1
ATOM 2534 O O . GLN A 1 315 ? 7.659 12.865 -2.342 1.00 92.75 315 GLN A O 1
ATOM 2539 N N . THR A 1 316 ? 6.342 14.492 -3.134 1.00 95.12 316 THR A N 1
ATOM 2540 C CA . THR A 1 316 ? 7.348 15.554 -2.987 1.00 95.12 316 THR A CA 1
ATOM 2541 C C . THR A 1 316 ? 7.665 15.826 -1.516 1.00 95.12 316 THR A C 1
ATOM 2543 O O . THR A 1 316 ? 8.837 15.954 -1.170 1.00 95.12 316 THR A O 1
ATOM 2546 N N . ALA A 1 317 ? 6.658 15.867 -0.638 1.00 94.50 317 ALA A N 1
ATOM 2547 C CA . ALA A 1 317 ? 6.858 16.030 0.802 1.00 94.50 317 ALA A CA 1
ATOM 2548 C C . ALA A 1 317 ? 7.640 14.858 1.416 1.00 94.50 317 ALA A C 1
ATOM 2550 O O . ALA A 1 317 ? 8.546 15.070 2.223 1.00 94.50 317 ALA A O 1
ATOM 2551 N N . GLU A 1 318 ? 7.321 13.625 1.021 1.00 93.69 318 GLU A N 1
ATOM 2552 C CA . GLU A 1 318 ? 8.050 12.424 1.442 1.00 93.69 318 GLU A CA 1
ATOM 2553 C C . GLU A 1 318 ? 9.502 12.454 0.947 1.00 93.69 318 GLU A C 1
ATOM 2555 O O . GLU A 1 318 ? 10.429 12.244 1.732 1.00 93.69 318 GLU A O 1
ATOM 2560 N N . LEU A 1 319 ? 9.723 12.794 -0.327 1.00 95.38 319 LEU A N 1
ATOM 2561 C CA . LEU A 1 319 ? 11.064 12.868 -0.904 1.00 95.38 319 LEU A CA 1
ATOM 2562 C C . LEU A 1 319 ? 11.896 13.953 -0.224 1.00 95.38 319 LEU A C 1
ATOM 2564 O O . LEU A 1 319 ? 13.061 13.725 0.094 1.00 95.38 319 LEU A O 1
ATOM 2568 N N . LEU A 1 320 ? 11.305 15.115 0.047 1.00 95.00 320 LEU A N 1
ATOM 2569 C CA . LEU A 1 320 ? 11.996 16.220 0.698 1.00 95.00 320 LEU A CA 1
ATOM 2570 C C . LEU A 1 320 ? 12.504 15.830 2.093 1.00 95.00 320 LEU A C 1
ATOM 2572 O O . LEU A 1 320 ? 13.643 16.157 2.423 1.00 95.00 320 LEU A O 1
ATOM 2576 N N . LYS A 1 321 ? 11.720 15.067 2.871 1.00 93.81 321 LYS A N 1
ATOM 2577 C CA . LYS A 1 321 ? 12.162 14.515 4.166 1.00 93.81 321 LYS A CA 1
ATOM 2578 C C . LYS A 1 321 ? 13.383 13.605 4.007 1.00 93.81 321 LYS A C 1
ATOM 2580 O O . LYS A 1 321 ? 14.340 13.732 4.768 1.00 93.81 321 LYS A O 1
ATOM 2585 N N . VAL A 1 322 ? 13.373 12.724 3.002 1.00 93.19 322 VAL A N 1
ATOM 2586 C CA . VAL A 1 322 ? 14.505 11.826 2.706 1.00 93.19 322 VAL A CA 1
ATOM 2587 C C . VAL A 1 322 ? 15.746 12.629 2.307 1.00 93.19 322 VAL A C 1
ATOM 2589 O O . VAL A 1 322 ? 16.823 12.403 2.850 1.00 93.19 322 VAL A O 1
ATOM 2592 N N . LEU A 1 323 ? 15.609 13.612 1.414 1.00 93.62 323 LEU A N 1
ATOM 2593 C CA . LEU A 1 323 ? 16.732 14.433 0.951 1.00 93.62 323 LEU A CA 1
ATOM 2594 C C . LEU A 1 323 ? 17.328 15.294 2.070 1.00 93.62 323 LEU A C 1
ATOM 2596 O O . LEU A 1 323 ? 18.545 15.384 2.172 1.00 93.62 323 LEU A O 1
ATOM 2600 N N . GLN A 1 324 ? 16.495 15.901 2.920 1.00 92.00 324 GLN A N 1
ATOM 2601 C CA . GLN A 1 324 ? 16.947 16.734 4.043 1.00 92.00 324 GLN A CA 1
ATOM 2602 C C . GLN A 1 324 ? 17.683 15.938 5.126 1.00 92.00 324 GLN A C 1
ATOM 2604 O O . GLN A 1 324 ? 18.479 16.516 5.863 1.00 92.00 324 GLN A O 1
ATOM 2609 N N . SER A 1 325 ? 17.440 14.627 5.217 1.00 90.44 325 SER A N 1
ATOM 2610 C CA . SER A 1 325 ? 18.176 13.747 6.129 1.00 90.44 325 SER A CA 1
ATOM 2611 C C . SER A 1 325 ? 19.613 13.450 5.670 1.00 90.44 325 SER A C 1
ATOM 2613 O O . SER A 1 325 ? 20.433 13.032 6.485 1.00 90.44 325 SER A O 1
ATOM 2615 N N . ASP A 1 326 ? 19.944 13.697 4.395 1.00 91.38 326 ASP A N 1
ATOM 2616 C CA . ASP A 1 326 ? 21.290 13.532 3.839 1.00 91.38 326 ASP A CA 1
ATOM 2617 C C . ASP A 1 326 ? 21.993 14.891 3.670 1.00 91.38 326 ASP A C 1
ATOM 2619 O O . ASP A 1 326 ? 21.493 15.798 3.001 1.00 91.38 326 ASP A O 1
ATOM 2623 N N . GLU A 1 327 ? 23.195 15.028 4.240 1.00 89.62 327 GLU A N 1
ATOM 2624 C CA . GLU A 1 327 ? 23.943 16.296 4.270 1.00 89.62 327 GLU A CA 1
ATOM 2625 C C . GLU A 1 327 ? 24.282 16.861 2.882 1.00 89.62 327 GLU A C 1
ATOM 2627 O O . GLU A 1 327 ? 24.407 18.078 2.725 1.00 89.62 327 GLU A O 1
ATOM 2632 N N . VAL A 1 328 ? 24.449 15.996 1.874 1.00 91.62 328 VAL A N 1
ATOM 2633 C CA . VAL A 1 328 ? 24.848 16.393 0.518 1.00 91.62 328 VAL A CA 1
ATOM 2634 C C . VAL A 1 328 ? 23.616 16.672 -0.332 1.00 91.62 328 VAL A C 1
ATOM 2636 O O . VAL A 1 328 ? 23.533 17.714 -0.986 1.00 91.62 328 VAL A O 1
ATOM 2639 N N . LEU A 1 329 ? 22.651 15.750 -0.336 1.00 93.62 329 LEU A N 1
ATOM 2640 C CA . LEU A 1 329 ? 21.450 15.871 -1.163 1.00 93.62 329 LEU A CA 1
ATOM 2641 C C . LEU A 1 329 ? 20.506 16.970 -0.658 1.00 93.62 329 LEU A C 1
ATOM 2643 O O . LEU A 1 329 ? 19.890 17.658 -1.473 1.00 93.62 329 LEU A O 1
ATOM 2647 N N . GLY A 1 330 ? 20.454 17.214 0.655 1.00 91.06 330 GLY A N 1
ATOM 2648 C CA . GLY A 1 330 ? 19.636 18.272 1.251 1.00 91.06 330 GLY A CA 1
ATOM 2649 C C . GLY A 1 330 ? 20.012 19.684 0.784 1.00 91.06 330 GLY A C 1
ATOM 2650 O O . GLY A 1 330 ? 19.173 20.583 0.793 1.00 91.06 330 GLY A O 1
ATOM 2651 N N . GLN A 1 331 ? 21.245 19.879 0.302 1.00 93.38 331 GLN A N 1
ATOM 2652 C CA . GLN A 1 331 ? 21.732 21.162 -0.219 1.00 93.38 331 GLN A CA 1
ATOM 2653 C C . GLN A 1 331 ? 21.368 21.404 -1.694 1.00 93.38 331 GLN A C 1
ATOM 2655 O O . GLN A 1 331 ? 21.673 22.471 -2.236 1.00 93.38 331 GLN A O 1
ATOM 2660 N N . HIS A 1 332 ? 20.730 20.442 -2.368 1.00 95.94 332 HIS A N 1
ATOM 2661 C CA . HIS A 1 332 ? 20.393 20.572 -3.782 1.00 95.94 332 HIS A CA 1
ATOM 2662 C C . HIS A 1 332 ? 19.406 21.736 -4.026 1.00 95.94 332 HIS A C 1
ATOM 2664 O O . HIS A 1 332 ? 18.401 21.845 -3.319 1.00 95.94 332 HIS A O 1
ATOM 2670 N N . PRO A 1 333 ? 19.606 22.596 -5.049 1.00 93.31 333 PRO A N 1
ATOM 2671 C CA . PRO A 1 333 ? 18.740 23.758 -5.287 1.00 93.31 333 PRO A CA 1
ATOM 2672 C C . PRO A 1 333 ? 17.257 23.415 -5.486 1.00 93.31 333 PRO A C 1
ATOM 2674 O O . PRO A 1 333 ? 16.387 24.198 -5.102 1.00 93.31 333 PRO A O 1
ATOM 2677 N N . VAL A 1 334 ? 16.968 22.238 -6.054 1.00 94.56 334 VAL A N 1
ATOM 2678 C CA . VAL A 1 334 ? 15.594 21.752 -6.271 1.00 94.56 334 VAL A CA 1
ATOM 2679 C C . VAL A 1 334 ? 14.801 21.593 -4.973 1.00 94.56 334 VAL A C 1
ATOM 2681 O O . VAL A 1 334 ? 13.591 21.787 -4.994 1.00 94.56 334 VAL A O 1
ATOM 2684 N N . CYS A 1 335 ? 15.454 21.338 -3.833 1.00 94.44 335 CYS A N 1
ATOM 2685 C CA . CYS A 1 335 ? 14.776 21.186 -2.543 1.00 94.44 335 CYS A CA 1
ATOM 2686 C C . CYS A 1 335 ? 13.961 22.440 -2.182 1.00 94.44 335 CYS A C 1
ATOM 2688 O O . CYS A 1 335 ? 12.860 22.337 -1.648 1.00 94.44 335 CYS A O 1
ATOM 2690 N N . LYS A 1 336 ? 14.445 23.635 -2.557 1.00 92.94 336 LYS A N 1
ATOM 2691 C CA . LYS A 1 336 ? 13.703 24.894 -2.367 1.00 92.94 336 LYS A CA 1
ATOM 2692 C C . LYS A 1 336 ? 12.464 24.994 -3.260 1.00 92.94 336 LYS A C 1
ATOM 2694 O O . LYS A 1 336 ? 11.471 25.573 -2.843 1.00 92.94 336 LYS A O 1
ATOM 2699 N N . GLN A 1 337 ? 12.524 24.451 -4.478 1.00 91.94 337 GLN A N 1
ATOM 2700 C CA . GLN A 1 337 ? 11.380 24.413 -5.399 1.00 91.94 337 GLN A CA 1
ATOM 2701 C C . GLN A 1 337 ? 10.338 23.384 -4.942 1.00 91.94 337 GLN A C 1
ATOM 2703 O O . GLN A 1 337 ? 9.142 23.629 -5.045 1.00 91.94 337 GLN A O 1
ATOM 2708 N N . MET A 1 338 ? 10.797 22.256 -4.393 1.00 94.38 338 MET A N 1
ATOM 2709 C CA . MET A 1 338 ? 9.946 21.210 -3.827 1.00 94.38 338 MET A CA 1
ATOM 2710 C C . MET A 1 338 ? 9.157 21.687 -2.606 1.00 94.38 338 MET A C 1
ATOM 2712 O O . MET A 1 338 ? 8.036 21.229 -2.412 1.00 94.38 338 MET A O 1
ATOM 2716 N N . GLN A 1 339 ? 9.701 22.619 -1.814 1.00 93.88 339 GLN A N 1
ATOM 2717 C CA . GLN A 1 339 ? 9.063 23.092 -0.582 1.00 93.88 339 GLN A CA 1
ATOM 2718 C C . GLN A 1 339 ? 7.626 23.583 -0.809 1.00 93.88 339 GLN A C 1
ATOM 2720 O O . GLN A 1 339 ? 6.736 23.170 -0.082 1.00 93.88 339 GLN A O 1
ATOM 2725 N N . SER A 1 340 ? 7.354 24.362 -1.863 1.00 90.50 340 SER A N 1
ATOM 2726 C CA . SER A 1 340 ? 5.992 24.864 -2.113 1.00 90.50 340 SER A CA 1
ATOM 2727 C C . SER A 1 340 ? 4.984 23.758 -2.445 1.00 90.50 340 SER A C 1
ATOM 2729 O O . SER A 1 340 ? 3.796 23.914 -2.188 1.00 90.50 340 SER A O 1
ATOM 2731 N N . TYR A 1 341 ? 5.444 22.652 -3.037 1.00 92.81 341 TYR A N 1
ATOM 2732 C CA . TYR A 1 341 ? 4.612 21.474 -3.300 1.00 92.81 341 TYR A CA 1
ATOM 2733 C C . TYR A 1 341 ? 4.441 20.639 -2.031 1.00 92.81 341 TYR A C 1
ATOM 2735 O O . TYR A 1 341 ? 3.347 20.158 -1.755 1.00 92.81 341 TYR A O 1
ATOM 2743 N N . ALA A 1 342 ? 5.512 20.495 -1.247 1.00 92.38 342 ALA A N 1
ATOM 2744 C CA . ALA A 1 342 ? 5.486 19.785 0.022 1.00 92.38 342 ALA A CA 1
ATOM 2745 C C . ALA A 1 342 ? 4.555 20.463 1.040 1.00 92.38 342 ALA A C 1
ATOM 2747 O O . ALA A 1 342 ? 3.802 19.777 1.720 1.00 92.38 342 ALA A O 1
ATOM 2748 N N . ASP A 1 343 ? 4.550 21.796 1.094 1.00 91.12 343 ASP A N 1
ATOM 2749 C CA . ASP A 1 343 ? 3.671 22.578 1.973 1.00 91.12 343 ASP A CA 1
ATOM 2750 C C . ASP A 1 343 ? 2.191 22.461 1.571 1.00 91.12 343 ASP A C 1
ATOM 2752 O O . ASP A 1 343 ? 1.304 22.598 2.409 1.00 91.12 343 ASP A O 1
ATOM 2756 N N . ALA A 1 344 ? 1.915 22.185 0.292 1.00 88.88 344 ALA A N 1
ATOM 2757 C CA . ALA A 1 344 ? 0.569 21.936 -0.221 1.00 88.88 344 ALA A CA 1
ATOM 2758 C C . ALA A 1 344 ? 0.112 20.475 -0.039 1.00 88.88 344 ALA A C 1
ATOM 2760 O O . ALA A 1 344 ? -1.029 20.146 -0.371 1.00 88.88 344 ALA A O 1
ATOM 2761 N N . ALA A 1 345 ? 0.982 19.584 0.449 1.00 88.31 345 ALA A N 1
ATOM 2762 C CA . ALA A 1 345 ? 0.644 18.184 0.649 1.00 88.31 345 ALA A CA 1
ATOM 2763 C C . ALA A 1 345 ? -0.330 18.019 1.820 1.00 88.31 345 ALA A C 1
ATOM 2765 O O . ALA A 1 345 ? -0.033 18.384 2.957 1.00 88.31 345 ALA A O 1
ATOM 2766 N N . LYS A 1 346 ? -1.481 17.409 1.543 1.00 85.62 346 LYS A N 1
ATOM 2767 C CA . LYS A 1 346 ? -2.456 17.043 2.572 1.00 85.62 346 LYS A CA 1
ATOM 2768 C C . LYS A 1 346 ? -2.080 15.718 3.214 1.00 85.62 346 LYS A C 1
ATOM 2770 O O . LYS A 1 346 ? -1.596 14.805 2.537 1.00 85.62 346 LYS A O 1
ATOM 2775 N N . THR A 1 347 ? -2.340 15.596 4.512 1.00 83.44 347 THR A N 1
ATOM 2776 C CA . THR A 1 347 ? -2.231 14.295 5.181 1.00 83.44 347 THR A CA 1
ATOM 2777 C C . THR A 1 347 ? -3.362 13.367 4.734 1.00 83.44 347 THR A C 1
ATOM 2779 O O . THR A 1 347 ? -4.353 13.803 4.139 1.00 83.44 347 THR A O 1
ATOM 2782 N N . LEU A 1 348 ? -3.211 12.068 4.997 1.00 83.00 348 LEU A N 1
ATOM 2783 C CA . LEU A 1 348 ? -4.249 11.081 4.707 1.00 83.00 348 LEU A CA 1
ATOM 2784 C C . LEU A 1 348 ? -5.554 11.434 5.433 1.00 83.00 348 LEU A C 1
ATOM 2786 O O . LEU A 1 348 ? -6.610 11.475 4.811 1.00 83.00 348 LEU A O 1
ATOM 2790 N N . GLU A 1 349 ? -5.464 11.794 6.710 1.00 83.12 349 GLU A N 1
ATOM 2791 C CA . GLU A 1 349 ? -6.607 12.142 7.555 1.00 83.12 349 GLU A CA 1
ATOM 2792 C C . GLU A 1 349 ? -7.317 13.396 7.039 1.00 83.12 349 GLU A C 1
ATOM 2794 O O . GLU A 1 349 ? -8.542 13.424 6.944 1.00 83.12 349 GLU A O 1
ATOM 2799 N N . GLN A 1 350 ? -6.551 14.420 6.642 1.00 85.81 350 GLN A N 1
ATOM 2800 C CA . GLN A 1 350 ? -7.105 15.632 6.037 1.00 85.81 350 GLN A CA 1
ATOM 2801 C C . GLN A 1 350 ? -7.836 15.318 4.734 1.00 85.81 350 GLN A C 1
ATOM 2803 O O . GLN A 1 350 ? -8.921 15.843 4.495 1.00 85.81 350 GLN A O 1
ATOM 2808 N N . ARG A 1 351 ? -7.264 14.447 3.895 1.00 85.12 351 ARG A N 1
ATOM 2809 C CA . ARG A 1 351 ? -7.874 14.102 2.613 1.00 85.12 351 ARG A CA 1
ATOM 2810 C C . ARG A 1 351 ? -9.180 13.340 2.796 1.00 85.12 351 ARG A C 1
ATOM 2812 O O . ARG A 1 351 ? -10.167 13.685 2.155 1.00 85.12 351 ARG A O 1
ATOM 2819 N N . VAL A 1 352 ? -9.190 12.342 3.674 1.00 86.56 352 VAL A N 1
ATOM 2820 C CA . VAL A 1 352 ? -10.389 11.556 3.981 1.00 86.56 352 VAL A CA 1
ATOM 2821 C C . VAL A 1 352 ? -11.473 12.445 4.609 1.00 86.56 352 VAL A C 1
ATOM 2823 O O . VAL A 1 352 ? -12.647 12.324 4.261 1.00 86.56 352 VAL A O 1
ATOM 2826 N N . ALA A 1 353 ? -11.096 13.396 5.469 1.00 86.19 353 ALA A N 1
ATOM 2827 C CA . ALA A 1 353 ? -12.039 14.333 6.078 1.00 86.19 353 ALA A CA 1
ATOM 2828 C C . ALA A 1 353 ? -12.746 15.251 5.065 1.00 86.19 353 ALA A C 1
ATOM 2830 O O . ALA A 1 353 ? -13.893 15.631 5.289 1.00 86.19 353 ALA A O 1
ATOM 2831 N N . GLU A 1 354 ? -12.102 15.587 3.944 1.00 86.81 354 GLU A N 1
ATOM 2832 C CA . GLU A 1 354 ? -12.705 16.401 2.878 1.00 86.81 354 GLU A CA 1
ATOM 2833 C C . GLU A 1 354 ? -13.712 15.636 2.008 1.00 86.81 354 GLU A C 1
ATOM 2835 O O . GLU A 1 354 ? -14.518 16.262 1.315 1.00 86.81 354 GLU A O 1
ATOM 2840 N N . MET A 1 355 ? -13.670 14.300 2.010 1.00 86.25 355 MET A N 1
ATOM 2841 C CA . MET A 1 355 ? -14.530 13.481 1.153 1.00 86.25 355 MET A CA 1
ATOM 2842 C C . MET A 1 355 ? -15.985 13.559 1.599 1.00 86.25 355 MET A C 1
ATOM 2844 O O . MET A 1 355 ? -16.302 13.514 2.791 1.00 86.25 355 MET A O 1
ATOM 2848 N N . ARG A 1 356 ? -16.915 13.601 0.647 1.00 88.25 356 ARG A N 1
ATOM 2849 C CA . ARG A 1 356 ? -18.344 13.442 0.968 1.00 88.25 356 ARG A CA 1
ATOM 2850 C C . ARG A 1 356 ? -18.629 11.997 1.377 1.00 88.25 356 ARG A C 1
ATOM 2852 O O . ARG A 1 356 ? -17.886 11.103 0.993 1.00 88.25 356 ARG A O 1
ATOM 2859 N N . ILE A 1 357 ? -19.711 11.756 2.128 1.00 88.38 357 ILE A N 1
ATOM 2860 C CA . ILE A 1 357 ? -20.059 10.396 2.599 1.00 88.38 357 ILE A CA 1
ATOM 2861 C C . ILE A 1 357 ? -20.115 9.411 1.421 1.00 88.38 357 ILE A C 1
ATOM 2863 O O . ILE A 1 357 ? -19.426 8.404 1.459 1.00 88.38 357 ILE A O 1
ATOM 2867 N N . GLY A 1 358 ? -20.810 9.747 0.329 1.00 86.06 358 GLY A N 1
ATOM 2868 C CA . GLY A 1 358 ? -20.871 8.863 -0.843 1.00 86.06 358 GLY A CA 1
ATOM 2869 C C . GLY A 1 358 ? -19.511 8.592 -1.505 1.00 86.06 358 GLY A C 1
ATOM 2870 O O . GLY A 1 358 ? -19.252 7.479 -1.943 1.00 86.06 358 GLY A O 1
ATOM 2871 N N . GLU A 1 359 ? -18.606 9.576 -1.543 1.00 87.38 359 GLU A N 1
ATOM 2872 C CA . GLU A 1 359 ? -17.243 9.371 -2.066 1.00 87.38 359 GLU A CA 1
ATOM 2873 C C . GLU A 1 359 ? -16.426 8.464 -1.141 1.00 87.38 359 GLU A C 1
ATOM 2875 O O . GLU A 1 359 ? -15.636 7.650 -1.616 1.00 87.38 359 GLU A O 1
ATOM 2880 N N . LEU A 1 360 ? -16.624 8.607 0.174 1.00 88.56 360 LEU A N 1
ATOM 2881 C CA . LEU A 1 360 ? -15.967 7.806 1.200 1.00 88.56 360 LEU A CA 1
ATOM 2882 C C . LEU A 1 360 ? -16.414 6.340 1.136 1.00 88.56 360 LEU A C 1
ATOM 2884 O O . LEU A 1 360 ? -15.558 5.466 1.190 1.00 88.56 360 LEU A O 1
ATOM 2888 N N . LEU A 1 361 ? -17.712 6.072 0.958 1.00 89.62 361 LEU A N 1
ATOM 2889 C CA . LEU A 1 361 ? -18.237 4.709 0.804 1.00 89.62 361 LEU A CA 1
ATOM 2890 C C . LEU A 1 361 ? -17.673 4.036 -0.451 1.00 89.62 361 LEU A C 1
ATOM 2892 O O . LEU A 1 361 ? -17.078 2.967 -0.363 1.00 89.62 361 LEU A O 1
ATOM 2896 N N . VAL A 1 362 ? -17.721 4.721 -1.601 1.00 87.38 362 VAL A N 1
ATOM 2897 C CA . VAL A 1 362 ? -17.129 4.215 -2.855 1.00 87.38 362 VAL A CA 1
ATOM 2898 C C . VAL A 1 362 ? -15.633 3.928 -2.701 1.00 87.38 362 VAL A C 1
ATOM 2900 O O . VAL A 1 362 ? -15.114 2.982 -3.295 1.00 87.38 362 VAL A O 1
ATOM 2903 N N . PHE A 1 363 ? -14.922 4.746 -1.924 1.00 87.06 363 PHE A N 1
ATOM 2904 C CA . PHE A 1 363 ? -13.514 4.524 -1.626 1.00 87.06 363 PHE A CA 1
ATOM 2905 C C . PHE A 1 363 ? -13.287 3.308 -0.716 1.00 87.06 363 PHE A C 1
ATOM 2907 O O . PHE A 1 363 ? -12.422 2.489 -1.027 1.00 87.06 363 PHE A O 1
ATOM 2914 N N . LEU A 1 364 ? -14.060 3.167 0.363 1.00 88.12 364 LEU A N 1
ATOM 2915 C CA . LEU A 1 364 ? -13.964 2.042 1.297 1.00 88.12 364 LEU A CA 1
ATOM 2916 C C . LEU A 1 364 ? -14.305 0.708 0.625 1.00 88.12 364 LEU A C 1
ATOM 2918 O O . LEU A 1 364 ? -13.610 -0.279 0.836 1.00 88.12 364 LEU A O 1
ATOM 2922 N N . ASP A 1 365 ? -15.292 0.697 -0.266 1.00 84.44 365 ASP A N 1
ATOM 2923 C CA . ASP A 1 365 ? -15.670 -0.498 -1.024 1.00 84.44 365 ASP A CA 1
ATOM 2924 C C . ASP A 1 365 ? -14.716 -0.788 -2.201 1.00 84.44 365 ASP A C 1
ATOM 2926 O O . ASP A 1 365 ? -14.835 -1.805 -2.900 1.00 84.44 365 ASP A O 1
ATOM 2930 N N . SER A 1 366 ? -13.731 0.085 -2.444 1.00 78.56 366 SER A N 1
ATOM 2931 C CA . SER A 1 366 ? -12.746 -0.121 -3.499 1.00 78.56 366 SER A CA 1
ATOM 2932 C C . SER A 1 366 ? -11.709 -1.175 -3.091 1.00 78.56 366 SER A C 1
ATOM 2934 O O . SER A 1 366 ? -11.017 -1.069 -2.084 1.00 78.56 366 SER A O 1
ATOM 2936 N N . ARG A 1 367 ? -11.502 -2.186 -3.944 1.00 73.75 367 ARG A N 1
ATOM 2937 C CA . ARG A 1 367 ? -10.488 -3.244 -3.720 1.00 73.75 367 ARG A CA 1
ATOM 2938 C C . ARG A 1 367 ? -9.035 -2.786 -3.917 1.00 73.75 367 ARG A C 1
ATOM 2940 O O . ARG A 1 367 ? -8.134 -3.618 -3.961 1.00 73.75 367 ARG A O 1
ATOM 2947 N N . MET A 1 368 ? -8.816 -1.488 -4.111 1.00 68.81 368 MET A N 1
ATOM 2948 C CA . MET A 1 368 ? -7.526 -0.915 -4.511 1.00 68.81 368 MET A CA 1
ATOM 2949 C C . MET A 1 368 ? -6.837 -0.146 -3.375 1.00 68.81 368 MET A C 1
ATOM 2951 O O . MET A 1 368 ? -5.697 0.279 -3.551 1.00 68.81 368 MET A O 1
ATOM 2955 N N . ALA A 1 369 ? -7.513 0.050 -2.239 1.00 78.56 369 ALA A N 1
ATOM 2956 C CA . ALA A 1 369 ? -6.985 0.771 -1.087 1.00 78.56 369 ALA A CA 1
ATOM 2957 C C . ALA A 1 369 ? -6.096 -0.119 -0.204 1.00 78.56 369 ALA A C 1
ATOM 2959 O O . ALA A 1 369 ? -6.305 -1.327 -0.081 1.00 78.56 369 ALA A O 1
ATOM 2960 N N . THR A 1 370 ? -5.094 0.486 0.431 1.00 81.38 370 THR A N 1
ATOM 2961 C CA . THR A 1 370 ? -4.268 -0.190 1.442 1.00 81.38 370 THR A CA 1
ATOM 2962 C C . THR A 1 370 ? -4.995 -0.278 2.788 1.00 81.38 370 THR A C 1
ATOM 2964 O O . THR A 1 370 ? -5.892 0.512 3.073 1.00 81.38 370 THR A O 1
ATOM 2967 N N . ASN A 1 371 ? -4.577 -1.199 3.665 1.00 84.75 371 ASN A N 1
ATOM 2968 C CA . ASN A 1 371 ? -5.183 -1.338 4.998 1.00 84.75 371 ASN A CA 1
ATOM 2969 C C . ASN A 1 371 ? -5.090 -0.049 5.834 1.00 84.75 371 ASN A C 1
ATOM 2971 O O . ASN A 1 371 ? -6.013 0.254 6.580 1.00 84.75 371 ASN A O 1
ATOM 2975 N N . GLU A 1 372 ? -3.996 0.712 5.717 1.00 84.50 372 GLU A N 1
ATOM 2976 C CA . GLU A 1 372 ? -3.835 1.990 6.427 1.00 84.50 372 GLU A CA 1
ATOM 2977 C C . GLU A 1 372 ? -4.835 3.042 5.928 1.00 84.50 372 GLU A C 1
ATOM 2979 O O . GLU A 1 372 ? -5.458 3.741 6.725 1.00 84.50 372 GLU A O 1
ATOM 2984 N N . GLU A 1 373 ? -5.033 3.122 4.610 1.00 86.75 373 GLU A N 1
ATOM 2985 C CA . GLU A 1 373 ? -5.998 4.037 3.998 1.00 86.75 373 GLU A CA 1
ATOM 2986 C C . GLU A 1 373 ? -7.447 3.654 4.332 1.00 86.75 373 GLU A C 1
ATOM 2988 O O . GLU A 1 373 ? -8.258 4.532 4.629 1.00 86.75 373 GLU A O 1
ATOM 2993 N N . LEU A 1 374 ? -7.763 2.355 4.340 1.00 88.00 374 LEU A N 1
ATOM 2994 C CA . LEU A 1 374 ? -9.073 1.844 4.744 1.00 88.00 374 LEU A CA 1
ATOM 2995 C C . LEU A 1 374 ? -9.368 2.138 6.221 1.00 88.00 374 LEU A C 1
ATOM 2997 O O . LEU A 1 374 ? -10.467 2.588 6.530 1.00 88.00 374 LEU A O 1
ATOM 3001 N N . LEU A 1 375 ? -8.398 1.955 7.129 1.00 89.00 375 LEU A N 1
ATOM 3002 C CA . LEU A 1 375 ? -8.568 2.309 8.547 1.00 89.00 375 LEU A CA 1
ATOM 3003 C C . LEU A 1 375 ? -8.859 3.799 8.726 1.00 89.00 375 LEU A C 1
ATOM 3005 O O . LEU A 1 375 ? -9.829 4.144 9.390 1.00 89.00 375 LEU A O 1
ATOM 3009 N N . ALA A 1 376 ? -8.077 4.674 8.089 1.00 88.44 376 ALA A N 1
ATOM 3010 C CA . ALA A 1 376 ? -8.314 6.116 8.160 1.00 88.44 376 ALA A CA 1
ATOM 3011 C C . ALA A 1 376 ? -9.692 6.500 7.588 1.00 88.44 376 ALA A C 1
ATOM 3013 O O . ALA A 1 376 ? -10.370 7.381 8.122 1.00 88.44 376 ALA A O 1
ATOM 3014 N N . GLY A 1 377 ? -10.119 5.818 6.520 1.00 90.50 377 GLY A N 1
ATOM 3015 C CA . GLY A 1 377 ? -11.457 5.934 5.945 1.00 90.50 377 GLY A CA 1
ATOM 3016 C C . GLY A 1 377 ? -12.565 5.554 6.928 1.00 90.50 377 GLY A C 1
ATOM 3017 O O . GLY A 1 377 ? -13.516 6.316 7.107 1.00 90.50 377 GLY A O 1
ATOM 3018 N N . LEU A 1 378 ? -12.422 4.407 7.596 1.00 91.81 378 LEU A N 1
ATOM 3019 C CA . LEU A 1 378 ? -13.373 3.913 8.593 1.00 91.81 378 LEU A CA 1
ATOM 3020 C C . LEU A 1 378 ? -13.414 4.824 9.821 1.00 91.81 378 LEU A C 1
ATOM 3022 O O . LEU A 1 378 ? -14.497 5.245 10.213 1.00 91.81 378 LEU A O 1
ATOM 3026 N N . ASP A 1 379 ? -12.265 5.220 10.372 1.00 91.62 379 ASP A N 1
ATOM 3027 C CA . ASP A 1 379 ? -12.193 6.157 11.500 1.00 91.62 379 ASP A CA 1
ATOM 3028 C C . ASP A 1 379 ? -12.942 7.461 11.174 1.00 91.62 379 ASP A C 1
ATOM 3030 O O . ASP A 1 379 ? -13.696 7.998 11.993 1.00 91.62 379 ASP A O 1
ATOM 3034 N N . ASN A 1 380 ? -12.796 7.957 9.941 1.00 91.88 380 ASN A N 1
ATOM 3035 C CA . ASN A 1 380 ? -13.525 9.136 9.502 1.00 91.88 380 ASN A CA 1
ATOM 3036 C C . ASN A 1 380 ? -15.030 8.878 9.330 1.00 91.88 380 ASN A C 1
ATOM 3038 O O . ASN A 1 380 ? -15.823 9.747 9.690 1.00 91.88 380 ASN A O 1
ATOM 3042 N N . LEU A 1 381 ? -15.439 7.711 8.828 1.00 93.62 381 LEU A N 1
ATOM 3043 C CA . LEU A 1 381 ? -16.853 7.337 8.721 1.00 93.62 381 LEU A CA 1
ATOM 3044 C C . LEU A 1 381 ? -17.512 7.309 10.107 1.00 93.62 381 LEU A C 1
ATOM 3046 O O . LEU A 1 381 ? -18.570 7.902 10.293 1.00 93.62 381 LEU A O 1
ATOM 3050 N N . PHE A 1 382 ? -16.839 6.714 11.095 1.00 93.25 382 PHE A N 1
ATOM 3051 C CA . PHE A 1 382 ? -17.300 6.657 12.486 1.00 93.25 382 PHE A CA 1
ATOM 3052 C C . PHE A 1 382 ? -17.319 8.029 13.173 1.00 93.25 382 PHE A C 1
ATOM 3054 O O . PHE A 1 382 ? -18.085 8.230 14.111 1.00 93.25 382 PHE A O 1
ATOM 3061 N N . SER A 1 383 ? -16.530 8.999 12.699 1.00 90.56 383 SER A N 1
ATOM 3062 C CA . SER A 1 383 ? -16.600 10.383 13.188 1.00 90.56 383 SER A CA 1
ATOM 3063 C C . SER A 1 383 ? -17.874 11.130 12.754 1.00 90.56 383 SER A C 1
ATOM 3065 O O . SER A 1 383 ? -18.181 12.194 13.294 1.00 90.56 383 SER A O 1
ATOM 3067 N N . ARG A 1 384 ? -18.630 10.598 11.782 1.00 90.31 384 ARG A N 1
ATOM 3068 C CA . ARG A 1 384 ? -19.821 11.237 11.208 1.00 90.31 384 ARG A CA 1
ATOM 3069 C C . ARG A 1 384 ? -21.079 10.576 11.766 1.00 90.31 384 ARG A C 1
ATOM 3071 O O . ARG A 1 384 ? -21.499 9.551 11.249 1.00 90.31 384 ARG A O 1
ATOM 3078 N N . CYS A 1 385 ? -21.743 11.197 12.745 1.00 85.38 385 CYS A N 1
ATOM 3079 C CA . CYS A 1 385 ? -22.934 10.616 13.393 1.00 85.38 385 CYS A CA 1
ATOM 3080 C C . CYS A 1 385 ? -24.050 10.203 12.411 1.00 85.38 385 CYS A C 1
ATOM 3082 O O . CYS A 1 385 ? -24.765 9.242 12.664 1.00 85.38 385 CYS A O 1
ATOM 3084 N N . ILE A 1 386 ? -24.165 10.888 11.265 1.00 87.25 386 ILE A N 1
ATOM 3085 C CA . ILE A 1 386 ? -25.126 10.566 10.191 1.00 87.25 386 ILE A CA 1
ATOM 3086 C C . ILE A 1 386 ? -24.925 9.137 9.649 1.00 87.25 386 ILE A C 1
ATOM 3088 O O . ILE A 1 386 ? -25.884 8.512 9.208 1.00 87.25 386 ILE A O 1
ATOM 3092 N N . ALA A 1 387 ? -23.702 8.601 9.698 1.00 90.38 387 ALA A N 1
ATOM 3093 C CA . ALA A 1 387 ? -23.392 7.264 9.200 1.00 90.38 387 ALA A CA 1
ATOM 3094 C C . ALA A 1 387 ? -24.077 6.147 10.006 1.00 90.38 387 ALA A C 1
ATOM 3096 O O . ALA A 1 387 ? -24.292 5.064 9.477 1.00 90.38 387 ALA A O 1
ATOM 3097 N N . PHE A 1 388 ? -24.439 6.398 11.267 1.00 90.94 388 PHE A N 1
ATOM 3098 C CA . PHE A 1 388 ? -25.045 5.388 12.137 1.00 90.94 388 PHE A CA 1
ATOM 3099 C C . PHE A 1 388 ? -26.530 5.124 11.863 1.00 90.94 388 PHE A C 1
ATOM 3101 O O . PHE A 1 388 ? -27.045 4.118 12.338 1.00 90.94 388 PHE A O 1
ATOM 3108 N N . GLY A 1 389 ? -27.201 5.994 11.102 1.00 85.75 389 GLY A N 1
ATOM 3109 C CA . GLY A 1 389 ? -28.601 5.831 10.685 1.00 85.75 389 GLY A CA 1
ATOM 3110 C C . GLY A 1 389 ? -28.773 5.674 9.172 1.00 85.75 389 GLY A C 1
ATOM 3111 O O . GLY A 1 389 ? -29.832 5.995 8.646 1.00 85.75 389 GLY A O 1
ATOM 3112 N N . ASN A 1 390 ? -27.717 5.291 8.448 1.00 91.06 390 ASN A N 1
ATOM 3113 C CA . ASN A 1 390 ? -27.748 5.138 6.996 1.00 91.06 390 ASN A CA 1
ATOM 3114 C C . ASN A 1 390 ? -27.371 3.710 6.589 1.00 91.06 390 ASN A C 1
ATOM 3116 O O . ASN A 1 390 ? -26.240 3.291 6.822 1.00 91.06 390 ASN A O 1
ATOM 3120 N N . ASP A 1 391 ? -28.290 3.009 5.929 1.00 90.00 391 ASP A N 1
ATOM 3121 C CA . ASP A 1 391 ? -28.162 1.585 5.588 1.00 90.00 391 ASP A CA 1
ATOM 3122 C C . ASP A 1 391 ? -26.898 1.276 4.767 1.00 90.00 391 ASP A C 1
ATOM 3124 O O . ASP A 1 391 ? -26.169 0.339 5.086 1.00 90.00 391 ASP A O 1
ATOM 3128 N N . GLU A 1 392 ? -26.568 2.108 3.766 1.00 90.81 392 GLU A N 1
ATOM 3129 C CA . GLU A 1 392 ? -25.347 1.942 2.956 1.00 90.81 392 GLU A CA 1
ATOM 3130 C C . GLU A 1 392 ? -24.080 2.065 3.822 1.00 90.81 392 GLU A C 1
ATOM 3132 O O . GLU A 1 392 ? -23.144 1.278 3.691 1.00 90.81 392 GLU A O 1
ATOM 3137 N N . CYS A 1 393 ? -24.054 3.019 4.762 1.00 93.25 393 CYS A N 1
ATOM 3138 C CA . CYS A 1 393 ? -22.945 3.160 5.705 1.00 93.25 393 CYS A CA 1
ATOM 3139 C C . CYS A 1 393 ? -22.825 1.941 6.628 1.00 93.25 393 CYS A C 1
ATOM 3141 O O . CYS A 1 393 ? -21.709 1.481 6.878 1.00 93.25 393 CYS A O 1
ATOM 3143 N N . LEU A 1 394 ? -23.947 1.416 7.128 1.00 93.38 394 LEU A N 1
ATOM 3144 C CA . LEU A 1 394 ? -23.961 0.235 7.992 1.00 93.38 394 LEU A CA 1
ATOM 3145 C C . LEU A 1 394 ? -23.472 -1.012 7.247 1.00 93.38 394 LEU A C 1
ATOM 3147 O O . LEU A 1 394 ? -22.694 -1.787 7.808 1.00 93.38 394 LEU A O 1
ATOM 3151 N N . GLU A 1 395 ? -23.852 -1.176 5.978 1.00 92.75 395 GLU A N 1
ATOM 3152 C CA . GLU A 1 395 ? -23.366 -2.259 5.120 1.00 92.75 395 GLU A CA 1
ATOM 3153 C C . GLU A 1 395 ? -21.845 -2.171 4.916 1.00 92.75 395 GLU A C 1
ATOM 3155 O O . GLU A 1 395 ? -21.130 -3.152 5.149 1.00 92.75 395 GLU A O 1
ATOM 3160 N N . THR A 1 396 ? -21.312 -0.990 4.581 1.00 92.06 396 THR A N 1
ATOM 3161 C CA . THR A 1 396 ? -19.860 -0.785 4.451 1.00 92.06 396 THR A CA 1
ATOM 3162 C C . THR A 1 396 ? -19.127 -1.053 5.773 1.00 92.06 396 THR A C 1
ATOM 3164 O O . THR A 1 396 ? -18.072 -1.695 5.764 1.00 92.06 396 THR A O 1
ATOM 3167 N N . MET A 1 397 ? -19.670 -0.626 6.921 1.00 94.31 397 MET A N 1
ATOM 3168 C CA . MET A 1 397 ? -19.096 -0.934 8.242 1.00 94.31 397 MET A CA 1
ATOM 3169 C C . MET A 1 397 ? -19.084 -2.444 8.522 1.00 94.31 397 MET A C 1
ATOM 3171 O O . MET A 1 397 ? -18.075 -2.974 8.994 1.00 94.31 397 MET A O 1
ATOM 3175 N N . ALA A 1 398 ? -20.180 -3.143 8.213 1.00 92.62 398 ALA A N 1
ATOM 3176 C CA . ALA A 1 398 ? -20.308 -4.586 8.403 1.00 92.62 398 ALA A CA 1
ATOM 3177 C C . ALA A 1 398 ? -19.332 -5.377 7.510 1.00 92.62 398 ALA A C 1
ATOM 3179 O O . ALA A 1 398 ? -18.710 -6.343 7.959 1.00 92.62 398 ALA A O 1
ATOM 3180 N N . ASN A 1 399 ? -19.116 -4.927 6.271 1.00 92.38 399 ASN A N 1
ATOM 3181 C CA . ASN A 1 399 ? -18.158 -5.536 5.343 1.00 92.38 399 ASN A CA 1
ATOM 3182 C C . ASN A 1 399 ? -16.700 -5.446 5.833 1.00 92.38 399 ASN A C 1
ATOM 3184 O O . ASN A 1 399 ? -15.878 -6.292 5.475 1.00 92.38 399 ASN A O 1
ATOM 3188 N N . HIS A 1 400 ? -16.389 -4.474 6.695 1.00 92.56 400 HIS A N 1
ATOM 3189 C CA . HIS A 1 400 ? -15.044 -4.220 7.220 1.00 92.56 400 HIS A CA 1
ATOM 3190 C C . HIS A 1 400 ? -14.883 -4.559 8.712 1.00 92.56 400 HIS A C 1
ATOM 3192 O O . HIS A 1 400 ? -13.954 -4.076 9.364 1.00 92.56 400 HIS A O 1
ATOM 3198 N N . LEU A 1 401 ? -15.749 -5.417 9.273 1.00 91.75 401 LEU A N 1
ATOM 3199 C CA . LEU A 1 401 ? -15.727 -5.790 10.696 1.00 91.75 401 LEU A CA 1
ATOM 3200 C C . LEU A 1 401 ? -14.339 -6.206 11.196 1.00 91.75 401 LEU A C 1
ATOM 3202 O O . LEU A 1 401 ? -13.927 -5.787 12.272 1.00 91.75 401 LEU A O 1
ATOM 3206 N N . ASN A 1 402 ? -13.590 -6.977 10.409 1.00 90.75 402 ASN A N 1
ATOM 3207 C CA . ASN A 1 402 ? -12.252 -7.465 10.760 1.00 90.75 402 ASN A CA 1
ATOM 3208 C C . ASN A 1 402 ? -11.218 -6.355 11.038 1.00 90.75 402 ASN A C 1
ATOM 3210 O O . ASN A 1 402 ? -10.195 -6.629 11.667 1.00 90.75 402 ASN A O 1
ATOM 3214 N N . MET A 1 403 ? -11.460 -5.133 10.562 1.00 89.94 403 MET A N 1
ATOM 3215 C CA . MET A 1 403 ? -10.598 -3.970 10.773 1.00 89.94 403 MET A CA 1
ATOM 3216 C C . MET A 1 403 ? -11.028 -3.116 11.971 1.00 89.94 403 MET A C 1
ATOM 3218 O O . MET A 1 403 ? -10.237 -2.323 12.482 1.00 89.94 403 MET A O 1
ATOM 3222 N N . LEU A 1 404 ? -12.266 -3.284 12.438 1.00 93.31 404 LEU A N 1
ATOM 3223 C CA . LEU A 1 404 ? -12.822 -2.500 13.529 1.00 93.31 404 LEU A CA 1
ATOM 3224 C C . LEU A 1 404 ? -12.266 -2.944 14.886 1.00 93.31 404 LEU A C 1
ATOM 3226 O O . LEU A 1 404 ? -12.049 -4.121 15.176 1.00 93.31 404 LEU A O 1
ATOM 3230 N N . THR A 1 405 ? -12.068 -1.960 15.754 1.00 93.50 405 THR A N 1
ATOM 3231 C CA . THR A 1 405 ? -11.455 -2.119 17.080 1.00 93.50 405 THR A CA 1
ATOM 3232 C C . THR A 1 405 ? -12.422 -1.727 18.193 1.00 93.50 405 THR A C 1
ATOM 3234 O O . THR A 1 405 ? -13.513 -1.214 17.947 1.00 93.50 405 THR A O 1
ATOM 3237 N N . LYS A 1 406 ? -12.012 -1.901 19.455 1.00 94.88 406 LYS A N 1
ATOM 3238 C CA . LYS A 1 406 ? -12.816 -1.480 20.613 1.00 94.88 406 LYS A CA 1
ATOM 3239 C C . LYS A 1 406 ? -13.202 0.001 20.591 1.00 94.88 406 LYS A C 1
ATOM 3241 O O . LYS A 1 406 ? -14.284 0.339 21.053 1.00 94.88 406 LYS A O 1
ATOM 3246 N N . ASN A 1 407 ? -12.348 0.864 20.035 1.00 94.75 407 ASN A N 1
ATOM 3247 C CA . ASN A 1 407 ? -12.604 2.302 19.971 1.00 94.75 407 ASN A CA 1
ATOM 3248 C C . ASN A 1 407 ? -13.856 2.580 19.130 1.00 94.75 407 ASN A C 1
ATOM 3250 O O . ASN A 1 407 ? -14.696 3.378 19.522 1.00 94.75 407 ASN A O 1
ATOM 3254 N N . HIS A 1 408 ? -14.033 1.843 18.032 1.00 95.44 408 HIS A N 1
ATOM 3255 C CA . HIS A 1 408 ? -15.212 1.933 17.175 1.00 95.44 408 HIS A CA 1
ATOM 3256 C C . HIS A 1 408 ? -16.490 1.529 17.924 1.00 95.44 408 HIS A C 1
ATOM 3258 O O . HIS A 1 408 ? -17.504 2.216 17.837 1.00 95.44 408 HIS A O 1
ATOM 3264 N N . ALA A 1 409 ? -16.428 0.463 18.732 1.00 95.19 409 ALA A N 1
ATOM 3265 C CA . ALA A 1 409 ? -17.550 0.050 19.578 1.00 95.19 409 ALA A CA 1
ATOM 3266 C C . ALA A 1 409 ? -17.898 1.119 20.628 1.00 95.19 409 ALA A C 1
ATOM 3268 O O . ALA A 1 409 ? -19.071 1.376 20.884 1.00 95.19 409 ALA A O 1
ATOM 3269 N N . GLN A 1 410 ? -16.884 1.762 21.215 1.00 95.38 410 GLN A N 1
ATOM 3270 C CA . GLN A 1 410 ? -17.075 2.843 22.183 1.00 95.38 410 GLN A CA 1
ATOM 3271 C C . GLN A 1 410 ? -17.680 4.099 21.546 1.00 95.38 410 GLN A C 1
ATOM 3273 O O . GLN A 1 410 ? -18.512 4.745 22.181 1.00 95.38 410 GLN A O 1
ATOM 3278 N N . ILE A 1 411 ? -17.312 4.427 20.302 1.00 95.38 411 ILE A N 1
ATOM 3279 C CA . ILE A 1 411 ? -17.919 5.533 19.546 1.00 95.38 411 ILE A CA 1
ATOM 3280 C C . ILE A 1 411 ? -19.409 5.258 19.310 1.00 95.38 411 ILE A C 1
ATOM 3282 O O . ILE A 1 411 ? -20.227 6.122 19.618 1.00 95.38 411 ILE A O 1
ATOM 3286 N N . ILE A 1 412 ? -19.768 4.054 18.843 1.00 95.00 412 ILE A N 1
ATOM 3287 C CA . ILE A 1 412 ? -21.178 3.673 18.644 1.00 95.00 412 ILE A CA 1
ATOM 3288 C C . ILE A 1 412 ? -21.952 3.772 19.964 1.00 95.00 412 ILE A C 1
ATOM 3290 O O . ILE A 1 412 ? -23.019 4.375 20.006 1.00 95.00 412 ILE A O 1
ATOM 3294 N N . LEU A 1 413 ? -21.423 3.199 21.050 1.00 94.44 413 LEU A N 1
ATOM 3295 C CA . LEU A 1 413 ? -22.089 3.252 22.354 1.00 94.44 413 LEU A CA 1
ATOM 3296 C C . LEU A 1 413 ? -22.261 4.683 22.855 1.00 94.44 413 LEU A C 1
ATOM 3298 O O . LEU A 1 413 ? -23.340 5.016 23.326 1.00 94.44 413 LEU A O 1
ATOM 3302 N N . SER A 1 414 ? -21.246 5.532 22.683 1.00 93.69 414 SER A N 1
ATOM 3303 C CA . SER A 1 414 ? -21.323 6.939 23.085 1.00 93.69 414 SER A CA 1
ATOM 3304 C C . SER A 1 414 ? -22.372 7.706 22.290 1.00 93.69 414 SER A C 1
ATOM 3306 O O . SER A 1 414 ? -23.089 8.518 22.865 1.00 93.69 414 SER A O 1
ATOM 3308 N N . PHE A 1 415 ? -22.501 7.421 20.993 1.00 93.31 415 PHE A N 1
ATOM 3309 C CA . PHE A 1 415 ? -23.582 7.959 20.175 1.00 93.31 415 PHE A CA 1
ATOM 3310 C C . PHE A 1 415 ? -24.954 7.492 20.683 1.00 93.31 415 PHE A C 1
ATOM 3312 O O . PHE A 1 415 ? -25.822 8.321 20.936 1.00 93.31 415 PHE A O 1
ATOM 3319 N N . LEU A 1 416 ? -25.142 6.187 20.907 1.00 92.00 416 LEU A N 1
ATOM 3320 C CA . LEU A 1 416 ? -26.406 5.660 21.431 1.00 92.00 416 LEU A CA 1
ATOM 3321 C C . LEU A 1 416 ? -26.729 6.228 22.825 1.00 92.00 416 LEU A C 1
ATOM 3323 O O . LEU A 1 416 ? -27.878 6.557 23.093 1.00 92.00 416 LEU A O 1
ATOM 3327 N N . GLY A 1 417 ? -25.727 6.398 23.691 1.00 89.81 417 GLY A N 1
ATOM 3328 C CA . GLY A 1 417 ? -25.869 7.040 24.999 1.00 89.81 417 GLY A CA 1
ATOM 3329 C C . GLY A 1 417 ? -26.374 8.480 24.895 1.00 89.81 417 GLY A C 1
ATOM 3330 O O . GLY A 1 417 ? -27.342 8.827 25.563 1.00 89.81 417 GLY A O 1
ATOM 3331 N N . GLN A 1 418 ? -25.807 9.284 23.987 1.00 89.25 418 GLN A N 1
ATOM 3332 C CA . GLN A 1 418 ? -26.292 10.646 23.712 1.00 89.25 418 GLN A CA 1
ATOM 3333 C C . GLN A 1 418 ? -27.745 10.655 23.223 1.00 89.25 418 GLN A C 1
ATOM 3335 O O . GLN A 1 418 ? -28.519 11.534 23.600 1.00 89.25 418 GLN A O 1
ATOM 3340 N N . VAL A 1 419 ? -28.142 9.669 22.409 1.00 87.50 419 VAL A N 1
ATOM 3341 C CA . VAL A 1 419 ? -29.538 9.531 21.969 1.00 87.50 419 VAL A CA 1
ATOM 3342 C C . VAL A 1 419 ? -30.455 9.245 23.161 1.00 87.50 419 VAL A C 1
ATOM 3344 O O . VAL A 1 419 ? -31.506 9.875 23.267 1.00 87.50 419 VAL A O 1
ATOM 3347 N N . VAL A 1 420 ? -30.062 8.359 24.084 1.00 86.75 420 VAL A N 1
ATOM 3348 C CA . VAL A 1 420 ? -30.835 8.088 25.311 1.00 86.75 420 VAL A CA 1
ATOM 3349 C C . VAL A 1 420 ? -30.955 9.342 26.179 1.00 86.75 420 VAL A C 1
ATOM 3351 O O . VAL A 1 420 ? -32.071 9.715 26.529 1.00 86.75 420 VAL A O 1
ATOM 3354 N N . GLU A 1 421 ? -29.844 10.025 26.468 1.00 84.31 421 GLU A N 1
ATOM 3355 C CA . GLU A 1 421 ? -29.838 11.264 27.263 1.00 84.31 421 GLU A CA 1
ATOM 3356 C C . GLU A 1 421 ? -30.765 12.325 26.654 1.00 84.31 421 GLU A C 1
ATOM 3358 O O . GLU A 1 421 ? -31.618 12.876 27.349 1.00 84.31 421 GLU A O 1
ATOM 3363 N N . SER A 1 422 ? -30.685 12.533 25.335 1.00 82.31 422 SER A N 1
ATOM 3364 C CA . SER A 1 422 ? -31.532 13.507 24.641 1.00 82.31 422 SER A CA 1
ATOM 3365 C C . SER A 1 422 ? -33.027 13.176 24.704 1.00 82.31 422 SER A C 1
ATOM 3367 O O . SER A 1 422 ? -33.847 14.087 24.757 1.00 82.31 422 SER A O 1
ATOM 3369 N N . LYS A 1 423 ? -33.406 11.890 24.724 1.00 79.31 423 LYS A N 1
ATOM 3370 C CA . LYS A 1 423 ? -34.810 11.477 24.876 1.00 79.31 423 LYS A CA 1
ATOM 3371 C C . LYS A 1 423 ? -35.307 11.714 26.307 1.00 79.31 423 LYS A C 1
ATOM 3373 O O . LYS A 1 423 ? -36.429 12.178 26.480 1.00 79.31 423 LYS A O 1
ATOM 3378 N N . MET A 1 424 ? -34.466 11.466 27.314 1.00 68.06 424 MET A N 1
ATOM 3379 C CA . MET A 1 424 ? -34.822 11.658 28.727 1.00 68.06 424 MET A CA 1
ATOM 3380 C C . MET A 1 424 ? -34.978 13.141 29.106 1.00 68.06 424 MET A C 1
ATOM 3382 O O . MET A 1 424 ? -35.897 13.483 29.846 1.00 68.06 424 MET A O 1
ATOM 3386 N N . GLU A 1 425 ? -34.147 14.043 28.570 1.00 63.66 425 GLU A N 1
ATOM 3387 C CA . GLU A 1 425 ? -34.278 15.493 28.816 1.00 63.66 425 GLU A CA 1
ATOM 3388 C C . GLU A 1 425 ? -35.601 16.070 28.277 1.00 63.66 425 GLU A C 1
ATOM 3390 O O . GLU A 1 425 ? -36.186 16.971 28.879 1.00 63.66 425 GLU A O 1
ATOM 3395 N N . VAL A 1 426 ? -36.115 15.527 27.168 1.00 59.94 426 VAL A N 1
ATOM 3396 C CA . VAL A 1 426 ? -37.400 15.948 26.580 1.00 59.94 426 VAL A CA 1
ATOM 3397 C C . VAL A 1 426 ? -38.590 15.517 27.446 1.00 59.94 426 VAL A C 1
ATOM 3399 O O . VAL A 1 426 ? -39.603 16.219 27.485 1.00 59.94 426 VAL A O 1
ATOM 3402 N N . GLU A 1 427 ? -38.471 14.393 28.155 1.00 56.72 427 GLU A N 1
ATOM 3403 C CA . GLU A 1 427 ? -39.496 13.898 29.081 1.00 56.72 427 GLU A CA 1
ATOM 3404 C C . GLU A 1 427 ? -39.510 14.677 30.412 1.00 56.72 427 GLU A C 1
ATOM 3406 O O . GLU A 1 427 ? -40.586 14.938 30.954 1.00 56.72 427 GLU A O 1
ATOM 3411 N N . ASP A 1 428 ? -38.347 15.122 30.905 1.00 49.16 428 ASP A N 1
ATOM 3412 C CA . ASP A 1 428 ? -38.212 15.845 32.184 1.00 49.16 428 ASP A CA 1
ATOM 3413 C C . ASP A 1 428 ? -38.569 17.351 32.076 1.00 49.16 428 ASP A C 1
ATOM 3415 O O . ASP A 1 428 ? -38.927 17.997 33.064 1.00 49.16 428 ASP A O 1
ATOM 3419 N N . GLU A 1 429 ? -38.583 17.926 30.863 1.00 42.62 429 GLU A N 1
ATOM 3420 C CA . GLU A 1 429 ? -39.012 19.315 30.596 1.00 42.62 429 GLU A CA 1
ATOM 3421 C C . GLU A 1 429 ? -40.537 19.560 30.678 1.00 42.62 429 GLU A C 1
ATOM 3423 O O . GLU A 1 429 ? -41.019 20.639 30.318 1.00 42.62 429 GLU A O 1
ATOM 3428 N N . GLY A 1 430 ? -41.328 18.608 31.185 1.00 42.06 430 GLY A N 1
ATOM 3429 C CA . GLY A 1 430 ? -42.682 18.884 31.675 1.00 42.06 430 GLY A CA 1
ATOM 3430 C C . GLY A 1 430 ? -43.606 19.592 30.676 1.00 42.06 430 GLY A C 1
ATOM 3431 O O . GLY A 1 430 ? -44.391 20.462 31.064 1.00 42.06 430 GLY A O 1
ATOM 3432 N N . LYS A 1 431 ? -43.556 19.243 29.384 1.00 36.88 431 LYS A N 1
ATOM 3433 C CA . LYS A 1 431 ? -44.607 19.661 28.446 1.00 36.88 431 LYS A CA 1
ATOM 3434 C C . LYS A 1 431 ? -45.856 18.833 28.707 1.00 36.88 431 LYS A C 1
ATOM 3436 O O . LYS A 1 431 ? -46.082 17.790 28.103 1.00 36.88 431 LYS A O 1
ATOM 3441 N N . SER A 1 432 ? -46.702 19.358 29.590 1.00 36.19 432 SER A N 1
ATOM 3442 C CA . SER A 1 432 ? -48.110 18.994 29.670 1.00 36.19 432 SER A CA 1
ATOM 3443 C C . SER A 1 432 ? -48.776 19.274 28.319 1.00 36.19 432 SER A C 1
ATOM 3445 O O . SER A 1 432 ? -49.254 20.381 28.063 1.00 36.19 432 SER A O 1
ATOM 3447 N N . ILE A 1 433 ? -48.830 18.275 27.443 1.00 34.22 433 ILE A N 1
ATOM 3448 C CA . ILE A 1 433 ? -49.801 18.256 26.351 1.00 34.22 433 ILE A CA 1
ATOM 3449 C C . ILE A 1 433 ? -51.117 17.762 26.958 1.00 34.22 433 ILE A C 1
ATOM 3451 O O . ILE A 1 433 ? -51.554 16.633 26.764 1.00 34.22 433 ILE A O 1
ATOM 3455 N N . THR A 1 434 ? -51.760 18.619 27.750 1.00 33.84 434 THR A N 1
ATOM 3456 C CA . THR A 1 434 ? -53.208 18.537 27.914 1.00 33.84 434 THR A CA 1
ATOM 3457 C C . THR A 1 434 ? -53.818 19.116 26.649 1.00 33.84 434 THR A C 1
ATOM 3459 O O . THR A 1 434 ? -53.896 20.333 26.527 1.00 33.84 434 THR A O 1
ATOM 3462 N N . GLU A 1 435 ? -54.164 18.253 25.694 1.00 33.91 435 GLU A N 1
ATOM 3463 C CA . GLU A 1 435 ? -55.501 18.182 25.087 1.00 33.91 435 GLU A CA 1
ATOM 3464 C C . GLU A 1 435 ? -55.505 17.360 23.782 1.00 33.91 435 GLU A C 1
ATOM 3466 O O . GLU A 1 435 ? -54.946 17.752 22.764 1.00 33.91 435 GLU A O 1
ATOM 3471 N N . VAL A 1 436 ? -56.270 16.260 23.848 1.00 36.62 436 VAL A N 1
ATOM 3472 C CA . VAL A 1 436 ? -57.046 15.635 22.761 1.00 36.62 436 VAL A CA 1
ATOM 3473 C C . VAL A 1 436 ? -56.281 14.728 21.783 1.00 36.62 436 VAL A C 1
ATOM 3475 O O . VAL A 1 436 ? -55.934 15.109 20.672 1.00 36.62 436 VAL A O 1
ATOM 3478 N N . ASN A 1 437 ? -56.161 13.449 22.153 1.00 29.45 437 ASN A N 1
ATOM 3479 C CA . ASN A 1 437 ? -57.012 12.395 21.581 1.00 29.45 437 ASN A CA 1
ATOM 3480 C C . ASN A 1 437 ? -56.939 11.123 22.436 1.00 29.45 437 ASN A C 1
ATOM 3482 O O . ASN A 1 437 ? -55.899 10.489 22.552 1.00 29.45 437 ASN A O 1
ATOM 3486 N N . GLN A 1 438 ? -58.078 10.761 23.026 1.00 39.00 438 GLN A N 1
ATOM 3487 C CA . GLN A 1 438 ? -58.333 9.410 23.510 1.00 39.00 438 GLN A CA 1
ATOM 3488 C C . GLN A 1 438 ? -58.427 8.481 22.295 1.00 39.00 438 GLN A C 1
ATOM 3490 O O . GLN A 1 438 ? -59.410 8.547 21.559 1.00 39.00 438 GLN A O 1
ATOM 3495 N N . ALA A 1 439 ? -57.417 7.642 22.098 1.00 29.84 439 ALA A N 1
ATOM 3496 C CA . ALA A 1 439 ? -57.525 6.386 21.372 1.00 29.84 439 ALA A CA 1
ATOM 3497 C C . ALA A 1 439 ? -56.382 5.475 21.835 1.00 29.84 439 ALA A C 1
ATOM 3499 O O . ALA A 1 439 ? -55.224 5.757 21.558 1.00 29.84 439 ALA A O 1
ATOM 3500 N N . ASP A 1 440 ? -56.779 4.448 22.579 1.00 30.05 440 ASP A N 1
ATOM 3501 C CA . ASP A 1 440 ? -56.133 3.154 22.779 1.00 30.05 440 ASP A CA 1
ATOM 3502 C C . ASP A 1 440 ? -54.669 3.113 23.258 1.00 30.05 440 ASP A C 1
ATOM 3504 O O . ASP A 1 440 ? -53.706 3.300 22.519 1.00 30.05 440 ASP A O 1
ATOM 3508 N N . ASP A 1 441 ? -54.549 2.757 24.541 1.00 39.34 441 ASP A N 1
ATOM 3509 C CA . ASP A 1 441 ? -53.437 1.997 25.106 1.00 39.34 441 ASP A CA 1
ATOM 3510 C C . ASP A 1 441 ? -53.105 0.797 24.202 1.00 39.34 441 ASP A C 1
ATOM 3512 O O . ASP A 1 441 ? -53.872 -0.161 24.179 1.00 39.34 441 ASP A O 1
ATOM 3516 N N . GLU A 1 442 ? -51.995 0.865 23.463 1.00 33.62 442 GLU A N 1
ATOM 3517 C CA . GLU A 1 442 ? -51.144 -0.244 22.985 1.00 33.62 442 GLU A CA 1
ATOM 3518 C C . GLU A 1 442 ? -50.207 0.297 21.883 1.00 33.62 442 GLU A C 1
ATOM 3520 O O . GLU A 1 442 ? -50.432 0.011 20.720 1.00 33.62 442 GLU A O 1
ATOM 3525 N N . ASP A 1 443 ? -49.194 1.120 22.212 1.00 30.06 443 ASP A N 1
ATOM 3526 C CA . ASP A 1 443 ? -47.997 1.316 21.352 1.00 30.06 443 ASP A CA 1
ATOM 3527 C C . ASP A 1 443 ? -46.895 2.190 22.011 1.00 30.06 443 ASP A C 1
ATOM 3529 O O . ASP A 1 443 ? -46.369 3.139 21.435 1.00 30.06 443 ASP A O 1
ATOM 3533 N N . GLU A 1 444 ? -46.445 1.840 23.222 1.00 35.16 444 GLU A N 1
ATOM 3534 C CA . GLU A 1 444 ? -45.200 2.391 23.814 1.00 35.16 444 GLU A CA 1
ATOM 3535 C C . GLU A 1 444 ? -43.913 1.720 23.263 1.00 35.16 444 GLU A C 1
ATOM 3537 O O . GLU A 1 444 ? -42.868 1.707 23.910 1.00 35.16 444 GLU A O 1
ATOM 3542 N N . THR A 1 445 ? -43.948 1.130 22.061 1.00 36.88 445 THR A N 1
ATOM 3543 C CA . THR A 1 445 ? -42.774 0.445 21.468 1.00 36.88 445 THR A CA 1
ATOM 3544 C C . THR A 1 445 ? -42.224 1.078 20.190 1.00 36.88 445 THR A C 1
ATOM 3546 O O . THR A 1 445 ? -41.184 0.641 19.703 1.00 36.88 445 THR A O 1
ATOM 3549 N N . SER A 1 446 ? -42.821 2.162 19.686 1.00 37.91 446 SER A N 1
ATOM 3550 C CA . SER A 1 446 ? -42.510 2.696 18.348 1.00 37.91 446 SER A CA 1
ATOM 3551 C C . SER A 1 446 ? -41.155 3.413 18.183 1.00 37.91 446 SER A C 1
ATOM 3553 O O . SER A 1 446 ? -40.849 3.857 17.081 1.00 37.91 446 SER A O 1
ATOM 3555 N N . SER A 1 447 ? -40.311 3.524 19.222 1.00 45.59 447 SER A N 1
ATOM 3556 C CA . SER A 1 447 ? -39.021 4.246 19.137 1.00 45.59 447 SER A CA 1
ATOM 3557 C C . SER A 1 447 ? -37.756 3.374 19.211 1.00 45.59 447 SER A C 1
ATOM 3559 O O . SER A 1 447 ? -36.650 3.920 19.169 1.00 45.59 447 SER A O 1
ATOM 3561 N N . ASN A 1 448 ? -37.900 2.044 19.314 1.00 53.00 448 ASN A N 1
ATOM 3562 C CA . ASN A 1 448 ? -36.777 1.101 19.469 1.00 53.00 448 ASN A CA 1
ATOM 3563 C C . ASN A 1 448 ? -36.126 0.650 18.144 1.00 53.00 448 ASN A C 1
ATOM 3565 O O . ASN A 1 448 ? -35.040 0.076 18.185 1.00 53.00 448 ASN A O 1
ATOM 3569 N N . ASP A 1 449 ? -36.749 0.906 16.990 1.00 62.50 449 ASP A N 1
ATOM 3570 C CA . ASP A 1 449 ? -36.337 0.287 15.718 1.00 62.50 449 ASP A CA 1
ATOM 3571 C C . ASP A 1 449 ? -35.251 1.067 14.952 1.00 62.50 449 ASP A C 1
ATOM 3573 O O . ASP A 1 449 ? -34.527 0.483 14.149 1.00 62.50 449 ASP A O 1
ATOM 3577 N N . GLU A 1 450 ? -35.081 2.369 15.214 1.00 73.44 450 GLU A N 1
ATOM 3578 C CA . GLU A 1 450 ? -34.276 3.276 14.369 1.00 73.44 450 GLU A CA 1
ATOM 3579 C C . GLU A 1 450 ? -32.775 2.919 14.300 1.00 73.44 450 GLU A C 1
ATOM 3581 O O . GLU A 1 450 ? -32.106 3.248 13.326 1.00 73.44 450 GLU A O 1
ATOM 3586 N N . PHE A 1 451 ? -32.242 2.202 15.298 1.00 87.88 451 PHE A N 1
ATOM 3587 C CA . PHE A 1 451 ? -30.829 1.792 15.351 1.00 87.88 451 PHE A CA 1
ATOM 3588 C C . PHE A 1 451 ? -30.631 0.282 15.569 1.00 87.88 451 PHE A C 1
ATOM 3590 O O . PHE A 1 451 ? -29.526 -0.159 15.904 1.00 87.88 451 PHE A O 1
ATOM 3597 N N . GLU A 1 452 ? -31.669 -0.535 15.360 1.00 88.75 452 GLU A N 1
ATOM 3598 C CA . GLU A 1 452 ? -31.561 -1.995 15.513 1.00 88.75 452 GLU A CA 1
ATOM 3599 C C . GLU A 1 452 ? -30.563 -2.591 14.506 1.00 88.75 452 GLU A C 1
ATOM 3601 O O . GLU A 1 452 ? -29.792 -3.493 14.846 1.00 88.75 452 GLU A O 1
ATOM 3606 N N . GLU A 1 453 ? -30.494 -2.057 13.284 1.00 90.44 453 GLU A N 1
ATOM 3607 C CA . GLU A 1 453 ? -29.519 -2.489 12.273 1.00 90.44 453 GLU A CA 1
ATOM 3608 C C . GLU A 1 453 ? -28.077 -2.164 12.679 1.00 90.44 453 GLU A C 1
ATOM 3610 O O . GLU A 1 453 ? -27.200 -3.022 12.584 1.00 90.44 453 GLU A O 1
ATOM 3615 N N . LEU A 1 454 ? -27.819 -0.979 13.241 1.00 93.56 454 LEU A N 1
ATOM 3616 C CA . LEU A 1 454 ? -26.501 -0.615 13.772 1.00 93.56 454 LEU A CA 1
ATOM 3617 C C . LEU A 1 454 ? -26.061 -1.579 14.884 1.00 93.56 454 LEU A C 1
ATOM 3619 O O . LEU A 1 454 ? -24.905 -2.019 14.929 1.00 93.56 454 LEU A O 1
ATOM 3623 N N . ILE A 1 455 ? -26.986 -1.934 15.781 1.00 93.31 455 ILE A N 1
ATOM 3624 C CA . ILE A 1 455 ? -26.713 -2.861 16.882 1.00 93.31 455 ILE A CA 1
ATOM 3625 C C . ILE A 1 455 ? -26.484 -4.279 16.348 1.00 93.31 455 ILE A C 1
ATOM 3627 O O . ILE A 1 455 ? -25.537 -4.950 16.769 1.00 93.31 455 ILE A O 1
ATOM 3631 N N . SER A 1 456 ? -27.334 -4.754 15.441 1.00 91.56 456 SER A N 1
ATOM 3632 C CA . SER A 1 456 ? -27.345 -6.143 14.976 1.00 91.56 456 SER A CA 1
ATOM 3633 C C . SER A 1 456 ? -26.285 -6.452 13.915 1.00 91.56 456 SER A C 1
ATOM 3635 O O . SER A 1 456 ? -25.661 -7.512 14.009 1.00 91.56 456 SER A O 1
ATOM 3637 N N . LEU A 1 457 ? -26.035 -5.546 12.964 1.00 92.81 457 LEU A N 1
ATOM 3638 C CA . LEU A 1 457 ? -25.095 -5.736 11.852 1.00 92.81 457 LEU A CA 1
ATOM 3639 C C . LEU A 1 457 ? -23.664 -5.314 12.196 1.00 92.81 457 LEU A C 1
ATOM 3641 O O . LEU A 1 457 ? -22.718 -5.942 11.723 1.00 92.81 457 LEU A O 1
ATOM 3645 N N . VAL A 1 458 ? -23.487 -4.282 13.030 1.00 94.25 458 VAL A N 1
ATOM 3646 C CA . VAL A 1 458 ? -22.158 -3.708 13.302 1.00 94.25 458 VAL A CA 1
ATOM 3647 C C . VAL A 1 458 ? -21.719 -3.962 14.739 1.00 94.25 458 VAL A C 1
ATOM 3649 O O . VAL A 1 458 ? -20.753 -4.692 14.972 1.00 94.25 458 VAL A O 1
ATOM 3652 N N . LEU A 1 459 ? -22.420 -3.398 15.728 1.00 95.56 459 LEU A N 1
ATOM 3653 C CA . LEU A 1 459 ? -21.934 -3.373 17.111 1.00 95.56 459 LEU A CA 1
ATOM 3654 C C . LEU A 1 459 ? -21.865 -4.769 17.746 1.00 95.56 459 LEU A C 1
ATOM 3656 O O . LEU A 1 459 ? -20.876 -5.095 18.405 1.00 95.56 459 LEU A O 1
ATOM 3660 N N . ARG A 1 460 ? -22.889 -5.613 17.557 1.00 94.56 460 ARG A N 1
ATOM 3661 C CA . ARG A 1 460 ? -22.919 -6.975 18.109 1.00 94.56 460 ARG A CA 1
ATOM 3662 C C . ARG A 1 460 ? -21.828 -7.853 17.479 1.00 94.56 460 ARG A C 1
ATOM 3664 O O . ARG A 1 460 ? -21.059 -8.422 18.257 1.00 94.56 460 ARG A O 1
ATOM 3671 N N . PRO A 1 461 ? -21.680 -7.963 16.142 1.00 95.25 461 PRO A N 1
ATOM 3672 C CA . PRO A 1 461 ? -20.576 -8.712 15.538 1.00 95.25 461 PRO A CA 1
ATOM 3673 C C . PRO A 1 461 ? -19.198 -8.175 15.936 1.00 95.25 461 PRO A C 1
ATOM 3675 O O . PRO A 1 461 ? -18.325 -8.966 16.299 1.00 95.25 461 PRO A O 1
ATOM 3678 N N . LEU A 1 462 ? -19.029 -6.846 15.976 1.00 95.88 462 LEU A N 1
ATOM 3679 C CA . LEU A 1 462 ? -17.811 -6.199 16.468 1.00 95.88 462 LEU A CA 1
ATOM 3680 C C . LEU A 1 462 ? -17.505 -6.624 17.906 1.00 95.88 462 LEU A C 1
ATOM 3682 O O . LEU A 1 462 ? -16.379 -7.008 18.206 1.00 95.88 462 LEU A O 1
ATOM 3686 N N . PHE A 1 463 ? -18.496 -6.632 18.796 1.00 96.12 463 PHE A N 1
ATOM 3687 C CA . PHE A 1 463 ? -18.298 -7.079 20.170 1.00 96.12 463 PHE A CA 1
ATOM 3688 C C . PHE A 1 463 ? -17.834 -8.541 20.244 1.00 96.12 463 PHE A C 1
ATOM 3690 O O . PHE A 1 463 ? -16.953 -8.859 21.044 1.00 96.12 463 PHE A O 1
ATOM 3697 N N . MET A 1 464 ? -18.375 -9.438 19.408 1.00 93.69 464 MET A N 1
ATOM 3698 C CA . MET A 1 464 ? -18.036 -10.870 19.443 1.00 93.69 464 MET A CA 1
ATOM 3699 C C . MET A 1 464 ? -16.542 -11.139 19.221 1.00 93.69 464 MET A C 1
ATOM 3701 O O . MET A 1 464 ? -15.989 -12.007 19.907 1.00 93.69 464 MET A O 1
ATOM 3705 N N . GLN A 1 465 ? -15.901 -10.385 18.321 1.00 94.38 465 GLN A N 1
ATOM 3706 C CA . GLN A 1 465 ? -14.488 -10.544 17.942 1.00 94.38 465 GLN A CA 1
ATOM 3707 C C . GLN A 1 465 ? -13.486 -9.890 18.910 1.00 94.38 465 GLN A C 1
ATOM 3709 O O . GLN A 1 465 ? -12.289 -10.166 18.827 1.00 94.38 465 GLN A O 1
ATOM 3714 N N . LEU A 1 466 ? -13.944 -9.047 19.842 1.00 95.38 466 LEU A N 1
ATOM 3715 C CA . LEU A 1 466 ? -13.062 -8.373 20.797 1.00 95.38 466 LEU A CA 1
ATOM 3716 C C . LEU A 1 466 ? -12.402 -9.345 21.786 1.00 95.38 466 LEU A C 1
ATOM 3718 O O . LEU A 1 466 ? -12.947 -10.394 22.151 1.00 95.38 466 LEU A O 1
ATOM 3722 N N . SER A 1 467 ? -11.232 -8.945 22.290 1.00 95.44 467 SER A N 1
ATOM 3723 C CA . SER A 1 467 ? -10.564 -9.643 23.388 1.00 95.44 467 SER A CA 1
ATOM 3724 C C . SER A 1 467 ? -11.398 -9.572 24.676 1.00 95.44 467 SER A C 1
ATOM 3726 O O . SER A 1 467 ? -12.210 -8.666 24.857 1.00 95.44 467 SER A O 1
ATOM 3728 N N . VAL A 1 468 ? -11.182 -10.497 25.620 1.00 93.56 468 VAL A N 1
ATOM 3729 C CA . VAL A 1 468 ? -11.905 -10.505 26.911 1.00 93.56 468 VAL A CA 1
ATOM 3730 C C . VAL A 1 468 ? -11.753 -9.173 27.655 1.00 93.56 468 VAL A C 1
ATOM 3732 O O . VAL A 1 468 ? -12.728 -8.673 28.206 1.00 93.56 468 VAL A O 1
ATOM 3735 N N . LYS A 1 469 ? -10.553 -8.578 27.630 1.00 92.81 469 LYS A N 1
ATOM 3736 C CA . LYS A 1 469 ? -10.288 -7.285 28.271 1.00 92.81 469 LYS A CA 1
ATOM 3737 C C . LYS A 1 469 ? -11.112 -6.169 27.627 1.00 92.81 469 LYS A C 1
ATOM 3739 O O . LYS A 1 469 ? -11.756 -5.402 28.333 1.00 92.81 469 LYS A O 1
ATOM 3744 N N . ASP A 1 470 ? -11.135 -6.114 26.300 1.00 94.94 470 ASP A N 1
ATOM 3745 C CA . ASP A 1 470 ? -11.846 -5.057 25.581 1.00 94.94 470 ASP A CA 1
ATOM 3746 C C . ASP A 1 470 ? -13.369 -5.225 25.684 1.00 94.94 470 ASP A C 1
ATOM 3748 O O . ASP A 1 470 ? -14.079 -4.238 25.849 1.00 94.94 470 ASP A O 1
ATOM 3752 N N . LYS A 1 471 ? -13.880 -6.467 25.698 1.00 95.56 471 LYS A N 1
ATOM 3753 C CA . LYS A 1 471 ? -15.298 -6.758 25.983 1.00 95.56 471 LYS A CA 1
ATOM 3754 C C . LYS A 1 471 ? -15.740 -6.170 27.321 1.00 95.56 471 LYS A C 1
ATOM 3756 O O . LYS A 1 471 ? -16.833 -5.623 27.415 1.00 95.56 471 LYS A O 1
ATOM 3761 N N . MET A 1 472 ? -14.903 -6.275 28.351 1.00 92.19 472 MET A N 1
ATOM 3762 C CA . MET A 1 472 ? -15.210 -5.721 29.672 1.00 92.19 472 MET A CA 1
ATOM 3763 C C . MET A 1 472 ? -15.262 -4.193 29.663 1.00 92.19 472 MET A C 1
ATOM 3765 O O . MET A 1 472 ? -16.166 -3.624 30.266 1.00 92.19 472 MET A O 1
ATOM 3769 N N . GLU A 1 473 ? -14.322 -3.536 28.979 1.00 92.62 473 GLU A N 1
ATOM 3770 C CA . GLU A 1 473 ? -14.305 -2.072 28.844 1.00 92.62 473 GLU A CA 1
ATOM 3771 C C . GLU A 1 473 ? -15.538 -1.564 28.076 1.00 92.62 473 GLU A C 1
ATOM 3773 O O . GLU A 1 473 ? -16.168 -0.595 28.490 1.00 92.62 473 GLU A O 1
ATOM 3778 N N . VAL A 1 474 ? -15.925 -2.250 26.995 1.00 95.00 474 VAL A N 1
ATOM 3779 C CA . VAL A 1 474 ? -17.112 -1.908 26.192 1.00 95.00 474 VAL A CA 1
ATOM 3780 C C . VAL A 1 474 ? -18.414 -2.139 26.971 1.00 95.00 474 VAL A C 1
ATOM 3782 O O . VAL A 1 474 ? -19.309 -1.299 26.926 1.00 95.00 474 VAL A O 1
ATOM 3785 N N . LEU A 1 475 ? -18.523 -3.241 27.725 1.00 93.12 475 LEU A N 1
ATOM 3786 C CA . LEU A 1 475 ? -19.682 -3.502 28.591 1.00 93.12 475 LEU A CA 1
ATOM 3787 C C . LEU A 1 475 ? -19.835 -2.457 29.690 1.00 93.12 475 LEU A C 1
ATOM 3789 O O . LEU A 1 475 ? -20.954 -2.046 29.980 1.00 93.12 475 LEU A O 1
ATOM 3793 N N . LEU A 1 476 ? -18.720 -2.045 30.296 1.00 89.94 476 LEU A N 1
ATOM 3794 C CA . LEU A 1 476 ? -18.735 -1.025 31.333 1.00 89.94 476 LEU A CA 1
ATOM 3795 C C . LEU A 1 476 ? -19.268 0.301 30.786 1.00 89.94 476 LEU A C 1
ATOM 3797 O O . LEU A 1 476 ? -20.170 0.865 31.389 1.00 89.94 476 LEU A O 1
ATOM 3801 N N . LEU A 1 477 ? -18.775 0.744 29.625 1.00 91.75 477 LEU A N 1
ATOM 3802 C CA . LEU A 1 477 ? -19.246 1.980 28.995 1.00 91.75 477 LEU A CA 1
ATOM 3803 C C . LEU A 1 477 ? -20.747 1.926 28.678 1.00 91.75 477 LEU A C 1
ATOM 3805 O O . LEU A 1 477 ? -21.471 2.878 28.953 1.00 91.75 477 LEU A O 1
ATOM 3809 N N . ARG A 1 478 ? -21.225 0.798 28.135 1.00 92.94 478 ARG A N 1
ATOM 3810 C CA . ARG A 1 478 ? -22.652 0.596 27.840 1.00 92.94 478 ARG A CA 1
ATOM 3811 C C . ARG A 1 478 ? -23.513 0.736 29.097 1.00 92.94 478 ARG A C 1
ATOM 3813 O O . ARG A 1 478 ? -24.586 1.332 29.037 1.00 92.94 478 ARG A O 1
ATOM 3820 N N . ASP A 1 479 ? -23.062 0.145 30.201 1.00 88.38 479 ASP A N 1
ATOM 3821 C CA . ASP A 1 479 ? -23.780 0.185 31.474 1.00 88.38 479 ASP A CA 1
ATOM 3822 C C . ASP A 1 479 ? -23.727 1.591 32.100 1.00 88.38 479 ASP A C 1
ATOM 3824 O O . ASP A 1 479 ? -24.752 2.079 32.564 1.00 88.38 479 ASP A O 1
ATOM 3828 N N . GLU A 1 480 ? -22.576 2.273 32.049 1.00 87.38 480 GLU A N 1
ATOM 3829 C CA . GLU A 1 480 ? -22.404 3.656 32.527 1.00 87.38 480 GLU A CA 1
ATOM 3830 C C . GLU A 1 480 ? -23.301 4.653 31.777 1.00 87.38 480 GLU A C 1
ATOM 3832 O O . GLU A 1 480 ? -23.851 5.562 32.392 1.00 87.38 480 GLU A O 1
ATOM 3837 N N . GLN A 1 481 ? -23.487 4.459 30.469 1.00 87.06 481 GLN A N 1
ATOM 3838 C CA . GLN A 1 481 ? -24.331 5.304 29.616 1.00 87.06 481 GLN A CA 1
ATOM 3839 C C . GLN A 1 481 ? -25.808 4.878 29.591 1.00 87.06 481 GLN A C 1
ATOM 3841 O O . GLN A 1 481 ? -26.592 5.440 28.833 1.00 87.06 481 GLN A O 1
ATOM 3846 N N . ASN A 1 482 ? -26.206 3.869 30.379 1.00 85.38 482 ASN A N 1
ATOM 3847 C CA . ASN A 1 482 ? -27.581 3.355 30.449 1.00 85.38 482 ASN A CA 1
ATOM 3848 C C . ASN A 1 482 ? -28.219 3.021 29.082 1.00 85.38 482 ASN A C 1
ATOM 3850 O O . ASN A 1 482 ? -29.443 3.005 28.947 1.00 85.38 482 ASN A O 1
ATOM 3854 N N . VAL A 1 483 ? -27.409 2.673 28.074 1.00 88.06 483 VAL A N 1
ATOM 3855 C CA . VAL A 1 483 ? -27.864 2.495 26.679 1.00 88.06 483 VAL A CA 1
ATOM 3856 C C . VAL A 1 483 ? -28.952 1.419 26.560 1.00 88.06 483 VAL A C 1
ATOM 3858 O O . VAL A 1 483 ? -29.847 1.498 25.725 1.00 88.06 483 VAL A O 1
ATOM 3861 N N . THR A 1 484 ? -28.922 0.420 27.445 1.00 86.31 484 THR A N 1
ATOM 3862 C CA . THR A 1 484 ? -29.910 -0.669 27.504 1.00 86.31 484 THR A CA 1
ATOM 3863 C C . THR A 1 484 ? -31.312 -0.241 27.949 1.00 86.31 484 THR A C 1
ATOM 3865 O O . THR A 1 484 ? -32.215 -1.072 27.916 1.00 86.31 484 THR A O 1
ATOM 3868 N N . GLN A 1 485 ? -31.502 0.997 28.424 1.00 83.06 485 GLN A N 1
ATOM 3869 C CA . GLN A 1 485 ? -32.831 1.533 28.741 1.00 83.06 485 GLN A CA 1
ATOM 3870 C C . GLN A 1 485 ? -33.570 1.997 27.481 1.00 83.06 485 GLN A C 1
ATOM 3872 O O . GLN A 1 485 ? -34.783 1.840 27.407 1.00 83.06 485 GLN A O 1
ATOM 3877 N N . GLY A 1 486 ? -32.838 2.522 26.492 1.00 82.06 486 GLY A N 1
ATOM 3878 C CA . GLY A 1 486 ? -33.417 3.055 25.257 1.00 82.06 486 GLY A CA 1
ATOM 3879 C C . GLY A 1 486 ? -33.301 2.148 24.032 1.00 82.06 486 GLY A C 1
ATOM 3880 O O . GLY A 1 486 ? -33.869 2.497 23.005 1.00 82.06 486 GLY A O 1
ATOM 3881 N N . PHE A 1 487 ? -32.566 1.030 24.114 1.00 87.88 487 PHE A N 1
ATOM 3882 C CA . PHE A 1 487 ? -32.335 0.121 22.984 1.00 87.88 487 PHE A CA 1
ATOM 3883 C C . PHE A 1 487 ? -32.304 -1.355 23.396 1.00 87.88 487 PHE A C 1
ATOM 3885 O O . PHE A 1 487 ? -31.787 -1.722 24.459 1.00 87.88 487 PHE A O 1
ATOM 3892 N N . ASN A 1 488 ? -32.784 -2.234 22.512 1.00 88.31 488 ASN A N 1
ATOM 3893 C CA . ASN A 1 488 ? -32.821 -3.674 22.746 1.00 88.31 488 ASN A CA 1
ATOM 3894 C C . ASN A 1 488 ? -31.570 -4.399 22.211 1.00 88.31 488 ASN A C 1
ATOM 3896 O O . ASN A 1 488 ? -31.431 -4.682 21.032 1.00 88.31 488 ASN A O 1
ATOM 3900 N N . PHE A 1 489 ? -30.685 -4.838 23.105 1.00 90.62 489 PHE A N 1
ATOM 3901 C CA . PHE A 1 489 ? -29.498 -5.624 22.727 1.00 90.62 489 PHE A CA 1
ATOM 3902 C C . PHE A 1 489 ? -29.760 -7.137 22.645 1.00 90.62 489 PHE A C 1
ATOM 3904 O O . PHE A 1 489 ? -28.871 -7.928 22.297 1.00 90.62 489 PHE A O 1
ATOM 3911 N N . LYS A 1 490 ? -30.967 -7.596 22.974 1.00 88.25 490 LYS A N 1
ATOM 3912 C CA . LYS A 1 490 ? -31.256 -9.019 23.134 1.00 88.25 490 LYS A CA 1
ATOM 3913 C C . LYS A 1 490 ? -31.401 -9.707 21.779 1.00 88.25 490 LYS A C 1
ATOM 3915 O O . LYS A 1 490 ? -32.286 -9.387 20.999 1.00 88.25 490 LYS A O 1
ATOM 3920 N N . ALA A 1 491 ? -30.571 -10.718 21.534 1.00 86.00 491 ALA A N 1
ATOM 3921 C CA . ALA A 1 491 ? -30.742 -11.581 20.371 1.00 86.00 491 ALA A CA 1
ATOM 3922 C C . ALA A 1 491 ? -32.007 -12.461 20.498 1.00 86.00 491 ALA A C 1
ATOM 3924 O O . ALA A 1 491 ? -32.374 -12.834 21.622 1.00 86.00 491 ALA A O 1
ATOM 3925 N N . PRO A 1 492 ? -32.622 -12.886 19.377 1.00 84.94 492 PRO A N 1
ATOM 3926 C CA . PRO A 1 492 ? -33.852 -13.685 19.390 1.00 84.94 492 PRO A CA 1
ATOM 3927 C C . PRO A 1 492 ? -33.738 -14.983 20.207 1.00 84.94 492 PRO A C 1
ATOM 3929 O O . PRO A 1 492 ? -34.643 -15.349 20.956 1.00 84.94 492 PRO A O 1
ATOM 3932 N N . ASP A 1 493 ? -32.589 -15.653 20.129 1.00 89.31 493 ASP A N 1
ATOM 3933 C CA . ASP A 1 493 ? -32.300 -16.942 20.767 1.00 89.31 493 ASP A CA 1
ATOM 3934 C C . ASP A 1 493 ? -31.586 -16.816 22.132 1.00 89.31 493 ASP A C 1
ATOM 3936 O O . ASP A 1 493 ? -31.188 -17.822 22.730 1.00 89.31 493 ASP A O 1
ATOM 3940 N N . HIS A 1 494 ? -31.447 -15.593 22.664 1.00 88.56 494 HIS A N 1
ATOM 3941 C CA . HIS A 1 494 ? -30.690 -15.300 23.888 1.00 88.56 494 HIS A CA 1
ATOM 3942 C C . HIS A 1 494 ? -31.083 -16.206 25.068 1.00 88.56 494 HIS A C 1
ATOM 3944 O O . HIS A 1 494 ? -30.228 -16.721 25.790 1.00 88.56 494 HIS A O 1
ATOM 3950 N N . ARG A 1 495 ? -32.391 -16.435 25.269 1.00 90.38 495 ARG A N 1
ATOM 3951 C CA . ARG A 1 495 ? -32.894 -17.264 26.377 1.00 90.38 495 ARG A CA 1
ATOM 3952 C C . ARG A 1 495 ? -32.390 -18.704 26.274 1.00 90.38 495 ARG A C 1
ATOM 3954 O O . ARG A 1 495 ? -31.964 -19.267 27.279 1.00 90.38 495 ARG A O 1
ATOM 3961 N N . GLU A 1 496 ? -32.432 -19.296 25.084 1.00 91.56 496 GLU A N 1
ATOM 3962 C CA . GLU A 1 496 ? -31.968 -20.667 24.877 1.00 91.56 496 GLU A CA 1
ATOM 3963 C C . GLU A 1 496 ? -30.455 -20.775 25.040 1.00 91.56 496 GLU A C 1
ATOM 3965 O O . GLU A 1 496 ? -29.988 -21.679 25.735 1.00 91.56 496 GLU A O 1
ATOM 3970 N N . ARG A 1 497 ? -29.690 -19.841 24.456 1.00 92.19 497 ARG A N 1
ATOM 3971 C CA . ARG A 1 497 ? -28.227 -19.808 24.593 1.00 92.19 497 ARG A CA 1
ATOM 3972 C C . ARG A 1 497 ? -27.797 -19.684 26.047 1.00 92.19 497 ARG A C 1
ATOM 3974 O O . ARG A 1 497 ? -26.925 -20.429 26.482 1.00 92.19 497 ARG A O 1
ATOM 3981 N N . ARG A 1 498 ? -28.458 -18.824 26.821 1.00 92.88 498 ARG A N 1
ATOM 3982 C CA . ARG A 1 498 ? -28.178 -18.647 28.248 1.00 92.88 498 ARG A CA 1
ATOM 3983 C C . ARG A 1 498 ? -28.480 -19.902 29.071 1.00 92.88 498 ARG A C 1
ATOM 3985 O O . ARG A 1 498 ? -27.658 -20.307 29.889 1.00 92.88 498 ARG A O 1
ATOM 3992 N N . ILE A 1 499 ? -29.617 -20.559 28.826 1.00 90.56 499 ILE A N 1
ATOM 3993 C CA . ILE A 1 499 ? -29.957 -21.831 29.488 1.00 90.56 499 ILE A CA 1
ATOM 3994 C C . ILE A 1 499 ? -28.926 -22.912 29.137 1.00 90.56 499 ILE A C 1
ATOM 3996 O O . ILE A 1 499 ? -28.438 -23.608 30.027 1.00 90.56 499 ILE A O 1
ATOM 4000 N N . ARG A 1 500 ? -28.559 -23.045 27.854 1.00 91.06 500 ARG A N 1
ATOM 4001 C CA . ARG A 1 500 ? -27.543 -24.012 27.404 1.00 91.06 500 ARG A CA 1
ATOM 4002 C C . ARG A 1 500 ? -26.184 -23.734 28.043 1.00 91.06 500 ARG A C 1
ATOM 4004 O O . ARG A 1 500 ? -25.588 -24.668 28.568 1.00 91.06 500 ARG A O 1
ATOM 4011 N N . PHE A 1 501 ? -25.748 -22.474 28.063 1.00 92.69 501 PHE A N 1
ATOM 4012 C CA . PHE A 1 501 ? -24.502 -22.038 28.696 1.00 92.69 501 PHE A CA 1
ATOM 4013 C C . PHE A 1 501 ? -24.429 -22.500 30.153 1.00 92.69 501 PHE A C 1
ATOM 4015 O O . PHE A 1 501 ? -23.493 -23.195 30.542 1.00 92.69 501 PHE A O 1
ATOM 4022 N N . PHE A 1 502 ? -25.454 -22.187 30.950 1.00 91.31 502 PHE A N 1
ATOM 4023 C CA . PHE A 1 502 ? -25.471 -22.543 32.366 1.00 91.31 502 PHE A CA 1
ATOM 4024 C C . PHE A 1 502 ? -25.594 -24.053 32.614 1.00 91.31 502 PHE A C 1
ATOM 4026 O O . PHE A 1 502 ? -24.959 -24.567 33.535 1.00 91.31 502 PHE A O 1
ATOM 4033 N N . ASN A 1 503 ? -26.341 -24.778 31.777 1.00 88.00 503 ASN A N 1
ATOM 4034 C CA . ASN A 1 503 ? -26.451 -26.238 31.865 1.00 88.00 503 ASN A CA 1
ATOM 4035 C C . ASN A 1 503 ? -25.144 -26.967 31.505 1.00 88.00 503 ASN A C 1
ATOM 4037 O O . ASN A 1 503 ? -24.946 -28.097 31.943 1.00 88.00 503 ASN A O 1
ATOM 4041 N N . GLN A 1 504 ? -24.264 -26.345 30.716 1.00 86.75 504 GLN A N 1
ATOM 4042 C CA . GLN A 1 504 ? -22.989 -26.916 30.261 1.00 86.75 504 GLN A CA 1
ATOM 4043 C C . GLN A 1 504 ? -21.791 -26.555 31.160 1.00 86.75 504 GLN A C 1
ATOM 4045 O O . GLN A 1 504 ? -20.656 -26.922 30.850 1.00 86.75 504 GLN A O 1
ATOM 4050 N N . LEU A 1 505 ? -22.003 -25.849 32.279 1.00 84.31 505 LEU A N 1
ATOM 4051 C CA . LEU A 1 505 ? -20.930 -25.491 33.215 1.00 84.31 505 LEU A CA 1
ATOM 4052 C C . LEU A 1 505 ? -20.392 -26.724 33.978 1.00 84.31 505 LEU A C 1
ATOM 4054 O O . LEU A 1 505 ? -20.775 -27.009 35.117 1.00 84.31 505 LEU A O 1
ATOM 4058 N N . ASP A 1 506 ? -19.439 -27.434 33.371 1.00 68.50 506 ASP A N 1
ATOM 4059 C CA . ASP A 1 506 ? -18.839 -28.671 33.894 1.00 68.50 506 ASP A CA 1
ATOM 4060 C C . ASP A 1 506 ? -17.596 -28.485 34.790 1.00 68.50 506 ASP A C 1
ATOM 4062 O O . ASP A 1 506 ? -16.969 -27.427 34.839 1.00 68.50 506 ASP A O 1
ATOM 4066 N N . ASN A 1 507 ? -17.279 -29.527 35.573 1.00 55.09 507 ASN A N 1
ATOM 4067 C CA . ASN A 1 507 ? -16.284 -29.526 36.666 1.00 55.09 507 ASN A CA 1
ATOM 4068 C C . ASN A 1 507 ? -14.814 -29.384 36.211 1.00 55.09 507 ASN A C 1
ATOM 4070 O O . ASN A 1 507 ? -13.958 -29.062 37.032 1.00 55.09 507 ASN A O 1
ATOM 4074 N N . SER A 1 508 ? -14.504 -29.662 34.943 1.00 57.69 508 SER A N 1
ATOM 4075 C CA . SER A 1 508 ? -13.133 -29.833 34.431 1.00 57.69 508 SER A CA 1
ATOM 4076 C C . SER A 1 508 ? -12.641 -28.708 33.513 1.00 57.69 508 SER A C 1
ATOM 4078 O O . SER A 1 508 ? -11.450 -28.671 33.200 1.00 57.69 508 SER A O 1
ATOM 4080 N N . ASN A 1 509 ? -13.510 -27.778 33.104 1.00 58.81 509 ASN A N 1
ATOM 4081 C CA . ASN A 1 509 ? -13.175 -26.718 32.150 1.00 58.81 509 ASN A CA 1
ATOM 4082 C C . ASN A 1 509 ? -13.017 -25.349 32.833 1.00 58.81 509 ASN A C 1
ATOM 4084 O O . ASN A 1 509 ? -13.706 -25.024 33.800 1.00 58.81 509 ASN A O 1
ATOM 4088 N N . ARG A 1 510 ? -12.099 -24.520 32.314 1.00 76.12 510 ARG A N 1
ATOM 4089 C CA . ARG A 1 510 ? -11.994 -23.097 32.689 1.00 76.12 510 ARG A CA 1
ATOM 4090 C C . ARG A 1 510 ? -13.319 -22.397 32.366 1.00 76.12 510 ARG A C 1
ATOM 4092 O O . ARG A 1 510 ? -13.897 -22.672 31.319 1.00 76.12 510 ARG A O 1
ATOM 4099 N N . PHE A 1 511 ? -13.775 -21.489 33.235 1.00 86.00 511 PHE A N 1
ATOM 4100 C CA . PHE A 1 511 ? -15.017 -20.743 33.008 1.00 86.00 511 PHE A CA 1
ATOM 4101 C C . PHE A 1 511 ? -14.958 -20.002 31.655 1.00 86.00 511 PHE A C 1
ATOM 4103 O O . PHE A 1 511 ? -14.010 -19.235 31.443 1.00 86.00 511 PHE A O 1
ATOM 4110 N N . PRO A 1 512 ? -15.929 -20.209 30.747 1.00 90.88 512 PRO A N 1
ATOM 4111 C CA . PRO A 1 512 ? -15.950 -19.594 29.419 1.00 90.88 512 PRO A CA 1
ATOM 4112 C C . PRO A 1 512 ? -16.327 -18.102 29.493 1.00 90.88 512 PRO A C 1
ATOM 4114 O O . PRO A 1 512 ? -17.412 -17.678 29.103 1.00 90.88 512 PRO A O 1
ATOM 4117 N N . ILE A 1 513 ? -15.4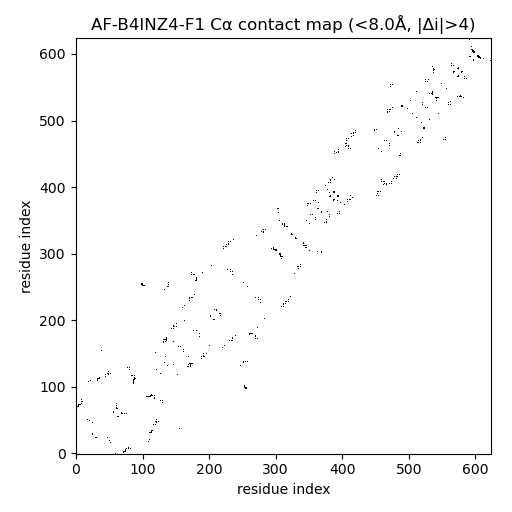02 -17.280 30.003 1.00 91.62 513 ILE A N 1
ATOM 4118 C CA . ILE A 1 513 ? -15.625 -15.850 30.267 1.00 91.62 513 ILE A CA 1
ATOM 4119 C C . ILE A 1 513 ? -16.035 -15.071 29.014 1.00 91.62 513 ILE A C 1
ATOM 4121 O O . ILE A 1 513 ? -16.895 -14.206 29.091 1.00 91.62 513 ILE A O 1
ATOM 4125 N N . SER A 1 514 ? -15.468 -15.396 27.849 1.00 93.12 514 SER A N 1
ATOM 4126 C CA . SER A 1 514 ? -15.807 -14.712 26.595 1.00 93.12 514 SER A CA 1
ATOM 4127 C C . SER A 1 514 ? -17.284 -14.895 26.229 1.00 93.12 514 SER A C 1
ATOM 4129 O O . SER A 1 514 ? -17.948 -13.923 25.882 1.00 93.12 514 SER A O 1
ATOM 4131 N N . GLU A 1 515 ? -17.810 -16.117 26.360 1.00 93.19 515 GLU A N 1
ATOM 4132 C CA . GLU A 1 515 ? -19.222 -16.432 26.101 1.00 93.19 515 GLU A CA 1
ATOM 4133 C C . GLU A 1 515 ? -20.141 -15.814 27.161 1.00 93.19 515 GLU A C 1
ATOM 4135 O O . GLU A 1 515 ? -21.196 -15.279 26.828 1.00 93.19 515 GLU A O 1
ATOM 4140 N N . PHE A 1 516 ? -19.717 -15.805 28.428 1.00 94.81 516 PHE A N 1
ATOM 4141 C CA . PHE A 1 516 ? -20.452 -15.125 29.495 1.00 94.81 516 PHE A CA 1
ATOM 4142 C C . PHE A 1 516 ? -20.607 -13.623 29.222 1.00 94.81 516 PHE A C 1
ATOM 4144 O O . PHE A 1 516 ? -21.713 -13.097 29.295 1.00 94.81 516 PHE A O 1
ATOM 4151 N N . LEU A 1 517 ? -19.521 -12.934 28.849 1.00 95.25 517 LEU A N 1
ATOM 4152 C CA . LEU A 1 517 ? -19.562 -11.503 28.526 1.00 95.25 517 LEU A CA 1
ATOM 4153 C C . LEU A 1 517 ? -20.436 -11.216 27.298 1.00 95.25 517 LEU A C 1
ATOM 4155 O O . LEU A 1 517 ? -21.077 -10.173 27.240 1.00 95.25 517 LEU A O 1
ATOM 4159 N N . VAL A 1 518 ? -20.510 -12.146 26.343 1.00 95.06 518 VAL A N 1
ATOM 4160 C CA . VAL A 1 518 ? -21.443 -12.073 25.208 1.00 95.06 518 VAL A CA 1
ATOM 4161 C C . VAL A 1 518 ? -22.896 -12.139 25.673 1.00 95.06 518 VAL A C 1
ATOM 4163 O O . VAL A 1 518 ? -23.700 -11.309 25.261 1.00 95.06 518 VAL A O 1
ATOM 4166 N N . LEU A 1 519 ? -23.238 -13.049 26.585 1.00 94.88 519 LEU A N 1
ATOM 4167 C CA . LEU A 1 519 ? -24.583 -13.091 27.171 1.00 94.88 519 LEU A CA 1
ATOM 4168 C C . LEU A 1 519 ? -24.893 -11.813 27.969 1.00 94.88 519 LEU A C 1
ATOM 4170 O O . LEU A 1 519 ? -26.007 -11.293 27.886 1.00 94.88 519 LEU A O 1
ATOM 4174 N N . CYS A 1 520 ? -23.902 -11.255 28.672 1.00 94.25 520 CYS A N 1
ATOM 4175 C CA . CYS A 1 520 ? -24.038 -9.965 29.348 1.00 94.25 520 CYS A CA 1
ATOM 4176 C C . CYS A 1 520 ? -24.210 -8.792 28.372 1.00 94.25 520 CYS A C 1
ATOM 4178 O O . CYS A 1 520 ? -24.926 -7.836 28.682 1.00 94.25 520 CYS A O 1
ATOM 4180 N N . PHE A 1 521 ? -23.603 -8.861 27.186 1.00 94.19 521 PHE A N 1
ATOM 4181 C CA . PHE A 1 521 ? -23.796 -7.870 26.127 1.00 94.19 521 PHE A CA 1
ATOM 4182 C C . PHE A 1 521 ? -25.242 -7.845 25.616 1.00 94.19 521 PHE A C 1
ATOM 4184 O O . PHE A 1 521 ? -25.770 -6.789 25.292 1.00 94.19 521 PHE A O 1
ATOM 4191 N N . GLU A 1 522 ? -25.918 -8.988 25.626 1.00 92.38 522 GLU A N 1
ATOM 4192 C CA . GLU A 1 522 ? -27.307 -9.096 25.180 1.00 92.38 522 GLU A CA 1
ATOM 4193 C C . GLU A 1 522 ? -28.310 -8.742 26.282 1.00 92.38 522 GLU A C 1
ATOM 4195 O O . GLU A 1 522 ? -29.288 -8.041 26.035 1.00 92.38 522 GLU A O 1
ATOM 4200 N N . ASN A 1 523 ? -28.089 -9.240 27.503 1.00 92.12 523 ASN A N 1
ATOM 4201 C CA . ASN A 1 523 ? -28.891 -8.903 28.678 1.00 92.12 523 ASN A CA 1
ATOM 4202 C C . ASN A 1 523 ? -28.110 -9.210 29.965 1.00 92.12 523 ASN A C 1
ATOM 4204 O O . ASN A 1 523 ? -28.173 -10.320 30.505 1.00 92.12 523 ASN A O 1
ATOM 4208 N N . ALA A 1 524 ? -27.369 -8.222 30.468 1.00 91.44 524 ALA A N 1
ATOM 4209 C CA . ALA A 1 524 ? -26.559 -8.382 31.675 1.00 91.44 524 ALA A CA 1
ATOM 4210 C C . ALA A 1 524 ? -27.410 -8.685 32.911 1.00 91.44 524 ALA A C 1
ATOM 4212 O O . ALA A 1 524 ? -27.132 -9.665 33.600 1.00 91.44 524 ALA A O 1
ATOM 4213 N N . LYS A 1 525 ? -28.486 -7.922 33.141 1.00 90.25 525 LYS A N 1
ATOM 4214 C CA . LYS A 1 525 ? -29.361 -8.086 34.311 1.00 90.25 525 LYS A CA 1
ATOM 4215 C C . LYS A 1 525 ? -29.859 -9.525 34.455 1.00 90.25 525 LYS A C 1
ATOM 4217 O O . LYS A 1 525 ? -29.666 -10.146 35.497 1.00 90.25 525 LYS A O 1
ATOM 4222 N N . GLN A 1 526 ? -30.454 -10.089 33.403 1.00 92.25 526 GLN A N 1
ATOM 4223 C CA . GLN A 1 526 ? -30.984 -11.451 33.460 1.00 92.25 526 GLN A CA 1
ATOM 4224 C C . GLN A 1 526 ? -29.874 -12.509 33.515 1.00 92.25 526 GLN A C 1
ATOM 4226 O O . GLN A 1 526 ? -30.039 -13.531 34.177 1.00 92.25 526 GLN A O 1
ATOM 4231 N N . THR A 1 527 ? -28.741 -12.276 32.847 1.00 94.12 527 THR A N 1
ATOM 4232 C CA . THR A 1 527 ? -27.595 -13.199 32.878 1.00 94.12 527 THR A CA 1
ATOM 4233 C C . THR A 1 527 ? -26.997 -13.313 34.276 1.00 94.12 527 THR A C 1
ATOM 4235 O O . THR A 1 527 ? -26.756 -14.424 34.751 1.00 94.12 527 THR A O 1
ATOM 4238 N N . TRP A 1 528 ? -26.837 -12.189 34.973 1.00 92.44 528 TRP A N 1
ATOM 4239 C CA . TRP A 1 528 ? -26.376 -12.165 36.357 1.00 92.44 528 TRP A CA 1
ATOM 4240 C C . TRP A 1 528 ? -27.393 -12.776 37.329 1.00 92.44 528 TRP A C 1
ATOM 4242 O O . TRP A 1 528 ? -26.995 -13.557 38.196 1.00 92.44 528 TRP A O 1
ATOM 4252 N N . ILE A 1 529 ? -28.695 -12.510 37.151 1.00 91.94 529 ILE A N 1
ATOM 4253 C CA . ILE A 1 529 ? -29.759 -13.120 37.968 1.00 91.94 529 ILE A CA 1
ATOM 4254 C C . ILE A 1 529 ? -29.739 -14.648 37.838 1.00 91.94 529 ILE A C 1
ATOM 4256 O O . ILE A 1 529 ? -29.651 -15.339 38.853 1.00 91.94 529 ILE A O 1
ATOM 4260 N N . ASP A 1 530 ? -29.740 -15.188 36.619 1.00 92.19 530 ASP A N 1
ATOM 4261 C CA . ASP A 1 530 ? -29.730 -16.640 36.404 1.00 92.19 530 ASP A CA 1
ATOM 426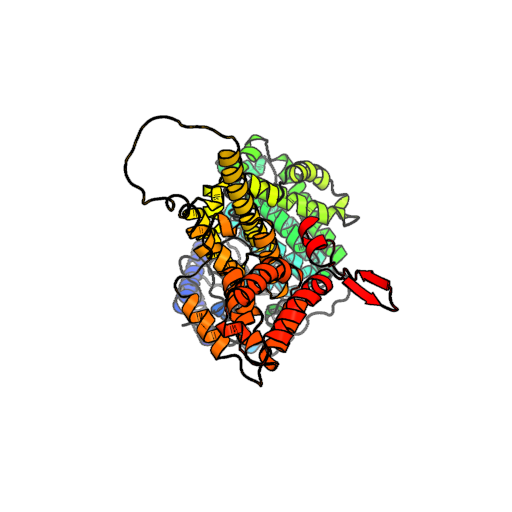2 C C . ASP A 1 530 ? -28.446 -17.282 36.970 1.00 92.19 530 ASP A C 1
ATOM 4264 O O . ASP A 1 530 ? -28.495 -18.357 37.576 1.00 92.19 530 ASP A O 1
ATOM 4268 N N . PHE A 1 531 ? -27.297 -16.600 36.866 1.00 92.38 531 PHE A N 1
ATOM 4269 C CA . PHE A 1 531 ? -26.054 -17.078 37.477 1.00 92.38 531 PHE A CA 1
ATOM 4270 C C . PHE A 1 531 ? -26.134 -17.089 39.013 1.00 92.38 531 PHE A C 1
ATOM 4272 O O . PHE A 1 531 ? -25.658 -18.024 39.665 1.00 92.38 531 PHE A O 1
ATOM 4279 N N . SER A 1 532 ? -26.778 -16.079 39.605 1.00 90.44 532 SER A N 1
ATOM 4280 C CA . SER A 1 532 ? -26.990 -15.997 41.052 1.00 90.44 532 SER A CA 1
ATOM 4281 C C . SER A 1 532 ? -27.884 -17.131 41.568 1.00 90.44 532 SER A C 1
ATOM 4283 O O . SER A 1 532 ? -27.603 -17.699 42.624 1.00 90.44 532 SER A O 1
ATOM 4285 N N . HIS A 1 533 ? -28.893 -17.552 40.793 1.00 91.19 533 HIS A N 1
ATOM 4286 C CA . HIS A 1 533 ? -29.760 -18.683 41.149 1.00 91.19 533 HIS A CA 1
ATOM 4287 C C . HIS A 1 533 ? -28.963 -19.979 41.258 1.00 91.19 533 HIS A C 1
ATOM 4289 O O . HIS A 1 533 ? -29.116 -20.721 42.229 1.00 91.19 533 HIS A O 1
ATOM 4295 N N . LEU A 1 534 ? -28.046 -20.227 40.319 1.00 89.25 534 LEU A N 1
ATOM 4296 C CA . LEU A 1 534 ? -27.125 -21.363 40.406 1.00 89.25 534 LEU A CA 1
ATOM 4297 C C . LEU A 1 534 ? -26.245 -21.253 41.653 1.00 89.25 534 LEU A C 1
ATOM 4299 O O . LEU A 1 534 ? -26.094 -22.232 42.388 1.00 89.25 534 LEU A O 1
ATOM 4303 N N . GLY A 1 535 ? -25.724 -20.056 41.937 1.00 87.56 535 GLY A N 1
ATOM 4304 C CA . GLY A 1 535 ? -24.913 -19.785 43.122 1.00 87.56 535 GLY A CA 1
ATOM 4305 C C . GLY A 1 535 ? -25.618 -20.106 44.442 1.00 87.56 535 GLY A C 1
ATOM 4306 O O . GLY A 1 535 ? -25.029 -20.727 45.327 1.00 87.56 535 GLY A O 1
ATOM 4307 N N . VAL A 1 536 ? -26.902 -19.768 44.544 1.00 88.69 536 VAL A N 1
ATOM 4308 C CA . VAL A 1 536 ? -27.763 -20.052 45.703 1.00 88.69 536 VAL A CA 1
ATOM 4309 C C . VAL A 1 536 ? -28.050 -21.554 45.870 1.00 88.69 536 VAL A C 1
ATOM 4311 O O . VAL A 1 536 ? -28.252 -22.038 46.988 1.00 88.69 536 VAL A O 1
ATOM 4314 N N . THR A 1 537 ? -28.037 -22.326 44.780 1.00 86.88 537 THR A N 1
ATOM 4315 C CA . THR A 1 537 ? -28.322 -23.771 44.827 1.00 86.88 537 THR A CA 1
ATOM 4316 C C . THR A 1 537 ? -27.130 -24.628 45.247 1.00 86.88 537 THR A C 1
ATOM 4318 O O . THR A 1 537 ? -27.338 -25.673 45.865 1.00 86.88 537 THR A O 1
ATOM 4321 N N . HIS A 1 538 ? -25.891 -24.216 44.950 1.00 86.50 538 HIS A N 1
ATOM 4322 C CA . HIS A 1 538 ? -24.704 -25.042 45.192 1.00 86.50 538 HIS A CA 1
ATOM 4323 C C . HIS A 1 538 ? -23.437 -24.209 45.472 1.00 86.50 538 HIS A C 1
ATOM 4325 O O . HIS A 1 538 ? -23.105 -23.288 44.727 1.00 86.50 538 HIS A O 1
ATOM 4331 N N . THR A 1 539 ? -22.646 -24.600 46.481 1.00 84.12 539 THR A N 1
ATOM 4332 C CA . THR A 1 539 ? -21.369 -23.945 46.864 1.00 84.12 539 THR A CA 1
ATOM 4333 C C . THR A 1 539 ? -20.416 -23.719 45.699 1.00 84.12 539 THR A C 1
ATOM 4335 O O . THR A 1 539 ? -19.820 -22.653 45.591 1.00 84.12 539 THR A O 1
ATOM 4338 N N . ARG A 1 540 ? -20.266 -24.716 44.826 1.00 84.62 540 ARG A N 1
ATOM 4339 C CA . ARG A 1 540 ? -19.428 -24.621 43.620 1.00 84.62 540 ARG A CA 1
ATOM 4340 C C . ARG A 1 540 ? -19.815 -23.439 42.727 1.00 84.62 540 ARG A C 1
ATOM 4342 O O . ARG A 1 540 ? -18.951 -22.656 42.348 1.00 84.62 540 ARG A O 1
ATOM 4349 N N . PHE A 1 541 ? -21.097 -23.310 42.388 1.00 87.06 541 PHE A N 1
ATOM 4350 C CA . PHE A 1 541 ? -21.564 -22.211 41.545 1.00 87.06 541 PHE A CA 1
ATOM 4351 C C . PHE A 1 541 ? -21.492 -20.880 42.285 1.00 87.06 541 PHE A C 1
ATOM 4353 O O . PHE A 1 541 ? -21.199 -19.871 41.659 1.00 87.06 541 PHE A O 1
ATOM 4360 N N . SER A 1 542 ? -21.641 -20.880 43.616 1.00 85.06 542 SER A N 1
ATOM 4361 C CA . SER A 1 542 ? -21.380 -19.687 44.424 1.00 85.06 542 SER A CA 1
ATOM 4362 C C . SER A 1 542 ? -19.925 -19.231 44.297 1.00 85.06 542 SER A C 1
ATOM 4364 O O . SER A 1 542 ? -19.681 -18.050 44.082 1.00 85.06 542 SER A O 1
ATOM 4366 N N . GLN A 1 543 ? -18.956 -20.145 44.388 1.00 83.81 543 GLN A N 1
ATOM 4367 C CA . GLN A 1 543 ? -17.539 -19.813 44.207 1.00 83.81 543 GLN A CA 1
ATOM 4368 C C . GLN A 1 543 ? -17.248 -19.316 42.789 1.00 83.81 543 GLN A C 1
ATOM 4370 O O . GLN A 1 543 ? -16.548 -18.321 42.632 1.00 83.81 543 GLN A O 1
ATOM 4375 N N . LEU A 1 544 ? -17.803 -19.971 41.762 1.00 86.31 544 LEU A N 1
ATOM 4376 C CA . LEU A 1 544 ? -17.670 -19.514 40.376 1.00 86.31 544 LEU A CA 1
ATOM 4377 C C . LEU A 1 544 ? -18.250 -18.108 40.197 1.00 86.31 544 LEU A C 1
ATOM 4379 O O . LEU A 1 544 ? -17.560 -17.252 39.657 1.00 86.31 544 LEU A O 1
ATOM 4383 N N . PHE A 1 545 ? -19.456 -17.849 40.706 1.00 88.38 545 PHE A N 1
ATOM 4384 C CA . PHE A 1 545 ? -20.086 -16.529 40.678 1.00 88.38 545 PHE A CA 1
ATOM 4385 C C . PHE A 1 545 ? -19.166 -15.463 41.269 1.00 88.38 545 PHE A C 1
ATOM 4387 O O . PHE A 1 545 ? -18.879 -14.466 40.613 1.00 88.38 545 PHE A O 1
ATOM 4394 N N . TRP A 1 546 ? -18.635 -15.700 42.471 1.00 83.06 546 TRP A N 1
ATOM 4395 C CA . TRP A 1 546 ? -17.775 -14.729 43.146 1.00 83.06 546 TRP A CA 1
ATOM 4396 C C . TRP A 1 546 ? -16.418 -14.543 42.470 1.00 83.06 546 TRP A C 1
ATOM 4398 O O . TRP A 1 546 ? -15.925 -13.419 42.406 1.00 83.06 546 TRP A O 1
ATOM 4408 N N . ASN A 1 547 ? -15.841 -15.601 41.900 1.00 84.38 547 ASN A N 1
ATOM 4409 C CA . ASN A 1 547 ? -14.611 -15.491 41.119 1.00 84.38 547 ASN A CA 1
ATOM 4410 C C . ASN A 1 547 ? -14.816 -14.619 39.871 1.00 84.38 547 ASN A C 1
ATOM 4412 O O . ASN A 1 547 ? -13.953 -13.808 39.546 1.00 84.38 547 ASN A O 1
ATOM 4416 N N . ILE A 1 548 ? -15.957 -14.751 39.188 1.00 86.38 548 ILE A N 1
ATOM 4417 C CA . ILE A 1 548 ? -16.286 -13.927 38.015 1.00 86.38 548 ILE A CA 1
ATOM 4418 C C . ILE A 1 548 ? -16.652 -12.499 38.420 1.00 86.38 548 ILE A C 1
ATOM 4420 O O . ILE A 1 548 ? -16.182 -11.557 37.785 1.00 86.38 548 ILE A O 1
ATOM 4424 N N . ALA A 1 549 ? -17.389 -12.325 39.518 1.00 83.44 549 ALA A N 1
ATOM 4425 C CA . ALA A 1 549 ? -17.671 -11.018 40.103 1.00 83.44 549 ALA A CA 1
ATOM 4426 C C . ALA A 1 549 ? -16.381 -10.240 40.405 1.00 83.44 5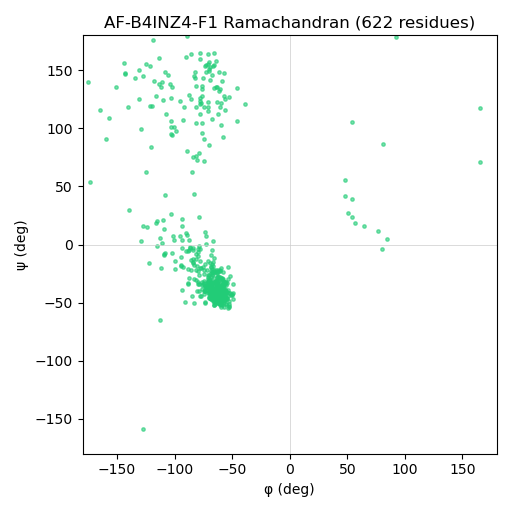49 ALA A C 1
ATOM 4428 O O . ALA A 1 549 ? -16.251 -9.073 40.052 1.00 83.44 549 ALA A O 1
ATOM 4429 N N . GLN A 1 550 ? -15.387 -10.906 41.001 1.00 79.31 550 GLN A N 1
ATOM 4430 C CA . GLN A 1 550 ? -14.071 -10.319 41.267 1.00 79.31 550 GLN A CA 1
ATOM 4431 C C . GLN A 1 550 ? -13.240 -10.102 40.000 1.00 79.31 550 GLN A C 1
ATOM 4433 O O . GLN A 1 550 ? -12.398 -9.209 39.973 1.00 79.31 550 GLN A O 1
ATOM 4438 N N . TYR A 1 551 ? -13.458 -10.908 38.960 1.00 80.56 551 TYR A N 1
ATOM 4439 C CA . TYR A 1 551 ? -12.779 -10.751 37.678 1.00 80.56 551 TYR A CA 1
ATOM 4440 C C . TYR A 1 551 ? -13.262 -9.503 36.927 1.00 80.56 551 TYR A C 1
ATOM 4442 O O . TYR A 1 551 ? -12.443 -8.816 36.326 1.00 80.56 551 TYR A O 1
ATOM 4450 N N . CYS A 1 552 ? -14.560 -9.174 36.997 1.00 82.06 552 CYS A N 1
ATOM 4451 C CA . CYS A 1 552 ? -15.171 -8.003 36.351 1.00 82.06 552 CYS A CA 1
ATOM 4452 C C . CYS A 1 552 ? -15.940 -7.105 37.345 1.00 82.06 552 CYS A C 1
ATOM 4454 O O . CYS A 1 552 ? -17.151 -6.910 37.210 1.00 82.06 552 CYS A O 1
ATOM 4456 N N . PRO A 1 553 ? -15.253 -6.519 38.341 1.00 77.31 553 PRO A N 1
ATOM 4457 C CA . PRO A 1 553 ? -15.899 -5.932 39.514 1.00 77.31 553 PRO A CA 1
ATOM 4458 C C . PRO A 1 553 ? -16.781 -4.729 39.182 1.00 77.31 553 PRO A C 1
ATOM 4460 O O . PRO A 1 553 ? -17.900 -4.650 39.679 1.00 77.31 553 PRO A O 1
ATOM 4463 N N . LYS A 1 554 ? -16.324 -3.841 38.289 1.00 78.81 554 LYS A N 1
ATOM 4464 C CA . LYS A 1 554 ? -17.084 -2.648 37.886 1.00 78.81 554 LYS A CA 1
ATOM 4465 C C . LYS A 1 554 ? -18.374 -3.002 37.150 1.00 78.81 554 LYS A C 1
ATOM 4467 O O . LYS A 1 554 ? -19.430 -2.526 37.525 1.00 78.81 554 LYS A O 1
ATOM 4472 N N . HIS A 1 555 ? -18.307 -3.894 36.162 1.00 83.50 555 HIS A N 1
ATOM 4473 C CA . HIS A 1 555 ? -19.504 -4.378 35.469 1.00 83.50 555 HIS A CA 1
ATOM 4474 C C . HIS A 1 555 ? -20.448 -5.117 36.434 1.00 83.50 555 HIS A C 1
ATOM 4476 O O . HIS A 1 555 ? -21.654 -4.915 36.406 1.00 83.50 555 HIS A O 1
ATOM 4482 N N . THR A 1 556 ? -19.906 -5.935 37.341 1.00 84.00 556 THR A N 1
ATOM 4483 C CA . THR A 1 556 ? -20.717 -6.674 38.322 1.00 84.00 556 THR A CA 1
ATOM 4484 C C . THR A 1 556 ? -21.460 -5.743 39.282 1.00 84.00 556 THR A C 1
ATOM 4486 O O . THR A 1 556 ? -22.612 -6.011 39.618 1.00 84.00 556 THR A O 1
ATOM 4489 N N . ALA A 1 557 ? -20.823 -4.649 39.708 1.00 78.81 557 ALA A N 1
ATOM 4490 C CA . ALA A 1 557 ? -21.408 -3.652 40.601 1.00 78.81 557 ALA A CA 1
ATOM 4491 C C . ALA A 1 557 ? -22.756 -3.111 40.088 1.00 78.81 557 ALA A C 1
ATOM 4493 O O . ALA A 1 557 ? -23.691 -3.002 40.880 1.00 78.81 557 ALA A O 1
ATOM 4494 N N . PHE A 1 558 ? -22.896 -2.886 38.775 1.00 79.75 558 PHE A N 1
ATOM 4495 C CA . PHE A 1 558 ? -24.151 -2.432 38.160 1.00 79.75 558 PHE A CA 1
ATOM 4496 C C . PHE A 1 558 ? -25.313 -3.427 38.312 1.00 79.75 558 PHE A C 1
ATOM 4498 O O . PHE A 1 558 ? -26.467 -3.017 38.405 1.00 79.75 558 PHE A O 1
ATOM 4505 N N . HIS A 1 559 ? -25.035 -4.735 38.354 1.00 84.38 559 HIS A N 1
ATOM 4506 C CA . HIS A 1 559 ? -26.073 -5.780 38.281 1.00 84.38 559 HIS A CA 1
ATOM 4507 C C . HIS A 1 559 ? -26.299 -6.527 39.601 1.00 84.38 559 HIS A C 1
ATOM 4509 O O . HIS A 1 559 ? -27.244 -7.313 39.722 1.00 84.38 559 HIS A O 1
ATOM 4515 N N . ILE A 1 560 ? -25.455 -6.303 40.612 1.00 80.62 560 ILE A N 1
ATOM 4516 C CA . ILE A 1 560 ? -25.505 -7.067 41.864 1.00 80.62 560 ILE A CA 1
ATOM 4517 C C . ILE A 1 560 ? -26.724 -6.727 42.732 1.00 80.62 560 ILE A C 1
ATOM 4519 O O . ILE A 1 560 ? -27.249 -7.612 43.410 1.00 80.62 560 ILE A O 1
ATOM 4523 N N . SER A 1 561 ? -27.210 -5.482 42.676 1.00 77.38 561 SER A N 1
ATOM 4524 C CA . SER A 1 561 ? -28.445 -5.047 43.346 1.00 77.38 561 SER A CA 1
ATOM 4525 C C . SER A 1 561 ? -29.650 -5.825 42.821 1.00 77.38 561 SER A C 1
ATOM 4527 O O . SER A 1 561 ? -30.365 -6.449 43.598 1.00 77.38 561 SER A O 1
ATOM 4529 N N . ALA A 1 562 ? -29.782 -5.922 41.496 1.00 83.31 562 ALA A N 1
ATOM 4530 C CA . ALA A 1 562 ? -30.844 -6.687 40.851 1.00 83.31 562 ALA A CA 1
ATOM 4531 C C . ALA A 1 562 ? -30.817 -8.180 41.229 1.00 83.31 562 ALA A C 1
ATOM 4533 O O . ALA A 1 562 ? -31.871 -8.803 41.358 1.00 83.31 562 ALA A O 1
ATOM 4534 N N . CYS A 1 563 ? -29.629 -8.762 41.434 1.00 86.00 563 CYS A N 1
ATOM 4535 C CA . CYS A 1 563 ? -29.500 -10.134 41.933 1.00 86.00 563 CYS A CA 1
ATOM 4536 C C . CYS A 1 563 ? -30.005 -10.262 43.376 1.00 86.00 563 CYS A C 1
ATOM 4538 O O . CYS A 1 563 ? -30.732 -11.205 43.691 1.00 86.00 563 CYS A O 1
ATOM 4540 N N . ALA A 1 564 ? -29.629 -9.321 44.248 1.00 79.44 564 ALA A N 1
ATOM 4541 C CA . ALA A 1 564 ? -30.057 -9.310 45.643 1.00 79.44 564 ALA A CA 1
ATOM 4542 C C . ALA A 1 564 ? -31.579 -9.160 45.760 1.00 79.44 564 ALA A C 1
ATOM 4544 O O . ALA A 1 564 ? -32.217 -9.988 46.410 1.00 79.44 564 ALA A O 1
ATOM 4545 N N . ASP A 1 565 ? -32.161 -8.183 45.063 1.00 80.88 565 ASP A N 1
ATOM 4546 C CA . ASP A 1 565 ? -33.606 -7.943 45.056 1.00 80.88 565 ASP A CA 1
ATOM 4547 C C . ASP A 1 565 ? -34.368 -9.181 44.570 1.00 80.88 565 ASP A C 1
ATOM 4549 O O . ASP A 1 565 ? -35.344 -9.609 45.186 1.00 80.88 565 ASP A O 1
ATOM 4553 N N . ASN A 1 566 ? -33.881 -9.826 43.505 1.00 87.38 566 ASN A N 1
ATOM 4554 C CA . ASN A 1 566 ? -34.522 -11.018 42.964 1.00 87.38 566 ASN A CA 1
ATOM 4555 C C . ASN A 1 566 ? -34.495 -12.213 43.936 1.00 87.38 566 ASN A C 1
ATOM 4557 O O . ASN A 1 566 ? -35.485 -12.938 44.043 1.00 87.38 566 ASN A O 1
ATOM 4561 N N . ILE A 1 567 ? -33.389 -12.419 44.657 1.00 84.88 567 ILE A N 1
ATOM 4562 C CA . ILE A 1 567 ? -33.267 -13.508 45.636 1.00 84.88 567 ILE A CA 1
ATOM 4563 C C . ILE A 1 567 ? -34.146 -13.245 46.863 1.00 84.88 567 ILE A C 1
ATOM 4565 O O . ILE A 1 567 ? -34.796 -14.169 47.347 1.00 84.88 567 ILE A O 1
ATOM 4569 N N . LEU A 1 568 ? -34.182 -12.006 47.363 1.00 80.56 568 LEU A N 1
ATOM 4570 C CA . LEU A 1 568 ? -34.924 -11.644 48.577 1.00 80.56 568 LEU A CA 1
ATOM 4571 C C . LEU A 1 568 ? -36.440 -11.769 48.408 1.00 80.56 568 LEU A C 1
ATOM 4573 O O . LEU A 1 568 ? -37.132 -12.112 49.363 1.00 80.56 568 LEU A O 1
ATOM 4577 N N . VAL A 1 569 ? -36.948 -11.526 47.200 1.00 83.62 569 VAL A N 1
ATOM 4578 C CA . VAL A 1 569 ? -38.382 -11.628 46.888 1.00 83.62 569 VAL A CA 1
ATOM 4579 C C . VAL A 1 569 ? -38.800 -13.072 46.553 1.00 83.62 569 VAL A C 1
ATOM 4581 O O . VAL A 1 569 ? -39.987 -13.390 46.536 1.00 83.62 569 VAL A O 1
ATOM 4584 N N . ASN A 1 570 ? -37.851 -13.987 46.323 1.00 85.06 570 ASN A N 1
ATOM 4585 C CA . ASN A 1 570 ? -38.140 -15.361 45.914 1.00 85.06 570 ASN A CA 1
ATOM 4586 C C . ASN A 1 570 ? -37.979 -16.367 47.069 1.00 85.06 570 ASN A C 1
ATOM 4588 O O . ASN A 1 570 ? -36.900 -16.915 47.312 1.00 85.06 570 ASN A O 1
ATOM 4592 N N . GLU A 1 571 ? -39.093 -16.683 47.736 1.00 82.50 571 GLU A N 1
ATOM 4593 C CA . GLU A 1 571 ? -39.136 -17.629 48.863 1.00 82.50 571 GLU A CA 1
ATOM 4594 C C . GLU A 1 571 ? -38.554 -19.013 48.526 1.00 82.50 571 GLU A C 1
ATOM 4596 O O . GLU A 1 571 ? -37.900 -19.637 49.364 1.00 82.50 571 GLU A O 1
ATOM 4601 N N . GLN A 1 572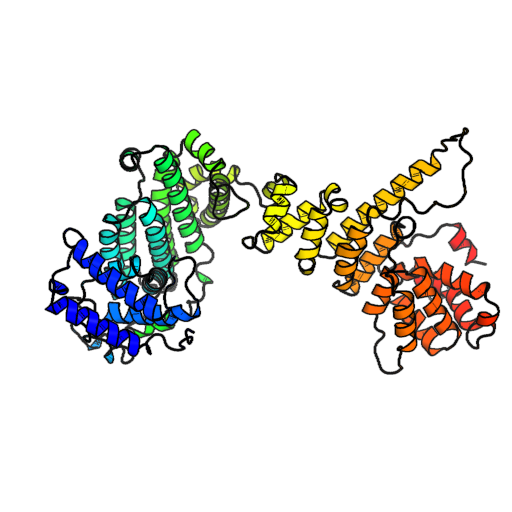 ? -38.728 -19.495 47.290 1.00 86.12 572 GLN A N 1
ATOM 4602 C CA . GLN A 1 572 ? -38.217 -20.806 46.871 1.00 86.12 572 GLN A CA 1
ATOM 4603 C C . GLN A 1 572 ? -36.689 -20.828 46.755 1.00 86.12 572 GLN A C 1
ATOM 4605 O O . GLN A 1 572 ? -36.065 -21.869 46.986 1.00 86.12 572 GLN A O 1
ATOM 4610 N N . LEU A 1 573 ? -36.076 -19.697 46.394 1.00 85.44 573 LEU A N 1
ATOM 4611 C CA . LEU A 1 573 ? -34.621 -19.557 46.367 1.00 85.44 573 LEU A CA 1
ATOM 4612 C C . LEU A 1 573 ? -34.056 -19.459 47.781 1.00 85.44 573 LEU A C 1
ATOM 4614 O O . LEU A 1 573 ? -33.042 -20.094 48.055 1.00 85.44 573 LEU A O 1
ATOM 4618 N N . LEU A 1 574 ? -34.732 -18.760 48.697 1.00 84.31 574 LEU A N 1
ATOM 4619 C CA . LEU A 1 574 ? -34.310 -18.647 50.100 1.00 84.31 574 LEU A CA 1
ATOM 4620 C C . LEU A 1 574 ? -34.308 -19.989 50.849 1.00 84.31 574 LEU A C 1
ATOM 4622 O O . LEU A 1 574 ? -33.540 -20.168 51.793 1.00 84.31 574 LEU A O 1
ATOM 4626 N N . GLN A 1 575 ? -35.109 -20.955 50.398 1.00 85.75 575 GLN A N 1
ATOM 4627 C CA . GLN A 1 575 ? -35.128 -22.321 50.933 1.00 85.75 575 GLN A CA 1
ATOM 4628 C C . GLN A 1 575 ? -33.985 -23.211 50.406 1.00 85.75 575 GLN A C 1
ATOM 4630 O O . GLN A 1 575 ? -33.826 -24.346 50.860 1.00 85.75 575 GLN A O 1
ATOM 4635 N N . LYS A 1 576 ? -33.179 -22.744 49.440 1.00 87.62 576 LYS A N 1
ATOM 4636 C CA . LYS A 1 576 ? -32.058 -23.525 48.893 1.00 87.62 576 LYS A CA 1
ATOM 4637 C C . LYS A 1 576 ? -30.900 -23.618 49.897 1.00 87.62 576 LYS A C 1
ATOM 4639 O O . LYS A 1 576 ? -30.642 -22.674 50.643 1.00 87.62 576 LYS A O 1
ATOM 4644 N N . PRO A 1 577 ? -30.134 -24.725 49.881 1.00 80.38 577 PRO A N 1
ATOM 4645 C CA . PRO A 1 577 ? -29.153 -25.041 50.923 1.00 80.38 577 PRO A CA 1
ATOM 4646 C C . PRO A 1 577 ? -28.029 -24.007 51.091 1.00 80.38 577 PRO A C 1
ATOM 4648 O O . PRO A 1 577 ? -27.433 -23.938 52.165 1.00 80.38 577 PRO A O 1
ATOM 4651 N N . TYR A 1 578 ? -27.736 -23.194 50.071 1.00 82.38 578 TYR A N 1
ATOM 4652 C CA . TYR A 1 578 ? -26.697 -22.163 50.140 1.00 82.38 578 TYR A CA 1
ATOM 4653 C C . TYR A 1 578 ? -27.225 -20.730 50.085 1.00 82.38 578 TYR A C 1
ATOM 4655 O O . TYR A 1 578 ? -26.416 -19.803 50.098 1.00 82.38 578 TYR A O 1
ATOM 4663 N N . ALA A 1 579 ? -28.545 -20.533 50.104 1.00 80.75 579 ALA A N 1
ATOM 4664 C CA . ALA A 1 579 ? -29.168 -19.220 49.988 1.00 80.75 579 ALA A CA 1
ATOM 4665 C C . ALA A 1 579 ? -28.694 -18.250 51.068 1.00 80.75 579 ALA A C 1
ATOM 4667 O O . ALA A 1 579 ? -28.148 -17.204 50.745 1.00 80.75 579 ALA A O 1
ATOM 4668 N N . LEU A 1 580 ? -28.787 -18.637 52.345 1.00 79.06 580 LEU A N 1
ATOM 4669 C CA . LEU A 1 580 ? -28.370 -17.787 53.464 1.00 79.06 580 LEU A CA 1
ATOM 4670 C C . LEU A 1 580 ? -26.918 -17.312 53.311 1.00 79.06 580 LEU A C 1
ATOM 4672 O O . LEU A 1 580 ? -26.623 -16.130 53.451 1.00 79.06 580 LEU A O 1
ATOM 4676 N N . ARG A 1 581 ? -26.004 -18.232 52.986 1.00 78.50 581 ARG A N 1
ATOM 4677 C CA . ARG A 1 581 ? -24.579 -17.920 52.838 1.00 78.50 581 ARG A CA 1
ATOM 4678 C C . ARG A 1 581 ? -24.313 -17.051 51.606 1.00 78.50 581 ARG A C 1
ATOM 4680 O O . ARG A 1 581 ? -23.523 -16.119 51.697 1.00 78.50 581 ARG A O 1
ATOM 4687 N N . PHE A 1 582 ? -24.957 -17.342 50.477 1.00 80.44 582 PHE A N 1
ATOM 4688 C CA . PHE A 1 582 ? -24.825 -16.565 49.244 1.00 80.44 582 PHE A CA 1
ATOM 4689 C C . PHE A 1 582 ? -25.367 -15.139 49.414 1.00 80.44 582 PHE A C 1
ATOM 4691 O O . PHE A 1 582 ? -24.680 -14.183 49.067 1.00 80.44 582 PHE A O 1
ATOM 4698 N N . THR A 1 583 ? -26.541 -14.987 50.028 1.00 75.75 583 THR A N 1
ATOM 4699 C CA . THR A 1 583 ? -27.162 -13.689 50.317 1.00 75.75 583 THR A CA 1
ATOM 4700 C C . THR A 1 583 ? -26.333 -12.876 51.309 1.00 75.75 583 THR A C 1
ATOM 4702 O O . THR A 1 583 ? -26.091 -11.698 51.071 1.00 75.75 583 THR A O 1
ATOM 4705 N N . LEU A 1 584 ? -25.787 -13.493 52.365 1.00 72.69 584 LEU A N 1
ATOM 4706 C CA . LEU A 1 584 ? -24.831 -12.820 53.257 1.00 72.69 584 LEU A CA 1
ATOM 4707 C C . LEU A 1 584 ? -23.581 -12.337 52.503 1.00 72.69 584 LEU A C 1
ATOM 4709 O O . LEU A 1 584 ? -23.089 -11.238 52.761 1.00 72.69 584 LEU A O 1
ATOM 4713 N N . TYR A 1 585 ? -23.082 -13.124 51.542 1.00 71.62 585 TYR A N 1
ATOM 4714 C CA . TYR A 1 585 ? -21.990 -12.678 50.680 1.00 71.62 585 TYR A CA 1
ATOM 4715 C C . TYR A 1 585 ? -22.400 -11.548 49.737 1.00 71.62 585 TYR A C 1
ATOM 4717 O O . TYR A 1 585 ? -21.567 -10.684 49.523 1.00 71.62 585 TYR A O 1
ATOM 4725 N N . LEU A 1 586 ? -23.638 -11.478 49.236 1.00 68.00 586 LEU A N 1
ATOM 4726 C CA . LEU A 1 586 ? -24.127 -10.335 48.446 1.00 68.00 586 LEU A CA 1
ATOM 4727 C C . LEU A 1 586 ? -24.064 -9.021 49.230 1.00 68.00 586 LEU A C 1
ATOM 4729 O O . LEU A 1 586 ? -23.545 -8.030 48.716 1.00 68.00 586 LEU A O 1
ATOM 4733 N N . TYR A 1 587 ? -24.486 -9.033 50.496 1.00 63.31 587 TYR A N 1
ATOM 4734 C CA . TYR A 1 587 ? -24.375 -7.865 51.375 1.00 63.31 587 TYR A CA 1
ATOM 4735 C C . TYR A 1 587 ? -22.913 -7.502 51.695 1.00 63.31 587 TYR A C 1
ATOM 4737 O O . TYR A 1 587 ? -22.549 -6.328 51.651 1.00 63.31 587 TYR A O 1
ATOM 4745 N N . GLY A 1 588 ? -22.047 -8.491 51.952 1.00 58.22 588 GLY A N 1
ATOM 4746 C CA . GLY A 1 588 ? -20.624 -8.255 52.245 1.00 58.22 588 GLY A CA 1
ATOM 4747 C C . GLY A 1 588 ? -19.756 -7.924 51.020 1.00 58.22 588 GLY A C 1
ATOM 4748 O O . GLY A 1 588 ? -18.799 -7.162 51.121 1.00 58.22 588 GLY A O 1
ATOM 4749 N N . HIS A 1 589 ? -20.075 -8.464 49.842 1.00 56.41 589 HIS A N 1
ATOM 4750 C CA . HIS A 1 589 ? -19.319 -8.245 48.605 1.00 56.41 589 HIS A CA 1
ATOM 4751 C C . HIS A 1 589 ? -19.700 -6.947 47.900 1.00 56.41 589 HIS A C 1
ATOM 4753 O O . HIS A 1 589 ? -18.881 -6.451 47.138 1.00 56.41 589 HIS A O 1
ATOM 4759 N N . ARG A 1 590 ? -20.854 -6.330 48.197 1.00 52.25 590 ARG A N 1
ATOM 4760 C CA . ARG A 1 590 ? -21.142 -4.949 47.763 1.00 52.25 590 ARG A CA 1
ATOM 4761 C C . ARG A 1 590 ? -20.076 -3.968 48.275 1.00 52.25 590 ARG A C 1
ATOM 4763 O O . ARG A 1 590 ? -19.686 -3.051 47.569 1.00 52.25 590 ARG A O 1
ATOM 4770 N N . GLN A 1 591 ? -19.536 -4.212 49.470 1.00 51.06 591 GLN A N 1
ATOM 4771 C CA . GLN A 1 591 ? -18.427 -3.442 50.043 1.00 51.06 591 GLN A CA 1
ATOM 4772 C C . GLN A 1 591 ? -17.078 -3.840 49.404 1.00 51.06 591 GLN A C 1
ATOM 4774 O O . GLN A 1 591 ? -16.313 -2.976 48.985 1.00 51.06 591 GLN A O 1
ATOM 4779 N N . ILE A 1 592 ? -16.812 -5.141 49.234 1.00 50.47 592 ILE A N 1
ATOM 4780 C CA . ILE A 1 592 ? -15.548 -5.659 48.665 1.00 50.47 592 ILE A CA 1
ATOM 4781 C C . ILE A 1 592 ? -15.371 -5.300 47.180 1.00 50.47 592 ILE A C 1
ATOM 4783 O O . ILE A 1 592 ? -14.266 -4.954 46.765 1.00 50.47 592 ILE A O 1
ATOM 4787 N N . LEU A 1 593 ? -16.440 -5.331 46.380 1.00 52.69 593 LEU A N 1
ATOM 4788 C CA . LEU A 1 593 ? -16.428 -4.916 44.970 1.00 52.69 593 LEU A CA 1
ATOM 4789 C C . LEU A 1 593 ? -16.226 -3.397 44.815 1.00 52.69 593 LEU A C 1
ATOM 4791 O O . LEU A 1 593 ? -15.733 -2.958 43.781 1.00 52.69 593 LEU A O 1
ATOM 4795 N N . ASN A 1 594 ? -16.483 -2.624 45.878 1.00 52.47 594 ASN A N 1
ATOM 4796 C CA . ASN A 1 594 ? -16.154 -1.197 46.001 1.00 52.47 594 ASN A CA 1
ATOM 4797 C C . ASN A 1 594 ? -14.744 -0.956 46.578 1.00 52.47 594 ASN A C 1
ATOM 4799 O O . ASN A 1 594 ? -14.389 0.169 46.930 1.00 52.47 594 ASN A O 1
ATOM 4803 N N . GLY A 1 595 ? -13.941 -2.012 46.729 1.00 47.88 595 GLY A N 1
ATOM 4804 C CA . GLY A 1 595 ? -12.599 -1.956 47.301 1.00 47.88 595 GLY A CA 1
ATOM 4805 C C . GLY A 1 595 ? -12.547 -1.923 48.832 1.00 47.88 595 GLY A C 1
ATOM 4806 O O . GLY A 1 595 ? -11.445 -1.981 49.379 1.00 47.88 595 GLY A O 1
ATOM 4807 N N . LEU A 1 596 ? -13.675 -1.865 49.553 1.00 44.75 596 LEU A N 1
ATOM 4808 C CA . LEU A 1 596 ? -13.684 -1.887 51.022 1.00 44.75 596 LEU A CA 1
ATOM 4809 C C . LEU A 1 596 ? -13.301 -3.278 51.542 1.00 44.75 596 LEU A C 1
ATOM 4811 O O . LEU A 1 596 ? -14.031 -4.253 51.385 1.00 44.75 596 LEU A O 1
ATOM 4815 N N . HIS A 1 597 ? -12.160 -3.354 52.218 1.00 45.47 597 HIS A N 1
ATOM 4816 C CA . HIS A 1 597 ? -11.731 -4.504 53.003 1.00 45.47 597 HIS A CA 1
ATOM 4817 C C . HIS A 1 597 ? -11.285 -4.039 54.389 1.00 45.47 597 HIS A C 1
ATOM 4819 O O . HIS A 1 597 ? -10.791 -2.930 54.566 1.00 45.47 597 HIS A O 1
ATOM 4825 N N . THR A 1 598 ? -11.431 -4.886 55.400 1.00 37.31 598 THR A N 1
ATOM 4826 C CA . THR A 1 598 ? -10.907 -4.602 56.740 1.00 37.31 598 THR A CA 1
ATOM 4827 C C . THR A 1 598 ? -9.499 -5.168 56.891 1.00 37.31 598 THR A C 1
ATOM 4829 O O . THR A 1 598 ? -9.322 -6.385 56.847 1.00 37.31 598 THR A O 1
ATOM 4832 N N . SER A 1 599 ? -8.511 -4.304 57.127 1.00 37.91 599 SER A N 1
ATOM 4833 C CA . SER A 1 599 ? -7.146 -4.683 57.512 1.00 37.91 599 SER A CA 1
ATOM 4834 C C . SER A 1 599 ? -6.860 -4.146 58.913 1.00 37.91 599 SER A C 1
ATOM 4836 O O . SER A 1 599 ? -7.108 -2.978 59.190 1.00 37.91 599 SER A O 1
ATOM 4838 N N . ALA A 1 600 ? -6.398 -4.998 59.834 1.00 40.31 600 ALA A N 1
ATOM 4839 C CA . ALA A 1 600 ? -6.032 -4.606 61.203 1.00 40.31 600 ALA A CA 1
ATOM 4840 C C . ALA A 1 600 ? -7.081 -3.735 61.948 1.00 40.31 600 ALA A C 1
ATOM 4842 O O . ALA A 1 600 ? -6.726 -2.800 62.661 1.00 40.31 600 ALA A O 1
ATOM 4843 N N . ARG A 1 601 ? -8.381 -4.058 61.811 1.00 35.19 601 ARG A N 1
ATOM 4844 C CA . ARG A 1 601 ? -9.524 -3.301 62.383 1.00 35.19 601 ARG A CA 1
ATOM 4845 C C . ARG A 1 601 ? -9.717 -1.879 61.826 1.00 35.19 601 ARG A C 1
ATOM 4847 O O . ARG A 1 601 ? -10.470 -1.104 62.407 1.00 35.19 601 ARG A O 1
ATOM 4854 N N . GLN A 1 602 ? -9.095 -1.550 60.698 1.00 31.45 602 GLN A N 1
ATOM 4855 C CA . GLN A 1 602 ? -9.360 -0.337 59.927 1.00 31.45 602 GLN A CA 1
ATOM 4856 C C . GLN A 1 602 ? -10.025 -0.705 58.596 1.00 31.45 602 GLN A C 1
ATOM 4858 O O . GLN A 1 602 ? -9.686 -1.714 57.973 1.00 31.45 602 GLN A O 1
ATOM 4863 N N . LEU A 1 603 ? -11.009 0.094 58.184 1.00 37.00 603 LEU A N 1
ATOM 4864 C CA . LEU A 1 603 ? -11.617 0.003 56.858 1.00 37.00 603 LEU A CA 1
ATOM 4865 C C . LEU A 1 603 ? -10.623 0.582 55.845 1.00 37.00 603 LEU A C 1
ATOM 4867 O O . LEU A 1 603 ? -10.241 1.746 55.939 1.00 37.00 603 LEU A O 1
ATOM 4871 N N . CYS A 1 604 ? -10.183 -0.238 54.900 1.00 35.31 604 CYS A N 1
ATOM 4872 C CA . CYS A 1 604 ? -9.226 0.112 53.861 1.00 35.31 604 CYS A CA 1
ATOM 4873 C C . CYS A 1 604 ? -9.887 -0.039 52.490 1.00 35.31 604 CYS A C 1
ATOM 4875 O O . CYS A 1 604 ? -10.622 -0.991 52.249 1.00 35.31 604 CYS A O 1
ATOM 4877 N N . VAL A 1 605 ? -9.606 0.884 51.575 1.00 42.72 605 VAL A N 1
ATOM 4878 C CA . VAL A 1 605 ? -10.151 0.877 50.214 1.00 42.72 605 VAL A CA 1
ATOM 4879 C C . VAL A 1 605 ? -9.028 0.492 49.247 1.00 42.72 605 VAL A C 1
ATOM 4881 O O . VAL A 1 605 ? -8.056 1.229 49.109 1.00 42.72 605 VAL A O 1
ATOM 4884 N N . SER A 1 606 ? -9.112 -0.678 48.610 1.00 42.06 606 SER A N 1
ATOM 4885 C CA . SER A 1 606 ? -8.207 -1.073 47.527 1.00 42.06 606 SER A CA 1
ATOM 4886 C C . SER A 1 606 ? -8.894 -0.813 46.193 1.00 42.06 606 SER A C 1
ATOM 4888 O O . SER A 1 606 ? -9.701 -1.613 45.730 1.00 42.06 606 SER A O 1
ATOM 4890 N N . LEU A 1 607 ? -8.577 0.324 45.582 1.00 47.09 607 LEU A N 1
ATOM 4891 C CA . LEU A 1 607 ? -8.975 0.634 44.213 1.00 47.09 607 LEU A CA 1
ATOM 4892 C C . LEU A 1 607 ? -7.741 0.435 43.344 1.00 47.09 607 LEU A C 1
ATOM 4894 O O . LEU A 1 607 ? -6.814 1.239 43.406 1.00 47.09 607 LEU A O 1
ATOM 4898 N N . LYS A 1 608 ? -7.702 -0.642 42.555 1.00 40.50 608 LYS A N 1
ATOM 4899 C CA . LYS A 1 608 ? -6.685 -0.746 41.502 1.00 40.50 608 LYS A CA 1
ATOM 4900 C C . LYS A 1 608 ? -7.022 0.105 40.270 1.00 40.50 608 LYS A C 1
ATOM 4902 O O . LYS A 1 608 ? -6.086 0.475 39.582 1.00 40.50 608 LYS A O 1
ATOM 4907 N N . ASP A 1 609 ? -8.286 0.507 40.059 1.00 42.19 609 ASP A N 1
ATOM 4908 C CA . ASP A 1 609 ? -8.724 1.132 38.793 1.00 42.19 609 ASP A CA 1
ATOM 4909 C C . ASP A 1 609 ? -9.705 2.335 38.924 1.00 42.19 609 ASP A C 1
ATOM 4911 O O . ASP A 1 609 ? -10.507 2.571 38.022 1.00 42.19 609 ASP A O 1
ATOM 4915 N N . GLY A 1 610 ? -9.667 3.129 40.004 1.00 44.97 610 GLY A N 1
ATOM 4916 C CA . GLY A 1 610 ? -10.442 4.392 40.126 1.00 44.97 610 GLY A CA 1
ATOM 4917 C C . GLY A 1 610 ? -11.840 4.285 40.780 1.00 44.97 610 GLY A C 1
ATOM 4918 O O . GLY A 1 610 ? -12.224 3.192 41.195 1.00 44.97 610 GLY A O 1
ATOM 4919 N N . PRO A 1 611 ? -12.575 5.411 40.946 1.00 40.06 611 PRO A N 1
ATOM 4920 C CA . PRO A 1 611 ? -13.826 5.486 41.718 1.00 40.06 611 PRO A CA 1
ATOM 4921 C C . PRO A 1 611 ? -15.007 4.763 41.040 1.00 40.06 611 PRO A C 1
ATOM 4923 O O . PRO A 1 611 ? -15.080 4.704 39.817 1.00 40.06 611 PRO A O 1
ATOM 4926 N N . CYS A 1 612 ? -15.931 4.224 41.845 1.00 44.09 612 CYS A N 1
ATOM 4927 C CA . CYS A 1 612 ? -17.147 3.523 41.407 1.00 44.09 612 CYS A CA 1
ATOM 4928 C C . CYS A 1 612 ? -18.389 4.363 41.770 1.00 44.09 612 CYS A C 1
ATOM 4930 O O . CYS A 1 612 ? -18.436 4.861 42.900 1.00 44.09 612 CYS A O 1
ATOM 4932 N N . PRO A 1 613 ? -19.380 4.534 40.875 1.00 43.38 613 PRO A N 1
ATOM 4933 C CA . PRO A 1 613 ? -20.550 5.365 41.146 1.00 43.38 613 PRO A CA 1
ATOM 4934 C C . PRO A 1 613 ? -21.552 4.629 42.048 1.00 43.38 613 PRO A C 1
ATOM 4936 O O . PRO A 1 613 ? -22.042 3.565 41.689 1.00 43.38 613 PRO A O 1
ATOM 4939 N N . TYR A 1 614 ? -21.851 5.199 43.216 1.00 44.28 614 TYR A N 1
ATOM 4940 C CA . TYR A 1 614 ? -23.009 4.848 44.048 1.00 44.28 614 TYR A CA 1
ATOM 4941 C C . TYR A 1 614 ? -23.559 6.119 44.694 1.00 44.28 614 TYR A C 1
ATOM 4943 O O . TYR A 1 614 ? -22.790 7.024 45.030 1.00 44.28 614 TYR A O 1
ATOM 4951 N N . GLY A 1 615 ? -24.874 6.171 44.903 1.00 43.94 615 GLY A N 1
ATOM 4952 C CA . GLY A 1 615 ? -25.512 7.247 45.664 1.00 43.94 615 GLY A CA 1
ATOM 4953 C C . GLY A 1 615 ? -25.184 7.160 47.161 1.00 43.94 615 GLY A C 1
ATOM 4954 O O . GLY A 1 615 ? -24.977 6.070 47.700 1.00 43.94 615 GLY A O 1
ATOM 4955 N N . GLU A 1 616 ? -25.166 8.296 47.872 1.00 39.91 616 GLU A N 1
ATOM 4956 C CA . GLU A 1 616 ? -24.924 8.322 49.330 1.00 39.91 616 GLU A CA 1
ATOM 4957 C C . GLU A 1 616 ? -25.883 7.404 50.110 1.00 39.91 616 GLU A C 1
ATOM 4959 O O . GLU A 1 616 ? -25.495 6.802 51.117 1.00 39.91 616 GLU A O 1
ATOM 4964 N N . ASP A 1 617 ? -27.119 7.258 49.635 1.00 45.50 617 ASP A N 1
ATOM 4965 C CA . ASP A 1 617 ? -28.146 6.440 50.281 1.00 45.50 617 ASP A CA 1
ATOM 4966 C C . ASP A 1 617 ? -27.865 4.933 50.164 1.00 45.50 617 ASP A C 1
ATOM 4968 O O . ASP A 1 617 ? -28.160 4.161 51.081 1.00 45.50 617 ASP A O 1
ATOM 4972 N N . GLU A 1 618 ? -27.193 4.510 49.094 1.00 44.62 618 GLU A N 1
ATOM 4973 C CA . GLU A 1 618 ? -26.829 3.112 48.851 1.00 44.62 618 GLU A CA 1
ATOM 4974 C C . GLU A 1 618 ? -25.669 2.649 49.740 1.00 44.62 618 GLU A C 1
ATOM 4976 O O . GLU A 1 618 ? -25.631 1.497 50.179 1.00 44.62 618 GLU A O 1
ATOM 4981 N N . LEU A 1 619 ? -24.747 3.563 50.056 1.00 45.69 619 LEU A N 1
ATOM 4982 C CA . LEU A 1 619 ? -23.654 3.326 51.000 1.00 45.69 619 LEU A CA 1
ATOM 4983 C C . LEU A 1 619 ? -24.157 3.300 52.452 1.00 45.69 619 LEU A C 1
ATOM 4985 O O . LEU A 1 619 ? -23.674 2.499 53.256 1.00 45.69 619 LEU A O 1
ATOM 4989 N N . ARG A 1 620 ? -25.158 4.124 52.794 1.00 39.78 620 ARG A N 1
ATOM 4990 C CA . ARG A 1 620 ? -25.755 4.164 54.144 1.00 39.78 620 ARG A CA 1
ATOM 4991 C C . ARG A 1 620 ? -26.560 2.910 54.479 1.00 39.78 620 ARG A C 1
ATOM 4993 O O . ARG A 1 620 ? -26.559 2.493 55.637 1.00 39.78 620 ARG A O 1
ATOM 5000 N N . ALA A 1 621 ? -27.197 2.279 53.494 1.00 41.44 621 ALA A N 1
ATOM 5001 C CA . ALA A 1 621 ? -27.947 1.037 53.695 1.00 41.44 621 ALA A CA 1
ATOM 5002 C C . ALA A 1 621 ? -27.054 -0.165 54.071 1.00 41.44 621 ALA A C 1
ATOM 5004 O O . ALA A 1 621 ? -27.522 -1.085 54.734 1.00 41.44 621 ALA A O 1
ATOM 5005 N N . GLY A 1 622 ? -25.770 -0.156 53.690 1.00 36.75 622 GLY A N 1
ATOM 5006 C CA . GLY A 1 622 ? -24.815 -1.226 54.006 1.00 36.75 622 GLY A CA 1
ATOM 5007 C C . GLY A 1 622 ? -24.067 -1.070 55.337 1.00 36.75 622 GLY A C 1
ATOM 5008 O O . GLY A 1 622 ? -23.297 -1.957 55.693 1.00 36.75 622 GLY A O 1
ATOM 5009 N N . ALA A 1 623 ? -24.245 0.048 56.048 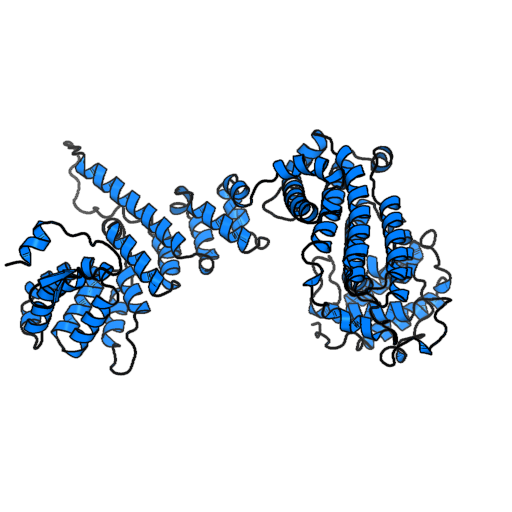1.00 32.00 623 ALA A N 1
ATOM 5010 C CA . ALA A 1 623 ? -23.536 0.362 57.294 1.00 32.00 623 ALA A CA 1
ATOM 5011 C C . ALA A 1 623 ? -24.369 0.111 58.570 1.00 32.00 623 ALA A C 1
ATOM 5013 O O . ALA A 1 623 ? -23.926 0.481 59.660 1.00 32.00 623 ALA A O 1
ATOM 5014 N N . LYS A 1 624 ? -25.561 -0.489 58.447 1.00 30.11 624 LYS A N 1
ATOM 5015 C CA . LYS A 1 624 ? -26.416 -0.882 59.576 1.00 30.11 624 LYS A CA 1
ATOM 5016 C C . LYS A 1 624 ? -26.450 -2.386 59.776 1.00 30.11 624 LYS A C 1
ATOM 5018 O O . LYS A 1 624 ? -26.640 -3.102 58.770 1.00 30.11 624 LYS A O 1
#

Mean predicted aligned error: 13.65 Å

Secondary structure (DSSP, 8-state):
-----SSTT--HHHHHHHHHHHHHHHHHSS-GGG---STT-HHHHHHHHHHHHHHHHHTTSS-SS-S---TTTHHHHHHHHHHHHHTB--TT---GGGB-TTTGGGTTSSSPBPHHHHHHHHHHTT-HHHHHHHHHHS-HHHHHHHHHHHHHHGGGS-HHHHHHHHHHHHHHHHHHHHH---HHHHHHHHHHHHHHHHHHS--SHHHHTTSSSHHHHHHHHHHHHHHHHHHHHHHHSSGGGPPPPTTHHHHTTSBS-------S--HHHHHHHHHHHHHHHHHHGGG--HHHHHHHHHSB-SSTT-BHHHHHHHHHHHHHHHHHTSTTGGG-THHHHHHHHHHTPPPHHHHHHHS-HHHHHHHHT-TT--HHHHHHHHHHHHT-GGGGG-HHHHHHHHHTGGG--HHHHHHHHHHHHHHHHHHHHHHHT-----S-----S--TTTTSSTTHHIIIIIIHHHHHHS-HHHHHHHHHHHHHTTHHHHS----TTHHHHHHHHHHT--TTS---HHHHHHHHHHHHHHHHHHHHHHHHH-HHHHHHHHHHHHHSHHHHHHHHHHHHHHHHH-HHHHTSTTHHHHHHHHHHHHHHTTTEEEETTEEEE--SS------HHHHHHT--

Sequence (624 aa):
MITAKKHPLDNCQLFVQLKKLFHGNNEEAKCLKDIIYWSGNDEDITKICDQVTDLLVEHDLIIQPPETMDPCAMNHLRGLLVYLVLNTAHDDFLCESQWSANVIHLCNQMPPIPLILTIAIAIKCGLKEPLEEFLACGPRRLTIQYFESINEALSHINCLETLPLISAVLRAAGRAIVNYILPAENKRLLRQIACMEYRHILDSKQRLLTLPRPSTRKIYLAEAMKHLIEVLLYTLNDPLKREKPKCFAVYSQITVDISDSNSSDPMPDLRHFARIQLDVLQRIFPLVSVDTFMYWHEMKSKSVLYSCQDLICRQTAELLKVLQSDEVLGQHPVCKQMQSYADAAKTLEQRVAEMRIGELLVFLDSRMATNEELLAGLDNLFSRCIAFGNDECLETMANHLNMLTKNHAQIILSFLGQVVESKMEVEDEGKSITEVNQADDEDETSSNDEFEELISLVLRPLFMQLSVKDKMEVLLLRDEQNVTQGFNFKAPDHRERRIRFFNQLDNSNRFPISEFLVLCFENAKQTWIDFSHLGVTHTRFSQLFWNIAQYCPKHTAFHISACADNILVNEQLLQKPYALRFTLYLYGHRQILNGLHTSARQLCVSLKDGPCPYGEDELRAGAK

pLDDT: mean 81.58, std 16.03, range [29.45, 96.44]